Protein AF-0000000075841941 (afdb_homodimer)

Sequence (508 aa):
MSSTSAETELLIVRHGETQWNAEGRVQGSGDSSLTVRGLSMAKALASRLRSGRKEIHACYASPLGRAYHTAQILCSSEGGVNLPITREPRLAERSFGVLEGLTDDEQRQMFPQVKLAISAGDDDYAPPGGGESKSEVRARVLEALDEIVRAHPGQRVLIVTHGAVLGTIARSVLGLSHSAAMEKPNCVINLLRWRKGKWEIAIWGDAGEFCAVLPHGEWLVDTSAALRLIGMGFVLGAIAGTLWGAALASRRRQMSSTSAETELLIVRHGETQWNAEGRVQGSGDSSLTVRGLSMAKALASRLRSGRKEIHACYASPLGRAYHTAQILCSSEGGVNLPITREPRLAERSFGVLEGLTDDEQRQMFPQVKLAISAGDDDYAPPGGGESKSEVRARVLEALDEIVRAHPGQRVLIVTHGAVLGTIARSVLGLSHSAAMEKPNCVINLLRWRKGKWEIAIWGDAGEFCAVLPHGEWLVDTSAALRLIGMGFVLGAIAGTLWGAALASRRRQ

Structure (mmCIF, N/CA/C/O backbone):
data_AF-0000000075841941-model_v1
#
loop_
_entity.id
_entity.type
_entity.pdbx_description
1 polymer 'Phosphoglycerate mutase (2,3-diphosphoglycerate-dependent)'
#
loop_
_atom_site.group_PDB
_atom_site.id
_atom_site.type_symbol
_atom_site.label_atom_id
_atom_site.label_alt_id
_atom_site.label_comp_id
_atom_site.label_asym_id
_atom_site.label_entity_id
_atom_site.label_seq_id
_atom_site.pdbx_PDB_ins_code
_atom_site.Cartn_x
_atom_site.Cartn_y
_atom_site.Cartn_z
_atom_site.occupancy
_atom_site.B_iso_or_equiv
_atom_site.auth_seq_id
_atom_site.auth_comp_id
_atom_site.auth_asym_id
_atom_site.auth_atom_id
_atom_site.pdbx_PDB_model_num
ATOM 1 N N . MET A 1 1 ? 32.469 -0.182 15.164 1 25.03 1 MET A N 1
ATOM 2 C CA . MET A 1 1 ? 32.125 -0.371 13.758 1 25.03 1 MET A CA 1
ATOM 3 C C . MET A 1 1 ? 30.625 -0.407 13.555 1 25.03 1 MET A C 1
ATOM 5 O O . MET A 1 1 ? 29.938 -1.252 14.125 1 25.03 1 MET A O 1
ATOM 9 N N . SER A 1 2 ? 29.828 0.652 13.68 1 35.56 2 SER A N 1
ATOM 10 C CA . SER A 1 2 ? 28.391 0.885 13.703 1 35.56 2 SER A CA 1
ATOM 11 C C . SER 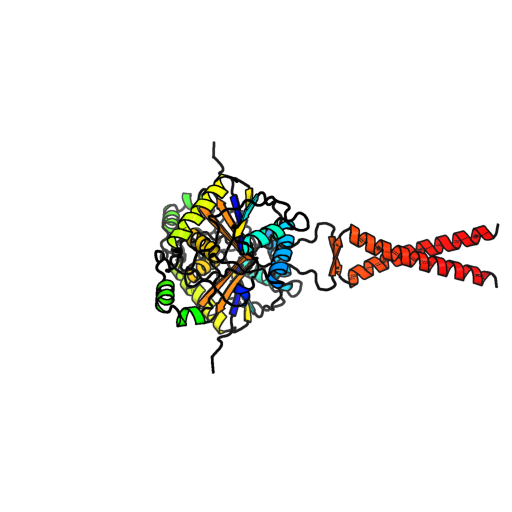A 1 2 ? 27.672 0.029 12.664 1 35.56 2 SER A C 1
ATOM 13 O O . SER A 1 2 ? 27.875 0.203 11.461 1 35.56 2 SER A O 1
ATOM 15 N N . SER A 1 3 ? 27.688 -1.282 12.703 1 40.97 3 SER A N 1
ATOM 16 C CA . SER A 1 3 ? 27.234 -2.248 11.711 1 40.97 3 SER A CA 1
ATOM 17 C C . SER A 1 3 ? 25.953 -1.774 11.031 1 40.97 3 SER A C 1
ATOM 19 O O . SER A 1 3 ? 24.891 -1.712 11.664 1 40.97 3 SER A O 1
ATOM 21 N N . THR A 1 4 ? 25.844 -0.659 10.375 1 46.66 4 THR A N 1
ATOM 22 C CA . THR A 1 4 ? 24.797 -0.035 9.57 1 46.66 4 THR A CA 1
ATOM 23 C C . THR A 1 4 ? 23.969 -1.092 8.844 1 46.66 4 THR A C 1
ATOM 25 O O . THR A 1 4 ? 24.438 -1.703 7.879 1 46.66 4 THR A O 1
ATOM 28 N N . SER A 1 5 ? 23.453 -2.193 9.5 1 59.81 5 SER A N 1
ATOM 29 C CA . SER A 1 5 ? 22.75 -3.352 8.945 1 59.81 5 SER A CA 1
ATOM 30 C C . SER A 1 5 ? 21.906 -2.967 7.742 1 59.81 5 SER A C 1
ATOM 32 O O . SER A 1 5 ? 21.047 -2.094 7.836 1 59.81 5 SER A O 1
ATOM 34 N N . ALA A 1 6 ? 22.359 -3.152 6.508 1 80.38 6 ALA A N 1
ATOM 35 C CA . ALA A 1 6 ? 21.859 -2.744 5.199 1 80.38 6 ALA A CA 1
ATOM 36 C C . ALA A 1 6 ? 20.391 -3.145 5.02 1 80.38 6 ALA A C 1
ATOM 38 O O . ALA A 1 6 ? 19.969 -4.203 5.496 1 80.38 6 ALA A O 1
ATOM 39 N N . GLU A 1 7 ? 19.516 -2.242 4.68 1 92.69 7 GLU A N 1
ATOM 40 C CA . GLU A 1 7 ? 18.094 -2.414 4.441 1 92.69 7 GLU A CA 1
ATOM 41 C C . GLU A 1 7 ? 17.828 -3.381 3.287 1 92.69 7 GLU A C 1
ATOM 43 O O . GLU A 1 7 ? 18.469 -3.277 2.234 1 92.69 7 GLU A O 1
ATOM 48 N N . THR A 1 8 ? 17.125 -4.484 3.631 1 96.44 8 THR A N 1
ATOM 49 C CA . THR A 1 8 ? 16.688 -5.379 2.57 1 96.44 8 THR A CA 1
ATOM 50 C C . THR A 1 8 ? 15.211 -5.141 2.24 1 96.44 8 THR A C 1
ATOM 52 O O . THR A 1 8 ? 14.391 -4.965 3.143 1 96.44 8 THR A O 1
ATOM 55 N N . GLU A 1 9 ? 14.961 -5.07 0.941 1 97.31 9 GLU A N 1
ATOM 56 C CA . GLU A 1 9 ? 13.594 -4.859 0.489 1 97.31 9 GLU A CA 1
ATOM 57 C C . GLU A 1 9 ? 13.031 -6.109 -0.177 1 97.31 9 GLU A C 1
ATOM 59 O O . GLU A 1 9 ? 13.695 -6.73 -1.006 1 97.31 9 GLU A O 1
ATOM 64 N N . LEU A 1 10 ? 11.844 -6.461 0.227 1 98.06 10 LEU A N 1
ATOM 65 C CA . LEU A 1 10 ? 11.141 -7.578 -0.397 1 98.06 10 LEU A CA 1
ATOM 66 C C . LEU A 1 10 ? 9.906 -7.094 -1.15 1 98.06 10 LEU A C 1
ATOM 68 O O . LEU A 1 10 ? 8.969 -6.566 -0.543 1 98.06 10 LEU A O 1
ATOM 72 N N . LEU A 1 11 ? 9.953 -7.207 -2.463 1 98 11 LEU A N 1
ATOM 73 C CA . LEU A 1 11 ? 8.789 -7.016 -3.314 1 98 11 LEU A CA 1
ATOM 74 C C . LEU A 1 11 ? 7.977 -8.305 -3.428 1 98 11 LEU A C 1
ATOM 76 O O . LEU A 1 11 ? 8.391 -9.234 -4.121 1 98 11 LEU A O 1
ATOM 80 N N . ILE A 1 12 ? 6.812 -8.344 -2.801 1 98.38 12 ILE A N 1
ATOM 81 C CA . ILE A 1 12 ? 6.047 -9.578 -2.727 1 98.38 12 ILE A CA 1
ATOM 82 C C . ILE A 1 12 ? 4.77 -9.445 -3.557 1 98.38 12 ILE A C 1
ATOM 84 O O . ILE A 1 12 ? 3.988 -8.516 -3.359 1 98.38 12 ILE A O 1
ATOM 88 N N . VAL A 1 13 ? 4.566 -10.414 -4.406 1 98.31 13 VAL A N 1
ATOM 89 C CA . VAL A 1 13 ? 3.467 -10.367 -5.363 1 98.31 13 VAL A CA 1
ATOM 90 C C . VAL A 1 13 ? 2.695 -11.68 -5.336 1 98.31 13 VAL A C 1
ATOM 92 O O . VAL A 1 13 ? 3.295 -12.758 -5.285 1 98.31 13 VAL A O 1
ATOM 95 N N . ARG A 1 14 ? 1.396 -11.531 -5.293 1 98.62 14 ARG A N 1
ATOM 96 C CA . ARG A 1 14 ? 0.551 -12.695 -5.531 1 98.62 14 ARG A CA 1
ATOM 97 C C . ARG A 1 14 ? 0.492 -13.039 -7.016 1 98.62 14 ARG A C 1
ATOM 99 O O . ARG A 1 14 ? 0.459 -12.141 -7.863 1 98.62 14 ARG A O 1
ATOM 106 N N . HIS A 1 15 ? 0.419 -14.219 -7.332 1 98.75 15 HIS A N 1
ATOM 107 C CA . HIS A 1 15 ? 0.377 -14.68 -8.719 1 98.75 15 HIS A CA 1
ATOM 108 C C . HIS A 1 15 ? -0.782 -14.039 -9.477 1 98.75 15 HIS A C 1
ATOM 110 O O . HIS A 1 15 ? -1.655 -13.414 -8.867 1 98.75 15 HIS A O 1
ATOM 116 N N . GLY A 1 16 ? -0.715 -14.258 -10.836 1 97.94 16 GLY A N 1
ATOM 117 C CA . GLY A 1 16 ? -1.797 -13.766 -11.672 1 97.94 16 GLY A CA 1
ATOM 118 C C . GLY A 1 16 ? -3.09 -14.539 -11.492 1 97.94 16 GLY A C 1
ATOM 119 O O . GLY A 1 16 ? -3.09 -15.641 -10.93 1 97.94 16 GLY A O 1
ATOM 120 N N . GLU A 1 17 ? -4.105 -13.992 -12.023 1 97.69 17 GLU A N 1
ATOM 121 C CA . GLU A 1 17 ? -5.414 -14.633 -11.922 1 97.69 17 GLU A CA 1
ATOM 122 C C . GLU A 1 17 ? -5.414 -16 -12.594 1 97.69 17 GLU A C 1
ATOM 124 O O . GLU A 1 17 ? -4.879 -16.156 -13.695 1 97.69 17 GLU A O 1
ATOM 129 N N . THR A 1 18 ? -5.98 -16.922 -11.906 1 98.06 18 THR A N 1
ATOM 130 C CA . THR A 1 18 ? -6.102 -18.281 -12.445 1 98.06 18 THR A CA 1
ATOM 131 C C . THR A 1 18 ? -7.559 -18.609 -12.742 1 98.06 18 THR A C 1
ATOM 133 O O . THR A 1 18 ? -8.461 -17.875 -12.359 1 98.06 18 THR A O 1
ATOM 136 N N . GLN A 1 19 ? -7.723 -19.734 -13.422 1 96.56 19 GLN A N 1
ATOM 137 C CA . GLN A 1 19 ? -9.07 -20.219 -13.688 1 96.56 19 GLN A CA 1
ATOM 138 C C . GLN A 1 19 ? -9.844 -20.438 -12.391 1 96.56 19 GLN A C 1
ATOM 140 O O . GLN A 1 19 ? -11.008 -20.031 -12.281 1 96.56 19 GLN A O 1
ATOM 145 N N . TRP A 1 20 ? -9.266 -21 -11.43 1 96.75 20 TRP A N 1
ATOM 146 C CA . TRP A 1 20 ? -9.953 -21.281 -10.172 1 96.75 20 TRP A CA 1
ATOM 147 C C . TRP A 1 20 ? -10.211 -20 -9.391 1 96.75 20 TRP A C 1
ATOM 149 O O . TRP A 1 20 ? -11.195 -19.906 -8.656 1 96.75 20 TRP A O 1
ATOM 159 N N . ASN A 1 21 ? -9.297 -19.016 -9.469 1 95.5 21 ASN A N 1
ATOM 160 C CA . ASN A 1 21 ? -9.641 -17.703 -8.93 1 95.5 21 ASN A CA 1
ATOM 161 C C . ASN A 1 21 ? -10.953 -17.172 -9.5 1 95.5 21 ASN A C 1
ATOM 163 O O . ASN A 1 21 ? -11.836 -16.766 -8.758 1 95.5 21 ASN A O 1
ATOM 167 N N . ALA A 1 22 ? -11 -17.172 -10.836 1 94.5 22 ALA A N 1
ATOM 168 C CA . ALA A 1 22 ? -12.156 -16.641 -11.547 1 94.5 22 ALA A CA 1
ATOM 169 C C . ALA A 1 22 ? -13.43 -17.391 -11.18 1 94.5 22 ALA A C 1
ATOM 171 O O . ALA A 1 22 ? -14.523 -16.812 -11.156 1 94.5 22 ALA A O 1
ATOM 172 N N . GLU A 1 23 ? -13.266 -18.625 -10.852 1 95.44 23 GLU A N 1
ATOM 173 C CA . GLU A 1 23 ? -14.406 -19.469 -10.523 1 95.44 23 GLU A CA 1
ATOM 174 C C . GLU A 1 23 ? -14.703 -19.438 -9.031 1 95.44 23 GLU A C 1
ATOM 176 O O . GLU A 1 23 ? -15.688 -20.031 -8.57 1 95.44 23 GLU A O 1
ATOM 181 N N . GLY A 1 24 ? -13.82 -18.812 -8.266 1 96.25 24 GLY A N 1
ATOM 182 C CA . GLY A 1 24 ? -14.008 -18.734 -6.824 1 96.25 24 GLY A CA 1
ATOM 183 C C . GLY A 1 24 ? -13.695 -20.047 -6.113 1 96.25 24 GLY A C 1
ATOM 184 O O . GLY A 1 24 ? -14.344 -20.391 -5.125 1 96.25 24 GLY A O 1
ATOM 185 N N . ARG A 1 25 ? -12.812 -20.812 -6.645 1 96.56 25 ARG A N 1
ATOM 186 C CA . ARG A 1 25 ? -12.414 -22.078 -6.055 1 96.56 25 ARG A CA 1
ATOM 187 C C . ARG A 1 25 ? -11.125 -21.922 -5.258 1 96.56 25 ARG A C 1
ATOM 189 O O . ARG A 1 25 ? -10.203 -21.219 -5.684 1 96.56 25 ARG A O 1
ATOM 196 N N . VAL A 1 26 ? -11.102 -22.594 -4.148 1 95.31 26 VAL A N 1
ATOM 197 C CA . VAL A 1 26 ? -9.883 -22.594 -3.344 1 95.31 26 VAL A CA 1
ATOM 198 C C . VAL A 1 26 ? -8.828 -23.469 -4.004 1 95.31 26 VAL A C 1
ATOM 200 O O . VAL A 1 26 ? -9.094 -24.625 -4.34 1 95.31 26 VAL A O 1
ATOM 203 N N . GLN A 1 27 ? -7.668 -23.062 -4.141 1 94.88 27 GLN A N 1
ATOM 204 C CA . GLN A 1 27 ? -6.656 -23.812 -4.875 1 94.88 27 GLN A CA 1
ATOM 205 C C . GLN A 1 27 ? -5.715 -24.531 -3.918 1 94.88 27 GLN A C 1
ATOM 207 O O . GLN A 1 27 ? -5.457 -25.734 -4.078 1 94.88 27 GLN A O 1
ATOM 212 N N . GLY A 1 28 ? -5.195 -23.828 -2.939 1 96.44 28 GLY A N 1
ATOM 213 C CA . GLY A 1 28 ? -4.234 -24.453 -2.039 1 96.44 28 GLY A CA 1
ATOM 214 C C . GLY A 1 28 ? -3.035 -25.047 -2.756 1 96.44 28 GLY A C 1
ATOM 215 O O . GLY A 1 28 ? -2.377 -24.359 -3.539 1 96.44 28 GLY A O 1
ATOM 216 N N . SER A 1 29 ? -2.875 -26.359 -2.615 1 95 29 SER A N 1
ATOM 217 C CA . SER A 1 29 ? -1.755 -27.047 -3.256 1 95 29 SER A CA 1
ATOM 218 C C . SER A 1 29 ? -2.078 -27.391 -4.703 1 95 29 SER A C 1
ATOM 220 O O . SER A 1 29 ? -1.192 -27.797 -5.465 1 95 29 SER A O 1
ATOM 222 N N . GLY A 1 30 ? -3.285 -27.25 -4.996 1 92.94 30 GLY A N 1
ATOM 223 C CA . GLY A 1 30 ? -3.668 -27.469 -6.379 1 92.94 30 GLY A CA 1
ATOM 224 C C . GLY A 1 30 ? -3.219 -26.359 -7.312 1 92.94 30 GLY A C 1
ATOM 225 O O . GLY A 1 30 ? -2.557 -25.422 -6.883 1 92.94 30 GLY A O 1
ATOM 226 N N . ASP A 1 31 ? -3.516 -26.641 -8.641 1 93.38 31 ASP A N 1
ATOM 227 C CA . ASP A 1 31 ? -3.072 -25.656 -9.617 1 93.38 31 ASP A CA 1
ATOM 228 C C . ASP A 1 31 ? -4.07 -25.531 -10.766 1 93.38 31 ASP A C 1
ATOM 230 O O . ASP A 1 31 ? -4.73 -26.516 -11.125 1 93.38 31 ASP A O 1
ATOM 234 N N . SER A 1 32 ? -4.27 -24.422 -11.172 1 94.19 32 SER A N 1
ATOM 235 C CA . SER A 1 32 ? -4.984 -24.125 -12.406 1 94.19 32 SER A CA 1
ATOM 236 C C . SER A 1 32 ? -4.242 -23.078 -13.234 1 94.19 32 SER A C 1
ATOM 238 O O . SER A 1 32 ? -3.396 -22.344 -12.711 1 94.19 32 SER A O 1
ATOM 240 N N . SER A 1 33 ? -4.5 -23.062 -14.445 1 96.56 33 SER A N 1
ATOM 241 C CA . SER A 1 33 ? -3.771 -22.188 -15.359 1 96.56 33 SER A CA 1
ATOM 242 C C . SER A 1 33 ? -4.133 -20.734 -15.133 1 96.56 33 SER A C 1
ATOM 244 O O . SER A 1 33 ? -5.242 -20.422 -14.695 1 96.56 33 SER A O 1
ATOM 246 N N . LEU A 1 34 ? -3.152 -19.875 -15.445 1 97.38 34 LEU A N 1
ATOM 247 C CA . LEU A 1 34 ? -3.471 -18.453 -15.523 1 97.38 34 LEU A CA 1
ATOM 248 C C . LEU A 1 34 ? -4.52 -18.188 -16.594 1 97.38 34 LEU A C 1
ATOM 250 O O . LEU A 1 34 ? -4.473 -18.781 -17.672 1 97.38 34 LEU A O 1
ATOM 254 N N . THR A 1 35 ? -5.438 -17.312 -16.297 1 96.69 35 THR A N 1
ATOM 255 C CA . THR A 1 35 ? -6.375 -16.844 -17.312 1 96.69 35 THR A CA 1
ATOM 256 C C . THR A 1 35 ? -5.699 -15.859 -18.266 1 96.69 35 THR A C 1
ATOM 258 O O . THR A 1 35 ? -4.559 -15.453 -18.031 1 96.69 35 THR A O 1
ATOM 261 N N . VAL A 1 36 ? -6.375 -15.492 -19.297 1 92.5 36 VAL A N 1
ATOM 262 C CA . VAL A 1 36 ? -5.887 -14.453 -20.203 1 92.5 36 VAL A CA 1
ATOM 263 C C . VAL A 1 36 ? -5.684 -13.156 -19.422 1 92.5 36 VAL A C 1
ATOM 265 O O . VAL A 1 36 ? -4.672 -12.469 -19.594 1 92.5 36 VAL A O 1
ATOM 268 N N . ARG A 1 37 ? -6.609 -12.867 -18.578 1 92.62 37 ARG A N 1
ATOM 269 C CA . ARG A 1 37 ? -6.488 -11.688 -17.734 1 92.62 37 ARG A CA 1
ATOM 270 C C . ARG A 1 37 ? -5.281 -11.805 -16.812 1 92.62 37 ARG A C 1
ATOM 272 O O . ARG A 1 37 ? -4.547 -10.836 -16.609 1 92.62 37 ARG A O 1
ATOM 279 N N . GLY A 1 38 ? -5.109 -12.969 -16.25 1 95.62 38 GLY A N 1
ATOM 280 C CA . GLY A 1 38 ? -3.967 -13.203 -15.391 1 95.62 38 GLY A CA 1
ATOM 281 C C . GLY A 1 38 ? -2.637 -12.992 -16.094 1 95.62 38 GLY A C 1
ATOM 282 O O . GLY A 1 38 ? -1.708 -12.422 -15.508 1 95.62 38 GLY A O 1
ATOM 283 N N . LEU A 1 39 ? -2.586 -13.43 -17.297 1 93.25 39 LEU A N 1
ATOM 284 C CA . LEU A 1 39 ? -1.386 -13.219 -18.109 1 93.25 39 LEU A CA 1
ATOM 285 C C . LEU A 1 39 ? -1.163 -11.734 -18.375 1 93.25 39 LEU A C 1
ATOM 287 O O . LEU A 1 39 ? -0.039 -11.242 -18.266 1 93.25 39 LEU A O 1
ATOM 291 N N . SER A 1 40 ? -2.205 -11.055 -18.656 1 91.31 40 SER A N 1
ATOM 292 C CA . SER A 1 40 ? -2.133 -9.625 -18.906 1 91.31 40 SER A CA 1
ATOM 293 C C . SER A 1 40 ? -1.696 -8.859 -17.656 1 91.31 40 SER A C 1
ATOM 295 O O . SER A 1 40 ? -0.894 -7.93 -17.75 1 91.31 40 SER A O 1
ATOM 297 N N . MET A 1 41 ? -2.182 -9.25 -16.547 1 93.5 41 MET A N 1
ATOM 298 C CA . MET A 1 41 ? -1.8 -8.641 -15.281 1 93.5 41 MET A CA 1
ATOM 299 C C . MET A 1 41 ? -0.303 -8.797 -15.039 1 93.5 41 MET A C 1
ATOM 301 O O . MET A 1 41 ? 0.368 -7.836 -14.656 1 93.5 41 MET A O 1
ATOM 305 N N . ALA A 1 42 ? 0.162 -9.984 -15.289 1 95.25 42 ALA A N 1
ATOM 306 C CA . ALA A 1 42 ? 1.575 -10.281 -15.062 1 95.25 42 ALA A CA 1
ATOM 307 C C . ALA A 1 42 ? 2.461 -9.453 -15.992 1 95.25 42 ALA A C 1
ATOM 309 O O . ALA A 1 42 ? 3.482 -8.914 -15.562 1 95.25 42 ALA A O 1
ATOM 310 N N . LYS A 1 43 ? 2.051 -9.375 -17.188 1 90.19 43 LYS A N 1
ATOM 311 C CA . LYS A 1 43 ? 2.822 -8.602 -18.156 1 90.19 43 LYS A CA 1
ATOM 312 C C . LYS A 1 43 ? 2.85 -7.121 -17.781 1 90.19 43 LYS A C 1
ATOM 314 O O . LYS A 1 43 ? 3.895 -6.469 -17.875 1 90.19 43 LYS A O 1
ATOM 319 N N . ALA A 1 44 ? 1.724 -6.605 -17.406 1 87.94 44 ALA A N 1
ATOM 320 C CA . ALA A 1 44 ? 1.65 -5.211 -16.969 1 87.94 44 ALA A CA 1
ATOM 321 C C . ALA A 1 44 ? 2.553 -4.961 -15.773 1 87.94 44 ALA A C 1
ATOM 323 O O . ALA A 1 44 ? 3.252 -3.947 -15.711 1 87.94 44 ALA A O 1
ATOM 324 N N . LEU A 1 45 ? 2.52 -5.863 -14.875 1 93.12 45 LEU A N 1
ATOM 325 C CA . LEU A 1 45 ? 3.359 -5.738 -13.688 1 93.12 45 LEU A CA 1
ATOM 326 C C . LEU A 1 45 ? 4.836 -5.797 -14.055 1 93.12 45 LEU A C 1
ATOM 328 O O . LEU A 1 45 ? 5.652 -5.062 -13.5 1 93.12 45 LEU A O 1
ATOM 332 N N . ALA A 1 46 ? 5.148 -6.688 -14.969 1 91.75 46 ALA A N 1
ATOM 333 C CA . ALA A 1 46 ? 6.531 -6.785 -15.43 1 91.75 46 ALA A CA 1
ATOM 334 C C . ALA A 1 46 ? 7.039 -5.438 -15.93 1 91.75 46 ALA A C 1
ATOM 336 O O . ALA A 1 46 ? 8.148 -5.016 -15.586 1 91.75 46 ALA A O 1
ATOM 337 N N . SER A 1 47 ? 6.238 -4.793 -16.656 1 85.19 47 SER A N 1
ATOM 338 C CA . SER A 1 47 ? 6.59 -3.486 -17.203 1 85.19 47 SER A CA 1
ATOM 339 C C . SER A 1 47 ? 6.809 -2.467 -16.094 1 85.19 47 SER A C 1
ATOM 341 O O . SER A 1 47 ? 7.754 -1.677 -16.141 1 85.19 47 SER A O 1
ATOM 343 N N . ARG A 1 48 ? 5.996 -2.512 -15.125 1 88.88 48 ARG A N 1
ATOM 344 C CA . ARG A 1 48 ? 6.113 -1.583 -14 1 88.88 48 ARG A CA 1
ATOM 345 C C . ARG A 1 48 ? 7.383 -1.854 -13.195 1 88.88 48 ARG A C 1
ATOM 347 O O . ARG A 1 48 ? 8.047 -0.92 -12.75 1 88.88 48 ARG A O 1
ATOM 354 N N . LEU A 1 49 ? 7.691 -3.111 -13.016 1 92.25 49 LEU A N 1
ATOM 355 C CA . LEU A 1 49 ? 8.891 -3.475 -12.266 1 92.25 49 LEU A CA 1
ATOM 356 C C . LEU A 1 49 ? 10.148 -3.018 -12.992 1 92.25 49 LEU A C 1
ATOM 358 O O . LEU A 1 49 ? 11.117 -2.586 -12.352 1 92.25 49 LEU A O 1
ATOM 362 N N . ARG A 1 50 ? 10.102 -3.107 -14.203 1 84.19 50 ARG A N 1
ATOM 363 C CA . ARG A 1 50 ? 11.234 -2.682 -15.008 1 84.19 50 ARG A CA 1
ATOM 364 C C . ARG A 1 50 ? 11.43 -1.171 -14.93 1 84.19 50 ARG A C 1
ATOM 366 O O . ARG A 1 50 ? 12.555 -0.68 -14.992 1 84.19 50 ARG A O 1
ATOM 373 N N . SER A 1 51 ? 10.352 -0.507 -14.844 1 75.88 51 SER A N 1
ATOM 374 C CA . SER A 1 51 ? 10.383 0.952 -14.852 1 75.88 51 SER A CA 1
ATOM 375 C C . SER A 1 51 ? 10.711 1.503 -13.469 1 75.88 51 SER A C 1
ATOM 377 O O . SER A 1 51 ? 10.914 2.709 -13.305 1 75.88 51 SER A O 1
ATOM 379 N N . GLY A 1 52 ? 10.75 0.627 -12.516 1 75.88 52 GLY A N 1
ATOM 380 C CA . GLY A 1 52 ? 11.031 1.08 -11.164 1 75.88 52 GLY A CA 1
ATOM 381 C C . GLY A 1 52 ? 12.406 1.701 -11.023 1 75.88 52 GLY A C 1
ATOM 382 O O . GLY A 1 52 ? 13.312 1.399 -11.797 1 75.88 52 GLY A O 1
ATOM 383 N N . ARG A 1 53 ? 12.547 2.541 -10.039 1 71.31 53 ARG A N 1
ATOM 384 C CA . ARG A 1 53 ? 13.742 3.35 -9.812 1 71.31 53 ARG A CA 1
ATOM 385 C C . ARG A 1 53 ? 14.883 2.498 -9.266 1 71.31 53 ARG A C 1
ATOM 387 O O . ARG A 1 53 ? 16.062 2.869 -9.391 1 71.31 53 ARG A O 1
ATOM 394 N N . LYS A 1 54 ? 14.578 1.398 -8.656 1 84.56 54 LYS A N 1
ATOM 395 C CA . LYS A 1 54 ? 15.594 0.571 -8.008 1 84.56 54 LYS A CA 1
ATOM 396 C C . LYS A 1 54 ? 15.703 -0.794 -8.68 1 84.56 54 LYS A C 1
ATOM 398 O O . LYS A 1 54 ? 14.688 -1.386 -9.062 1 84.56 54 LYS A O 1
ATOM 403 N N . GLU A 1 55 ? 16.906 -1.256 -8.695 1 90.88 55 GLU A N 1
ATOM 404 C CA . GLU A 1 55 ? 17.188 -2.559 -9.289 1 90.88 55 GLU A CA 1
ATOM 405 C C . GLU A 1 55 ? 16.688 -3.693 -8.398 1 90.88 55 GLU A C 1
ATOM 407 O O . GLU A 1 55 ? 16.781 -3.617 -7.172 1 90.88 55 GLU A O 1
ATOM 412 N N . ILE A 1 56 ? 16.141 -4.723 -9.055 1 96.75 56 ILE A N 1
ATOM 413 C CA . ILE A 1 56 ? 15.797 -5.977 -8.391 1 96.75 56 ILE A CA 1
ATOM 414 C C . ILE A 1 56 ? 16.938 -6.98 -8.562 1 96.75 56 ILE A C 1
ATOM 416 O O . ILE A 1 56 ? 17.375 -7.238 -9.68 1 96.75 56 ILE A O 1
ATOM 420 N N . HIS A 1 57 ? 17.344 -7.539 -7.434 1 97.5 57 HIS A N 1
ATOM 421 C CA . HIS A 1 57 ? 18.609 -8.258 -7.457 1 97.5 57 HIS A CA 1
ATOM 422 C C . HIS A 1 57 ? 18.391 -9.766 -7.527 1 97.5 57 HIS A C 1
ATOM 424 O O . HIS A 1 57 ? 19.281 -10.508 -7.949 1 97.5 57 HIS A O 1
ATOM 430 N N . ALA A 1 58 ? 17.281 -10.234 -7.098 1 98.44 58 ALA A N 1
ATOM 431 C CA . ALA A 1 58 ? 16.984 -11.664 -7.059 1 98.44 58 ALA A CA 1
ATOM 432 C C . ALA A 1 58 ? 15.484 -11.922 -7.121 1 98.44 58 ALA A C 1
ATOM 434 O O . ALA A 1 58 ? 14.688 -11.016 -6.871 1 98.44 58 ALA A O 1
ATOM 435 N N . CYS A 1 59 ? 15.18 -13.141 -7.52 1 98.75 59 CYS A N 1
ATOM 436 C CA . CYS A 1 59 ? 13.781 -13.531 -7.578 1 98.75 59 CYS A CA 1
ATOM 437 C C . CYS A 1 59 ? 13.57 -14.914 -6.961 1 98.75 59 CYS A C 1
ATOM 439 O O . CYS A 1 59 ? 14.281 -15.859 -7.305 1 98.75 59 CYS A O 1
ATOM 441 N N . TYR A 1 60 ? 12.656 -14.984 -6.012 1 98.88 60 TYR A N 1
ATOM 442 C CA . TYR A 1 60 ? 12.172 -16.234 -5.449 1 98.88 60 TYR A CA 1
ATOM 443 C C . TYR A 1 60 ? 10.703 -16.453 -5.781 1 98.88 60 TYR A C 1
ATOM 445 O O . TYR A 1 60 ? 9.914 -15.508 -5.801 1 98.88 60 TYR A O 1
ATOM 453 N N . ALA A 1 61 ? 10.359 -17.734 -6.008 1 98.81 61 ALA A N 1
ATOM 454 C CA . ALA A 1 61 ? 8.961 -18 -6.328 1 98.81 61 ALA A CA 1
ATOM 455 C C . ALA A 1 61 ? 8.5 -19.328 -5.703 1 98.81 61 ALA A C 1
ATOM 457 O O . ALA A 1 61 ? 9.289 -20.266 -5.566 1 98.81 61 ALA A O 1
ATOM 458 N N . SER A 1 62 ? 7.238 -19.312 -5.277 1 98.81 62 SER A N 1
ATOM 459 C CA . SER A 1 62 ? 6.586 -20.594 -5.012 1 98.81 62 SER A CA 1
ATOM 460 C C . SER A 1 62 ? 6.75 -21.547 -6.184 1 98.81 62 SER A C 1
ATOM 462 O O . SER A 1 62 ? 6.645 -21.141 -7.344 1 98.81 62 SER A O 1
ATOM 464 N N . PRO A 1 63 ? 6.91 -22.859 -5.879 1 98.25 63 PRO A N 1
ATOM 465 C CA . PRO A 1 63 ? 7.055 -23.828 -6.973 1 98.25 63 PRO A CA 1
ATOM 466 C C . PRO A 1 63 ? 5.727 -24.156 -7.652 1 98.25 63 PRO A C 1
ATOM 468 O O . PRO A 1 63 ? 5.711 -24.781 -8.711 1 98.25 63 PRO A O 1
ATOM 471 N N . LEU A 1 64 ? 4.609 -23.812 -7.062 1 98.19 64 LEU A N 1
ATOM 472 C CA . LEU A 1 64 ? 3.32 -24.109 -7.68 1 98.19 64 LEU A CA 1
ATOM 473 C C . LEU A 1 64 ? 3.189 -23.406 -9.023 1 98.19 64 LEU A C 1
ATOM 475 O O . LEU A 1 64 ? 3.623 -22.266 -9.18 1 98.19 64 LEU A O 1
ATOM 479 N N . GLY A 1 65 ? 2.59 -24.031 -9.953 1 98.12 65 GLY A N 1
ATOM 480 C CA . GLY A 1 65 ? 2.588 -23.609 -11.344 1 98.12 65 GLY A CA 1
ATOM 481 C C . GLY A 1 65 ? 2.131 -22.188 -11.539 1 98.12 65 GLY A C 1
ATOM 482 O O . GLY A 1 65 ? 2.75 -21.422 -12.289 1 98.12 65 GLY A O 1
ATOM 483 N N . ARG A 1 66 ? 1.098 -21.766 -10.93 1 98.38 66 ARG A N 1
ATOM 484 C CA . ARG A 1 66 ? 0.532 -20.438 -11.109 1 98.38 66 ARG A CA 1
ATOM 485 C C . ARG A 1 66 ? 1.521 -19.359 -10.68 1 98.38 66 ARG A C 1
ATOM 487 O O . ARG A 1 66 ? 1.661 -18.328 -11.352 1 98.38 66 ARG A O 1
ATOM 494 N N . ALA A 1 67 ? 2.201 -19.547 -9.586 1 98.69 67 ALA A N 1
ATOM 495 C CA . ALA A 1 67 ? 3.18 -18.578 -9.094 1 98.69 67 ALA A CA 1
ATOM 496 C C . ALA A 1 67 ? 4.457 -18.625 -9.93 1 98.69 67 ALA A C 1
ATOM 498 O O . ALA A 1 67 ? 5.008 -17.578 -10.289 1 98.69 67 ALA A O 1
ATOM 499 N N . TYR A 1 68 ? 4.879 -19.844 -10.25 1 98.5 68 TYR A N 1
ATOM 500 C CA . TYR A 1 68 ? 6.109 -20 -11.016 1 98.5 68 TYR A CA 1
ATOM 501 C C . TYR A 1 68 ? 5.949 -19.438 -12.43 1 98.5 68 TYR A C 1
ATOM 503 O O . TYR A 1 68 ? 6.84 -18.75 -12.938 1 98.5 68 TYR A O 1
ATOM 511 N N . HIS A 1 69 ? 4.859 -19.688 -13.023 1 98.38 69 HIS A N 1
ATOM 512 C CA . HIS A 1 69 ? 4.594 -19.141 -14.352 1 98.38 69 HIS A CA 1
ATOM 513 C C . HIS A 1 69 ? 4.547 -17.609 -14.312 1 98.38 69 HIS A C 1
ATOM 515 O O . HIS A 1 69 ? 5.082 -16.938 -15.195 1 98.38 69 HIS A O 1
ATOM 521 N N . THR A 1 70 ? 3.9 -17.047 -13.312 1 98.62 70 THR A N 1
ATOM 522 C CA . THR A 1 70 ? 3.889 -15.602 -13.133 1 98.62 70 THR A CA 1
ATOM 523 C C . THR A 1 70 ? 5.309 -15.062 -12.992 1 98.62 70 THR A C 1
ATOM 525 O O . THR A 1 70 ? 5.664 -14.062 -13.617 1 98.62 70 THR A O 1
ATOM 528 N N . ALA A 1 71 ? 6.113 -15.734 -12.219 1 98.75 71 ALA A N 1
ATOM 529 C CA . ALA A 1 71 ? 7.504 -15.336 -12.023 1 98.75 71 ALA A CA 1
ATOM 530 C C . ALA A 1 71 ? 8.266 -15.359 -13.344 1 98.75 71 ALA A C 1
ATOM 532 O O . ALA A 1 71 ? 9.102 -14.492 -13.602 1 98.75 71 ALA A O 1
ATOM 533 N N . GLN A 1 72 ? 7.98 -16.359 -14.133 1 98.25 72 GLN A N 1
ATOM 534 C CA . GLN A 1 72 ? 8.641 -16.453 -15.422 1 98.25 72 GLN A CA 1
ATOM 535 C C . GLN A 1 72 ? 8.352 -15.234 -16.297 1 98.25 72 GLN A C 1
ATOM 537 O O . GLN A 1 72 ? 9.242 -14.734 -16.984 1 98.25 72 GLN A O 1
ATOM 542 N N . ILE A 1 73 ? 7.16 -14.789 -16.281 1 95.94 73 ILE A N 1
ATOM 543 C CA . ILE A 1 73 ? 6.785 -13.609 -17.047 1 95.94 73 ILE A CA 1
ATOM 544 C C . ILE A 1 73 ? 7.488 -12.375 -16.469 1 95.94 73 ILE A C 1
ATOM 546 O O . ILE A 1 73 ? 8.078 -11.594 -17.219 1 95.94 73 ILE A O 1
ATOM 550 N N . LEU A 1 74 ? 7.516 -12.227 -15.141 1 97.5 74 LEU A N 1
ATOM 551 C CA . LEU A 1 74 ? 8.086 -11.062 -14.477 1 97.5 74 LEU A CA 1
ATOM 552 C C . LEU A 1 74 ? 9.594 -11.008 -14.68 1 97.5 74 LEU A C 1
ATOM 554 O O . LEU A 1 74 ? 10.18 -9.922 -14.727 1 97.5 74 LEU A O 1
ATOM 558 N N . CYS A 1 75 ? 10.156 -12.141 -14.82 1 97.56 75 CYS A N 1
ATOM 559 C CA . CYS A 1 75 ? 11.609 -12.211 -14.859 1 97.56 75 CYS A CA 1
ATOM 560 C C . CYS A 1 75 ? 12.109 -12.445 -16.281 1 97.56 75 CYS A C 1
ATOM 562 O O . CYS A 1 75 ? 13.297 -12.68 -16.5 1 97.56 75 CYS A O 1
ATOM 564 N N . SER A 1 76 ? 11.227 -12.453 -17.203 1 92.56 76 SER A N 1
ATOM 565 C CA . SER A 1 76 ? 11.609 -12.695 -18.594 1 92.56 76 SER A CA 1
ATOM 566 C C . SER A 1 76 ? 12.594 -11.641 -19.094 1 92.56 76 SER A C 1
ATOM 568 O O . SER A 1 76 ? 12.57 -10.5 -18.625 1 92.56 76 SER A O 1
ATOM 570 N N . SER A 1 77 ? 13.391 -12.031 -19.984 1 86.62 77 SER A N 1
ATOM 571 C CA . SER A 1 77 ? 14.312 -11.086 -20.609 1 86.62 77 SER A CA 1
ATOM 572 C C . SER A 1 77 ? 13.57 -10.102 -21.516 1 86.62 77 SER A C 1
ATOM 574 O O . SER A 1 77 ? 14.047 -8.992 -21.75 1 86.62 77 SER A O 1
ATOM 576 N N . GLU A 1 78 ? 12.508 -10.633 -22 1 82.31 78 GLU A N 1
ATOM 577 C CA . GLU A 1 78 ? 11.688 -9.82 -22.891 1 82.31 78 GLU A CA 1
ATOM 578 C C . GLU A 1 78 ? 10.602 -9.078 -22.109 1 82.31 78 GLU A C 1
ATOM 580 O O . GLU A 1 78 ? 9.539 -9.625 -21.844 1 82.31 78 GLU A O 1
ATOM 585 N N . GLY A 1 79 ? 10.906 -8.055 -21.469 1 79.38 79 GLY A N 1
ATOM 586 C CA . GLY A 1 79 ? 9.867 -7.234 -20.875 1 79.38 79 GLY A CA 1
ATOM 587 C C . GLY A 1 79 ? 9.875 -7.27 -19.359 1 79.38 79 GLY A C 1
ATOM 588 O O . GLY A 1 79 ? 9.141 -6.52 -18.719 1 79.38 79 GLY A O 1
ATOM 589 N N . GLY A 1 80 ? 10.578 -8.281 -18.828 1 86.38 80 GLY A N 1
ATOM 590 C CA . GLY A 1 80 ? 10.672 -8.367 -17.391 1 86.38 80 GLY A CA 1
ATOM 591 C C . GLY A 1 80 ? 12.016 -7.895 -16.844 1 86.38 80 GLY A C 1
ATOM 592 O O . GLY A 1 80 ? 12.703 -7.102 -17.5 1 86.38 80 GLY A O 1
ATOM 593 N N . VAL A 1 81 ? 12.344 -8.32 -15.633 1 93 81 VAL A N 1
ATOM 594 C CA . VAL A 1 81 ? 13.516 -7.773 -14.961 1 93 81 VAL A CA 1
ATOM 595 C C . VAL A 1 81 ? 14.742 -8.641 -15.258 1 93 81 VAL A C 1
ATOM 597 O O . VAL A 1 81 ? 15.836 -8.375 -14.758 1 93 81 VAL A O 1
ATOM 600 N N . ASN A 1 82 ? 14.641 -9.672 -16.109 1 94.31 82 ASN A N 1
ATOM 601 C CA . ASN A 1 82 ? 15.719 -10.516 -16.609 1 94.31 82 ASN A CA 1
ATOM 602 C C . ASN A 1 82 ? 16.547 -11.109 -15.477 1 94.31 82 ASN A C 1
ATOM 604 O O . ASN A 1 82 ? 17.75 -10.875 -15.391 1 94.31 82 ASN A O 1
ATOM 608 N N . LEU A 1 83 ? 15.922 -11.922 -14.625 1 97.62 83 LEU A N 1
ATOM 609 C CA . LEU A 1 83 ? 16.547 -12.57 -13.484 1 97.62 83 LEU A CA 1
ATOM 610 C C . LEU A 1 83 ? 16.25 -14.07 -13.477 1 97.62 83 LEU A C 1
ATOM 612 O O . LEU A 1 83 ? 15.172 -14.492 -13.898 1 97.62 83 LEU A O 1
ATOM 616 N N . PRO A 1 84 ? 17.266 -14.875 -12.961 1 98.12 84 PRO A N 1
ATOM 617 C CA . PRO A 1 84 ? 16.922 -16.266 -12.68 1 98.12 84 PRO A CA 1
ATOM 618 C C . PRO A 1 84 ? 15.93 -16.406 -11.523 1 98.12 84 PRO A C 1
ATOM 620 O O . PRO A 1 84 ? 15.898 -15.547 -10.625 1 98.12 84 PRO A O 1
ATOM 623 N N . ILE A 1 85 ? 15.18 -17.453 -11.602 1 98.62 85 ILE A N 1
ATOM 624 C CA . ILE A 1 85 ? 14.164 -17.672 -10.57 1 98.62 85 ILE A CA 1
ATOM 625 C C . ILE A 1 85 ? 14.602 -18.812 -9.656 1 98.62 85 ILE A C 1
ATOM 627 O O . ILE A 1 85 ? 14.93 -19.906 -10.125 1 98.62 85 ILE A O 1
ATOM 631 N N . THR A 1 86 ? 14.656 -18.609 -8.383 1 98.75 86 THR A N 1
ATOM 632 C CA . THR A 1 86 ? 14.883 -19.656 -7.395 1 98.75 86 THR A CA 1
ATOM 633 C C . THR A 1 86 ? 13.562 -20.172 -6.844 1 98.75 86 THR A C 1
ATOM 635 O O . THR A 1 86 ? 12.773 -19.406 -6.285 1 98.75 86 THR A O 1
ATOM 638 N N . ARG A 1 87 ? 13.336 -21.438 -7 1 98.62 87 ARG A N 1
ATOM 639 C CA . ARG A 1 87 ? 12.148 -22.047 -6.398 1 98.62 87 ARG A CA 1
ATOM 640 C C . ARG A 1 87 ? 12.305 -22.156 -4.887 1 98.62 87 ARG A C 1
ATOM 642 O O . ARG A 1 87 ? 13.32 -22.672 -4.398 1 98.62 87 ARG A O 1
ATOM 649 N N . GLU A 1 88 ? 11.336 -21.672 -4.156 1 98.69 88 GLU A N 1
ATOM 650 C CA . GLU A 1 88 ? 11.328 -21.75 -2.697 1 98.69 88 GLU A CA 1
ATOM 651 C C . GLU A 1 88 ? 10.062 -22.422 -2.182 1 98.69 88 GLU A C 1
ATOM 653 O O . GLU A 1 88 ? 9.023 -21.781 -2.047 1 98.69 88 GLU A O 1
ATOM 658 N N . PRO A 1 89 ? 10.141 -23.656 -1.846 1 98.62 89 PRO A N 1
ATOM 659 C CA . PRO A 1 89 ? 8.961 -24.438 -1.458 1 98.62 89 PRO A CA 1
ATOM 660 C C . PRO A 1 89 ? 8.234 -23.828 -0.254 1 98.62 89 PRO A C 1
ATOM 662 O O . PRO A 1 89 ? 7.023 -24.016 -0.107 1 98.62 89 PRO A O 1
ATOM 665 N N . ARG A 1 90 ? 8.914 -23.203 0.546 1 98.62 90 ARG A N 1
ATOM 666 C CA . ARG A 1 90 ? 8.32 -22.656 1.762 1 98.62 90 ARG A CA 1
ATOM 667 C C . ARG A 1 90 ? 7.426 -21.453 1.445 1 98.62 90 ARG A C 1
ATOM 669 O O . ARG A 1 90 ? 6.707 -20.969 2.318 1 98.62 90 ARG A O 1
ATOM 676 N N . LEU A 1 91 ? 7.363 -21 0.205 1 98.75 91 LEU A N 1
ATOM 677 C CA . LEU A 1 91 ? 6.516 -19.891 -0.237 1 98.75 91 LEU A CA 1
ATOM 678 C C . LEU A 1 91 ? 5.266 -20.422 -0.935 1 98.75 91 LEU A C 1
ATOM 680 O O . LEU A 1 91 ? 4.473 -19.641 -1.465 1 98.75 91 LEU A O 1
ATOM 684 N N . ALA A 1 92 ? 5.074 -21.688 -0.874 1 98.5 92 ALA A N 1
ATOM 685 C CA . ALA A 1 92 ? 3.891 -22.297 -1.481 1 98.5 92 ALA A CA 1
ATOM 686 C C . ALA A 1 92 ? 2.625 -21.891 -0.729 1 98.5 92 ALA A C 1
ATOM 688 O O . ALA A 1 92 ? 2.686 -21.516 0.442 1 98.5 92 ALA A O 1
ATOM 689 N N . GLU A 1 93 ? 1.563 -22.016 -1.431 1 98.44 93 GLU A N 1
ATOM 690 C CA . GLU A 1 93 ? 0.275 -21.703 -0.817 1 98.44 93 GLU A CA 1
ATOM 691 C C . GLU A 1 93 ? -0.045 -22.688 0.314 1 98.44 93 GLU A C 1
ATOM 693 O O . GLU A 1 93 ? 0.441 -23.812 0.322 1 98.44 93 GLU A O 1
ATOM 698 N N . ARG A 1 94 ? -0.9 -22.203 1.233 1 97.44 94 ARG A N 1
ATOM 699 C CA . ARG A 1 94 ? -1.429 -23.078 2.271 1 97.44 94 ARG A CA 1
ATOM 700 C C . ARG A 1 94 ? -2.225 -24.219 1.66 1 97.44 94 ARG A C 1
ATOM 702 O O . ARG A 1 94 ? -3.039 -24.016 0.759 1 97.44 94 ARG A O 1
ATOM 709 N N . SER A 1 95 ? -1.942 -25.422 2.141 1 97.62 95 SER A N 1
ATOM 710 C CA . SER A 1 95 ? -2.779 -26.547 1.757 1 97.62 95 SER A CA 1
ATOM 711 C C . SER A 1 95 ? -4.102 -26.547 2.512 1 97.62 95 SER A C 1
ATOM 713 O O . SER A 1 95 ? -4.121 -26.469 3.742 1 97.62 95 SER A O 1
ATOM 715 N N . PHE A 1 96 ? -5.191 -26.688 1.784 1 96.44 96 PHE A N 1
ATOM 716 C CA . PHE A 1 96 ? -6.508 -26.609 2.41 1 96.44 96 PHE A CA 1
ATOM 717 C C . PHE A 1 96 ? -7.168 -27.984 2.461 1 96.44 96 PHE A C 1
ATOM 719 O O . PHE A 1 96 ? -8.352 -28.094 2.799 1 96.44 96 PHE A O 1
ATOM 726 N N . GLY A 1 97 ? -6.43 -28.984 1.992 1 96.69 97 GLY A N 1
ATOM 727 C CA . GLY A 1 97 ? -6.891 -30.359 2.105 1 96.69 97 GLY A CA 1
ATOM 728 C C . GLY A 1 97 ? -8.148 -30.641 1.308 1 96.69 97 GLY A C 1
ATOM 729 O O . GLY A 1 97 ? -8.211 -30.328 0.114 1 96.69 97 GLY A O 1
ATOM 730 N N . VAL A 1 98 ? -9.172 -31.094 2.008 1 96.81 98 VAL A N 1
ATOM 731 C CA . VAL A 1 98 ? -10.383 -31.594 1.37 1 96.81 98 VAL A CA 1
ATOM 732 C C . VAL A 1 98 ? -11.148 -30.438 0.731 1 96.81 98 VAL A C 1
ATOM 734 O O . VAL A 1 98 ? -12.039 -30.656 -0.088 1 96.81 98 VAL A O 1
ATOM 737 N N . LEU A 1 99 ? -10.82 -29.234 1.039 1 96.56 99 LEU A N 1
ATOM 738 C CA . LEU A 1 99 ? -11.578 -28.078 0.568 1 96.56 99 LEU A CA 1
ATOM 739 C C . LEU A 1 99 ? -11.109 -27.641 -0.814 1 96.56 99 LEU A C 1
ATOM 741 O O . LEU A 1 99 ? -11.781 -26.859 -1.482 1 96.56 99 LEU A O 1
ATOM 745 N N . GLU A 1 100 ? -9.961 -28.109 -1.231 1 96.69 100 GLU A N 1
ATOM 746 C CA . GLU A 1 100 ? -9.344 -27.641 -2.469 1 96.69 100 GLU A CA 1
ATOM 747 C C . GLU A 1 100 ? -10.188 -28.016 -3.684 1 96.69 100 GLU A C 1
ATOM 749 O O . GLU A 1 100 ? -10.742 -29.109 -3.74 1 96.69 100 GLU A O 1
ATOM 754 N N . GLY A 1 101 ? -10.289 -27.047 -4.59 1 96.56 101 GLY A N 1
ATOM 755 C CA . GLY A 1 101 ? -11.047 -27.25 -5.812 1 96.56 101 GLY A CA 1
ATOM 756 C C . GLY A 1 101 ? -12.516 -26.906 -5.664 1 96.56 101 GLY A C 1
ATOM 757 O O . GLY A 1 101 ? -13.266 -26.922 -6.645 1 96.56 101 GLY A O 1
ATOM 758 N N . LEU A 1 102 ? -12.945 -26.547 -4.469 1 96.75 102 LEU A N 1
ATOM 759 C CA . LEU A 1 102 ? -14.359 -26.297 -4.203 1 96.75 102 LEU A CA 1
ATOM 760 C C . LEU A 1 102 ? -14.625 -24.797 -4.078 1 96.75 102 LEU A C 1
ATOM 762 O O . LEU A 1 102 ? -13.766 -24.047 -3.629 1 96.75 102 LEU A O 1
ATOM 766 N N . THR A 1 103 ? -15.797 -24.422 -4.488 1 96.88 103 THR A N 1
ATOM 767 C CA . THR A 1 103 ? -16.281 -23.062 -4.227 1 96.88 103 THR A CA 1
ATOM 768 C C . THR A 1 103 ? -16.703 -22.922 -2.768 1 96.88 103 THR A C 1
ATOM 770 O O . THR A 1 103 ? -16.797 -23.906 -2.041 1 96.88 103 THR A O 1
ATOM 773 N N . ASP A 1 104 ? -16.906 -21.734 -2.389 1 94.5 104 ASP A N 1
ATOM 774 C CA . ASP A 1 104 ? -17.359 -21.484 -1.021 1 94.5 104 ASP A CA 1
ATOM 775 C C . ASP A 1 104 ? -18.656 -22.25 -0.723 1 94.5 104 ASP A C 1
ATOM 777 O O . ASP A 1 104 ? -18.781 -22.859 0.335 1 94.5 104 ASP A O 1
ATOM 781 N N . ASP A 1 105 ? -19.547 -22.141 -1.612 1 95.69 105 ASP A N 1
ATOM 782 C CA . ASP A 1 105 ? -20.828 -22.812 -1.451 1 95.69 105 ASP A CA 1
ATOM 783 C C . ASP A 1 105 ? -20.656 -24.328 -1.364 1 95.69 105 ASP A C 1
ATOM 785 O O . ASP A 1 105 ? -21.281 -24.969 -0.517 1 95.69 105 ASP A O 1
ATOM 789 N N . GLU A 1 106 ? -19.875 -24.859 -2.244 1 97.25 106 GLU A N 1
ATOM 790 C CA . GLU A 1 106 ? -19.609 -26.281 -2.219 1 97.25 106 GLU A CA 1
ATOM 791 C C . GLU A 1 106 ? -18.969 -26.703 -0.902 1 97.25 106 GLU A C 1
ATOM 793 O O . GLU A 1 106 ? -19.281 -27.766 -0.362 1 97.25 106 GLU A O 1
ATOM 798 N N . GLN A 1 107 ? -18.078 -25.922 -0.366 1 95.94 107 GLN A N 1
ATOM 799 C CA . GLN A 1 107 ? -17.438 -26.203 0.914 1 95.94 107 GLN A CA 1
ATOM 800 C C . GLN A 1 107 ? -18.469 -26.266 2.043 1 95.94 107 GLN A C 1
ATOM 802 O O . GLN A 1 107 ? -18.406 -27.172 2.887 1 95.94 107 GLN A O 1
ATOM 807 N N . ARG A 1 108 ? -19.328 -25.312 2.031 1 95.44 108 ARG A N 1
ATOM 808 C CA . ARG A 1 108 ? -20.344 -25.25 3.068 1 95.44 108 ARG A CA 1
ATOM 809 C C . ARG A 1 108 ? -21.266 -26.469 3.012 1 95.44 108 ARG A C 1
ATOM 811 O O . ARG A 1 108 ? -21.703 -26.969 4.047 1 95.44 108 ARG A O 1
ATOM 818 N N . GLN A 1 109 ? -21.562 -26.953 1.851 1 97.25 109 GLN A N 1
ATOM 819 C CA . GLN A 1 109 ? -22.469 -28.078 1.658 1 97.25 109 GLN A CA 1
ATOM 820 C C . GLN A 1 109 ? -21.766 -29.406 1.942 1 97.25 109 GLN A C 1
ATOM 822 O O . GLN A 1 109 ? -22.312 -30.266 2.641 1 97.25 109 GLN A O 1
ATOM 827 N N . MET A 1 110 ? -20.609 -29.547 1.455 1 97.38 110 MET A N 1
ATOM 828 C CA . MET A 1 110 ? -19.922 -30.844 1.483 1 97.38 110 MET A CA 1
ATOM 829 C C . MET A 1 110 ? -19.156 -31.016 2.785 1 97.38 110 MET A C 1
ATOM 831 O O . MET A 1 110 ? -19.016 -32.125 3.277 1 97.38 110 MET A O 1
ATOM 835 N N . PHE A 1 111 ? -18.594 -29.922 3.316 1 97.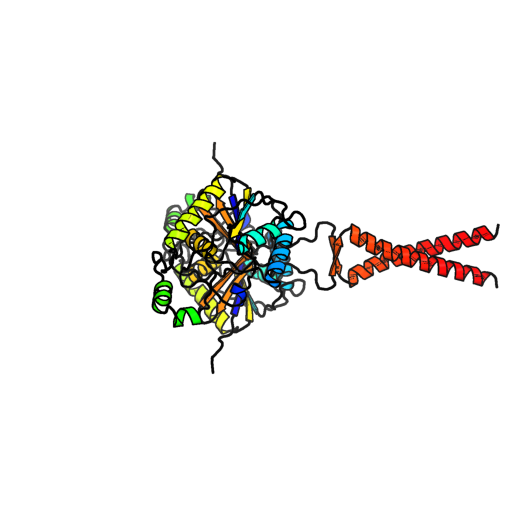12 111 PHE A N 1
ATOM 836 C CA . PHE A 1 111 ? -17.75 -30 4.504 1 97.12 111 PHE A CA 1
ATOM 837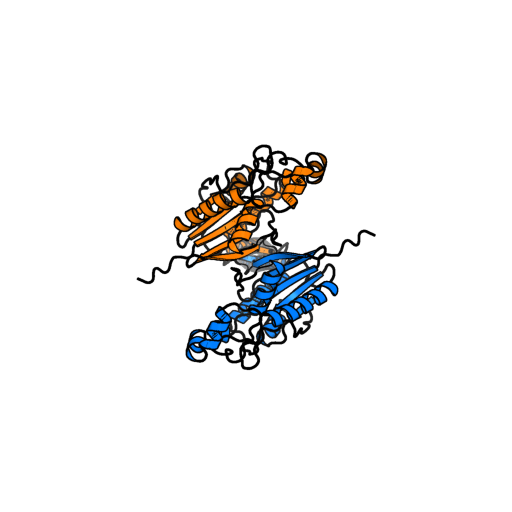 C C . PHE A 1 111 ? -18.094 -28.891 5.484 1 97.12 111 PHE A C 1
ATOM 839 O O . PHE A 1 111 ? -17.219 -28.109 5.883 1 97.12 111 PHE A O 1
ATOM 846 N N . PRO A 1 112 ? -19.281 -28.828 6 1 96 112 PRO A N 1
ATOM 847 C CA . PRO A 1 112 ? -19.719 -27.719 6.855 1 96 112 PRO A CA 1
ATOM 848 C C . PRO A 1 112 ? -18.906 -27.609 8.148 1 96 112 PRO A C 1
ATOM 850 O O . PRO A 1 112 ? -18.625 -26.516 8.609 1 96 112 PRO A O 1
ATOM 853 N N . GLN A 1 113 ? -18.531 -28.734 8.68 1 95.12 113 GLN A N 1
ATOM 854 C CA . GLN A 1 113 ? -17.781 -28.719 9.938 1 95.12 113 GLN A CA 1
ATOM 855 C C . GLN A 1 113 ? -16.375 -28.156 9.734 1 95.12 113 GLN A C 1
ATOM 857 O O . GLN A 1 113 ? -15.859 -27.438 10.586 1 95.12 113 GLN A O 1
ATOM 862 N N . VAL A 1 114 ? -15.797 -28.547 8.633 1 95.31 114 VAL A N 1
ATOM 863 C CA . VAL A 1 114 ? -14.461 -28.047 8.312 1 95.31 114 VAL A CA 1
ATOM 864 C C . VAL A 1 114 ? -14.516 -26.531 8.094 1 95.31 114 VAL A C 1
ATOM 866 O O . VAL A 1 114 ? -13.664 -25.797 8.594 1 95.31 114 VAL A O 1
ATOM 869 N N . LYS A 1 115 ? -15.5 -26.078 7.391 1 92.25 115 LYS A N 1
ATOM 870 C CA . LYS A 1 115 ? -15.672 -24.656 7.129 1 92.25 115 LYS A CA 1
ATOM 871 C C . LYS A 1 115 ? -15.867 -23.875 8.422 1 92.25 115 LYS A C 1
ATOM 873 O O . LYS A 1 115 ? -15.281 -22.797 8.602 1 92.25 115 LYS A O 1
ATOM 878 N N . LEU A 1 116 ? -16.609 -24.391 9.297 1 91.44 116 LEU A N 1
ATOM 879 C CA . LEU A 1 116 ? -16.875 -23.766 10.586 1 91.44 116 LEU A CA 1
ATOM 880 C C . LEU A 1 116 ? -15.586 -23.656 11.406 1 91.44 116 LEU A C 1
ATOM 882 O O . LEU A 1 116 ? -15.328 -22.641 12.047 1 91.44 116 LEU A O 1
ATOM 886 N N . ALA A 1 117 ? -14.859 -24.688 11.352 1 91.94 117 ALA A N 1
ATOM 887 C CA . ALA A 1 117 ? -13.602 -24.719 12.094 1 91.94 117 ALA A CA 1
ATOM 888 C C . ALA A 1 117 ? -12.633 -23.656 11.578 1 91.94 117 ALA A C 1
ATOM 890 O O . ALA A 1 117 ? -11.969 -22.969 12.367 1 91.94 117 ALA A O 1
ATOM 891 N N . ILE A 1 118 ? -12.562 -23.516 10.336 1 89 118 ILE A N 1
ATOM 892 C CA . ILE A 1 118 ? -11.688 -22.531 9.719 1 89 118 ILE A CA 1
ATOM 893 C C . ILE A 1 118 ? -12.164 -21.125 10.094 1 89 118 ILE A C 1
ATOM 895 O O . ILE A 1 118 ? -11.352 -20.25 10.414 1 89 118 ILE A O 1
ATOM 899 N N . SER A 1 119 ? -13.438 -20.938 10.055 1 85.62 119 SER A N 1
ATOM 900 C CA . SER A 1 119 ? -14.023 -19.641 10.344 1 85.62 119 SER A CA 1
ATOM 901 C C . SER A 1 119 ? -13.844 -19.266 11.812 1 85.62 119 SER A C 1
ATOM 903 O O . SER A 1 119 ? -13.898 -18.094 12.172 1 85.62 119 SER A O 1
ATOM 905 N N . ALA A 1 120 ? -13.641 -20.266 12.641 1 84 120 ALA A N 1
ATOM 906 C CA . ALA A 1 120 ? -13.461 -20.047 14.07 1 84 120 ALA A CA 1
ATOM 907 C C . ALA A 1 120 ? -12.133 -19.344 14.352 1 84 120 ALA A C 1
ATOM 909 O O . ALA A 1 120 ? -11.953 -18.75 15.422 1 84 120 ALA A O 1
ATOM 910 N N . GLY A 1 121 ? -11.242 -19.406 13.438 1 82.56 121 GLY A N 1
ATOM 911 C CA . GLY A 1 121 ? -10.047 -18.594 13.531 1 82.56 121 GLY A CA 1
ATOM 912 C C . GLY A 1 121 ? -8.945 -19.234 14.344 1 82.56 121 GLY A C 1
ATOM 913 O O . GLY A 1 121 ? -8.062 -18.531 14.852 1 82.56 121 GLY A O 1
ATOM 914 N N . ASP A 1 122 ? -9.055 -20.531 14.57 1 86.81 122 ASP A N 1
ATOM 915 C CA . ASP A 1 122 ? -7.988 -21.25 15.25 1 86.81 122 ASP A CA 1
ATOM 916 C C . ASP A 1 122 ? -6.762 -21.406 14.344 1 86.81 122 ASP A C 1
ATOM 918 O O . ASP A 1 122 ? -6.801 -22.125 13.352 1 86.81 122 ASP A O 1
ATOM 922 N N . ASP A 1 123 ? -5.66 -20.859 14.789 1 91.31 123 ASP A N 1
ATOM 923 C CA . ASP A 1 123 ? -4.449 -20.812 13.977 1 91.31 123 ASP A CA 1
ATOM 924 C C . ASP A 1 123 ? -3.793 -22.188 13.898 1 91.31 123 ASP A C 1
ATOM 926 O O . ASP A 1 123 ? -2.963 -22.438 13.023 1 91.31 123 ASP A O 1
ATOM 930 N N . ASP A 1 124 ? -4.184 -23.078 14.766 1 94.19 124 ASP A N 1
ATOM 931 C CA . ASP A 1 124 ? -3.518 -24.375 14.828 1 94.19 124 ASP A CA 1
ATOM 932 C C . ASP A 1 124 ? -4.367 -25.453 14.164 1 94.19 124 ASP A C 1
ATOM 934 O O . ASP A 1 124 ? -3.959 -26.625 14.102 1 94.19 124 ASP A O 1
ATOM 938 N N . TYR A 1 125 ? -5.488 -25.078 13.641 1 95.31 125 TYR A N 1
ATOM 939 C CA . TYR A 1 125 ? -6.34 -26.047 12.961 1 95.31 125 TYR A CA 1
ATOM 940 C C . TYR A 1 125 ? -5.832 -26.328 11.555 1 95.31 125 TYR A C 1
ATOM 942 O O . TYR A 1 125 ? -5.613 -25.406 10.773 1 95.31 125 TYR A O 1
ATOM 950 N N . ALA A 1 126 ? -5.715 -27.609 11.258 1 96.75 126 ALA A N 1
ATOM 951 C CA . ALA A 1 126 ? -5.395 -28.094 9.914 1 96.75 126 ALA A CA 1
ATOM 952 C C . ALA A 1 126 ? -6.562 -28.875 9.32 1 96.75 126 ALA A C 1
ATOM 954 O O . ALA A 1 126 ? -7.012 -29.875 9.898 1 96.75 126 ALA A O 1
ATOM 955 N N . PRO A 1 127 ? -7.016 -28.422 8.242 1 96.62 127 PRO A N 1
ATOM 956 C CA . PRO A 1 127 ? -8.125 -29.172 7.648 1 96.62 127 PRO A CA 1
ATOM 957 C C . PRO A 1 127 ? -7.738 -30.609 7.289 1 96.62 127 PRO A C 1
ATOM 959 O O . PRO A 1 127 ? -6.578 -30.875 6.965 1 96.62 127 PRO A O 1
ATOM 962 N N . PRO A 1 128 ? -8.695 -31.516 7.34 1 97 128 PRO A N 1
ATOM 963 C CA . PRO A 1 128 ? -8.406 -32.906 6.949 1 97 128 PRO A CA 1
ATOM 964 C C . PRO A 1 128 ? -8.016 -33.031 5.477 1 97 128 PRO A C 1
ATOM 966 O O . PRO A 1 128 ? -8.266 -32.125 4.688 1 97 128 PRO A O 1
ATOM 969 N N . GLY A 1 129 ? -7.363 -34.156 5.18 1 96.06 129 GLY A N 1
ATOM 970 C CA . GLY A 1 129 ? -6.977 -34.406 3.805 1 96.06 129 GLY A CA 1
ATOM 971 C C . GLY A 1 129 ? -5.668 -33.75 3.414 1 96.06 129 GLY A C 1
ATOM 972 O O . GLY A 1 129 ? -5.508 -33.312 2.277 1 96.06 129 GLY A O 1
ATOM 973 N N . GLY A 1 130 ? -4.781 -33.531 4.434 1 96.19 130 GLY A N 1
ATOM 974 C CA . GLY A 1 130 ? -3.457 -33 4.137 1 96.19 130 GLY A CA 1
ATOM 975 C C . GLY A 1 130 ? -3.375 -31.484 4.258 1 96.19 130 GLY A C 1
ATOM 976 O O . GLY A 1 130 ? -2.461 -30.859 3.715 1 96.19 130 GLY A O 1
ATOM 977 N N . GLY A 1 131 ? -4.289 -30.891 4.934 1 97.06 131 GLY A N 1
ATOM 978 C CA . GLY A 1 131 ? -4.285 -29.438 5.121 1 97.06 131 GLY A CA 1
ATOM 979 C C . GLY A 1 131 ? -3.209 -28.969 6.074 1 97.06 131 GLY A C 1
ATOM 980 O O . GLY A 1 131 ? -2.646 -29.766 6.832 1 97.06 131 GLY A O 1
ATOM 981 N N . GLU A 1 132 ? -2.879 -27.734 5.973 1 97.5 132 GLU A N 1
ATOM 982 C CA . GLU A 1 132 ? -1.929 -27.062 6.852 1 97.5 132 GLU A CA 1
ATOM 983 C C . GLU A 1 132 ? -2.635 -26.078 7.77 1 97.5 132 GLU A C 1
ATOM 985 O O . GLU A 1 132 ? -3.592 -25.422 7.359 1 97.5 132 GLU A O 1
ATOM 990 N N . SER A 1 133 ? -2.137 -25.984 8.977 1 96.19 133 SER A N 1
ATOM 991 C CA . SER A 1 133 ? -2.621 -24.938 9.867 1 96.19 133 SER A CA 1
ATOM 992 C C . SER A 1 133 ? -1.99 -23.594 9.531 1 96.19 133 SER A C 1
ATOM 994 O O . SER A 1 133 ? -0.958 -23.531 8.859 1 96.19 133 SER A O 1
ATOM 996 N N . LYS A 1 134 ? -2.639 -22.516 9.977 1 94.06 134 LYS A N 1
ATOM 997 C CA . LYS A 1 134 ? -2.068 -21.188 9.789 1 94.06 134 LYS A CA 1
ATOM 998 C C . LYS A 1 134 ? -0.709 -21.078 10.477 1 94.06 134 LYS A C 1
ATOM 1000 O O . LYS A 1 134 ? 0.196 -20.406 9.961 1 94.06 134 LYS A O 1
ATOM 1005 N N . SER A 1 135 ? -0.566 -21.734 11.594 1 95.38 135 SER A N 1
ATOM 1006 C CA . SER A 1 135 ? 0.682 -21.719 12.352 1 95.38 135 SER A CA 1
ATOM 1007 C C . SER A 1 135 ? 1.811 -22.391 11.578 1 95.38 135 SER A C 1
ATOM 1009 O O . SER A 1 135 ? 2.949 -21.922 11.594 1 95.38 135 SER A O 1
ATOM 1011 N N . GLU A 1 136 ? 1.465 -23.438 10.945 1 97.19 136 GLU A N 1
ATOM 1012 C CA . GLU A 1 136 ? 2.453 -24.141 10.133 1 97.19 136 GLU A CA 1
ATOM 1013 C C . GLU A 1 136 ? 2.916 -23.297 8.961 1 97.19 136 GLU A C 1
ATOM 1015 O O . GLU A 1 136 ? 4.113 -23.219 8.664 1 97.19 136 GLU A O 1
ATOM 1020 N N . VAL A 1 137 ? 2.016 -22.672 8.344 1 96.88 137 VAL A N 1
ATOM 1021 C CA . VAL A 1 137 ? 2.332 -21.781 7.223 1 96.88 137 VAL A CA 1
ATOM 1022 C C . VAL A 1 137 ? 3.197 -20.625 7.711 1 96.88 137 VAL A C 1
ATOM 1024 O O . VAL A 1 137 ? 4.207 -20.297 7.09 1 96.88 137 VAL A O 1
ATOM 1027 N N . ARG A 1 138 ? 2.807 -20.062 8.781 1 95.81 138 ARG A N 1
ATOM 1028 C CA . ARG A 1 138 ? 3.543 -18.938 9.359 1 95.81 138 ARG A CA 1
ATOM 1029 C C . ARG A 1 138 ? 4.992 -19.328 9.641 1 95.81 138 ARG A C 1
ATOM 1031 O O . ARG A 1 138 ? 5.914 -18.578 9.297 1 95.81 138 ARG A O 1
ATOM 1038 N N . ALA A 1 139 ? 5.152 -20.469 10.164 1 97.38 139 ALA A N 1
ATOM 1039 C CA . ALA A 1 139 ? 6.488 -20.922 10.539 1 97.38 139 ALA A CA 1
ATOM 1040 C C . ALA A 1 139 ? 7.383 -21.062 9.312 1 97.38 139 ALA A C 1
ATOM 1042 O O . ALA A 1 139 ? 8.492 -20.516 9.281 1 97.38 139 ALA A O 1
ATOM 1043 N N . ARG A 1 140 ? 6.902 -21.719 8.32 1 97.88 140 ARG A N 1
ATOM 1044 C CA . ARG A 1 140 ? 7.766 -21.938 7.168 1 97.88 140 ARG A CA 1
ATOM 1045 C C . ARG A 1 140 ? 7.973 -20.656 6.371 1 97.88 140 ARG A C 1
ATOM 1047 O O . ARG A 1 140 ? 9.055 -20.422 5.824 1 97.88 140 ARG A O 1
ATOM 1054 N N . VAL A 1 141 ? 6.973 -19.859 6.266 1 97.94 141 VAL A N 1
ATOM 1055 C CA . VAL A 1 141 ? 7.062 -18.625 5.496 1 97.94 141 VAL A CA 1
ATOM 1056 C C . VAL A 1 141 ? 8.055 -17.672 6.164 1 97.94 141 VAL A C 1
ATOM 1058 O O . VAL A 1 141 ? 8.93 -17.094 5.5 1 97.94 141 VAL A O 1
ATOM 1061 N N . LEU A 1 142 ? 7.953 -17.484 7.465 1 96.25 142 LEU A N 1
ATOM 1062 C CA . LEU A 1 142 ? 8.828 -16.547 8.172 1 96.25 142 LEU A CA 1
ATOM 1063 C C . LEU A 1 142 ? 10.273 -17.047 8.148 1 96.25 142 LEU A C 1
ATOM 1065 O O . LEU A 1 142 ? 11.203 -16.25 8.062 1 96.25 142 LEU A O 1
ATOM 1069 N N . GLU A 1 143 ? 10.391 -18.328 8.227 1 97.56 143 GLU A N 1
ATOM 1070 C CA . GLU A 1 143 ? 11.734 -18.891 8.094 1 97.56 143 GLU A CA 1
ATOM 1071 C C . GLU A 1 143 ? 12.336 -18.562 6.73 1 97.56 143 GLU A C 1
ATOM 1073 O O . GLU A 1 143 ? 13.5 -18.188 6.641 1 97.56 143 GLU A O 1
ATOM 1078 N N . ALA A 1 144 ? 11.594 -18.734 5.727 1 98.25 144 ALA A N 1
ATOM 1079 C CA . ALA A 1 144 ? 12.055 -18.438 4.371 1 98.25 144 ALA A CA 1
ATOM 1080 C C . ALA A 1 144 ? 12.422 -16.953 4.238 1 98.25 144 ALA A C 1
ATOM 1082 O O . ALA A 1 144 ? 13.477 -16.625 3.688 1 98.25 144 ALA A O 1
ATOM 1083 N N . LEU A 1 145 ? 11.609 -16.078 4.742 1 97.5 145 LEU A N 1
ATOM 1084 C CA . LEU A 1 145 ? 11.859 -14.648 4.645 1 97.5 145 LEU A CA 1
ATOM 1085 C C . LEU A 1 145 ? 13.141 -14.266 5.391 1 97.5 145 LEU A C 1
ATOM 1087 O O . LEU A 1 145 ? 13.938 -13.469 4.895 1 97.5 145 LEU A O 1
ATOM 1091 N N . ASP A 1 146 ? 13.266 -14.828 6.539 1 95.81 146 ASP A N 1
ATOM 1092 C CA . ASP A 1 146 ? 14.461 -14.555 7.336 1 95.81 146 ASP A CA 1
ATOM 1093 C C . ASP A 1 146 ? 15.727 -14.961 6.582 1 95.81 146 ASP A C 1
ATOM 1095 O O . ASP A 1 146 ? 16.703 -14.203 6.543 1 95.81 146 ASP A O 1
ATOM 1099 N N . GLU A 1 147 ? 15.648 -16.078 6.027 1 97.62 147 GLU A N 1
ATOM 1100 C CA . GLU A 1 147 ? 16.812 -16.562 5.273 1 97.62 147 GLU A CA 1
ATOM 1101 C C . GLU A 1 147 ? 17.062 -15.695 4.043 1 97.62 147 GLU A C 1
ATOM 1103 O O . GLU A 1 147 ? 18.219 -15.398 3.717 1 97.62 147 GLU A O 1
ATOM 1108 N N . ILE A 1 148 ? 16.047 -15.289 3.367 1 97.88 148 ILE A N 1
ATOM 1109 C CA . ILE A 1 148 ? 16.172 -14.469 2.172 1 97.88 148 ILE A CA 1
ATOM 1110 C C . ILE A 1 148 ? 16.781 -13.117 2.539 1 97.88 148 ILE A C 1
ATOM 1112 O O . ILE A 1 148 ? 17.703 -12.641 1.866 1 97.88 148 ILE A O 1
ATOM 1116 N N . VAL A 1 149 ? 16.359 -12.531 3.586 1 96.75 149 VAL A N 1
ATOM 1117 C CA . VAL A 1 149 ? 16.859 -11.234 4.023 1 96.75 149 VAL A CA 1
ATOM 1118 C C . VAL A 1 149 ? 18.344 -11.344 4.375 1 96.75 149 VAL A C 1
ATOM 1120 O O . VAL A 1 149 ? 19.125 -10.461 4.027 1 96.75 149 VAL A O 1
ATOM 1123 N N . ARG A 1 150 ? 18.703 -12.367 5.039 1 95.38 150 ARG A N 1
ATOM 1124 C CA . ARG A 1 150 ? 20.094 -12.586 5.426 1 95.38 150 ARG A CA 1
ATOM 1125 C C . ARG A 1 150 ? 20.969 -12.781 4.199 1 95.38 150 ARG A C 1
ATOM 1127 O O . ARG A 1 150 ? 22.125 -12.359 4.188 1 95.38 150 ARG A O 1
ATOM 1134 N N . ALA A 1 151 ? 20.438 -13.375 3.25 1 97.31 151 ALA A N 1
ATOM 1135 C CA . ALA A 1 151 ? 21.203 -13.703 2.047 1 97.31 151 ALA A CA 1
ATOM 1136 C C . ALA A 1 151 ? 21.359 -12.477 1.147 1 97.31 151 ALA A C 1
ATOM 1138 O O . ALA A 1 151 ? 22.219 -12.461 0.259 1 97.31 151 ALA A O 1
ATOM 1139 N N . HIS A 1 152 ? 20.547 -11.422 1.361 1 97.38 152 HIS A N 1
ATOM 1140 C CA . HIS A 1 152 ? 20.531 -10.312 0.415 1 97.38 152 HIS A CA 1
ATOM 1141 C C . HIS A 1 152 ? 20.594 -8.969 1.138 1 97.38 152 HIS A C 1
ATOM 1143 O O . HIS A 1 152 ? 19.781 -8.086 0.88 1 97.38 152 HIS A O 1
ATOM 1149 N N . PRO A 1 153 ? 21.594 -8.711 1.96 1 95.25 153 PRO A N 1
ATOM 1150 C CA . PRO A 1 153 ? 21.703 -7.422 2.643 1 95.25 153 PRO A CA 1
ATOM 1151 C C . PRO A 1 153 ? 21.875 -6.254 1.671 1 95.25 153 PRO A C 1
ATOM 1153 O O . PRO A 1 153 ? 22.719 -6.305 0.775 1 95.25 153 PRO A O 1
ATOM 1156 N N . GLY A 1 154 ? 20.984 -5.234 1.791 1 94.88 154 GLY A N 1
ATOM 1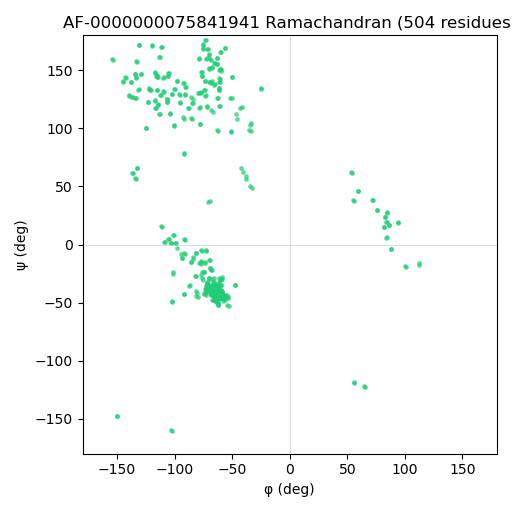157 C CA . GLY A 1 154 ? 21.094 -4.027 0.986 1 94.88 154 GLY A CA 1
ATOM 1158 C C . GLY A 1 154 ? 20.453 -4.168 -0.385 1 94.88 154 GLY A C 1
ATOM 1159 O O . GLY A 1 154 ? 20.562 -3.27 -1.222 1 94.88 154 GLY A O 1
ATOM 1160 N N . GLN A 1 155 ? 19.781 -5.293 -0.625 1 96.88 155 GLN A N 1
ATOM 1161 C CA . GLN A 1 155 ? 19.25 -5.57 -1.956 1 96.88 155 GLN A CA 1
ATOM 1162 C C . GLN A 1 155 ? 17.719 -5.574 -1.953 1 96.88 155 GLN A C 1
ATOM 1164 O O . GLN A 1 155 ? 17.094 -5.59 -0.89 1 96.88 155 GLN A O 1
ATOM 1169 N N . ARG A 1 156 ? 17.219 -5.441 -3.096 1 97.5 156 ARG A N 1
ATOM 1170 C CA . ARG A 1 156 ? 15.789 -5.648 -3.336 1 97.5 156 ARG A CA 1
ATOM 1171 C C . ARG A 1 156 ? 15.531 -7.008 -3.984 1 97.5 156 ARG A C 1
ATOM 1173 O O . ARG A 1 156 ? 16.172 -7.352 -4.984 1 97.5 156 ARG A O 1
ATOM 1180 N N . VAL A 1 157 ? 14.594 -7.738 -3.393 1 98.56 157 VAL A N 1
ATOM 1181 C CA . VAL A 1 157 ? 14.312 -9.102 -3.836 1 98.56 157 VAL A CA 1
ATOM 1182 C C . VAL A 1 157 ? 12.844 -9.211 -4.238 1 98.56 157 VAL A C 1
ATOM 1184 O O . VAL A 1 157 ? 11.961 -8.711 -3.535 1 98.56 157 VAL A O 1
ATOM 1187 N N . LEU A 1 158 ? 12.602 -9.844 -5.402 1 98.69 158 LEU A N 1
ATOM 1188 C CA . LEU A 1 158 ? 11.25 -10.141 -5.863 1 98.69 158 LEU A CA 1
ATOM 1189 C C . LEU A 1 158 ? 10.797 -11.516 -5.379 1 98.69 158 LEU A C 1
ATOM 1191 O O . LEU A 1 158 ? 11.539 -12.5 -5.504 1 98.69 158 LEU A O 1
ATOM 1195 N N . ILE A 1 159 ? 9.609 -11.57 -4.766 1 98.88 159 ILE A N 1
ATOM 1196 C CA . ILE A 1 159 ? 9.016 -12.82 -4.305 1 98.88 159 ILE A CA 1
ATOM 1197 C C . ILE A 1 159 ? 7.637 -13 -4.93 1 98.88 159 ILE A C 1
ATOM 1199 O O . ILE A 1 159 ? 6.773 -12.133 -4.801 1 98.88 159 ILE A O 1
ATOM 1203 N N . VAL A 1 160 ? 7.422 -14.086 -5.641 1 98.88 160 VAL A N 1
ATOM 1204 C CA . VAL A 1 160 ? 6.113 -14.406 -6.203 1 98.88 160 VAL A CA 1
ATOM 1205 C C . VAL A 1 160 ? 5.477 -15.547 -5.41 1 98.88 160 VAL A C 1
ATOM 1207 O O . VAL A 1 160 ? 6.043 -16.641 -5.312 1 98.88 160 VAL A O 1
ATOM 1210 N N . THR A 1 161 ? 4.316 -15.281 -4.883 1 98.75 161 THR A N 1
ATOM 1211 C CA . THR A 1 161 ? 3.701 -16.219 -3.953 1 98.75 161 THR A CA 1
ATOM 1212 C C . THR A 1 161 ? 2.18 -16.141 -4.035 1 98.75 161 THR A C 1
ATOM 1214 O O . THR A 1 161 ? 1.62 -15.914 -5.109 1 98.75 161 THR A O 1
ATOM 1217 N N . HIS A 1 162 ? 1.479 -16.391 -2.855 1 98.44 162 HIS A N 1
ATOM 1218 C CA . HIS A 1 162 ? 0.038 -16.609 -2.869 1 98.44 162 HIS A CA 1
ATOM 1219 C C . HIS A 1 162 ? -0.66 -15.75 -1.819 1 98.44 162 HIS A C 1
ATOM 1221 O O . HIS A 1 162 ? -0.001 -15.078 -1.021 1 98.44 162 HIS A O 1
ATOM 1227 N N . GLY A 1 163 ? -1.965 -15.773 -1.894 1 96.56 163 GLY A N 1
ATOM 1228 C CA . GLY A 1 163 ? -2.779 -14.938 -1.029 1 96.56 163 GLY A CA 1
ATOM 1229 C C . GLY A 1 163 ? -2.617 -15.258 0.444 1 96.56 163 GLY A C 1
ATOM 1230 O O . GLY A 1 163 ? -2.412 -14.359 1.264 1 96.56 163 GLY A O 1
ATOM 1231 N N . ALA A 1 164 ? -2.773 -16.516 0.798 1 94 164 ALA A N 1
ATOM 1232 C CA . ALA A 1 164 ? -2.68 -16.891 2.207 1 94 164 ALA A CA 1
ATOM 1233 C C . ALA A 1 164 ? -1.288 -16.594 2.76 1 94 164 ALA A C 1
ATOM 1235 O O . ALA A 1 164 ? -1.142 -16.234 3.93 1 94 164 ALA A O 1
ATOM 1236 N N . VAL A 1 165 ? -0.308 -16.734 1.926 1 96.44 165 VAL A N 1
ATOM 1237 C CA . VAL A 1 165 ? 1.063 -16.438 2.328 1 96.44 165 VAL A CA 1
ATOM 1238 C C . VAL A 1 165 ? 1.214 -14.938 2.588 1 96.44 165 VAL A C 1
ATOM 1240 O O . VAL A 1 165 ? 1.739 -14.531 3.625 1 96.44 165 VAL A O 1
ATOM 1243 N N . LEU A 1 166 ? 0.73 -14.156 1.687 1 95.44 166 LEU A N 1
ATOM 1244 C CA . LEU A 1 166 ? 0.75 -12.703 1.859 1 95.44 166 LEU A CA 1
ATOM 1245 C C . LEU A 1 166 ? 0.009 -12.297 3.129 1 95.44 166 LEU A C 1
ATOM 1247 O O . LEU A 1 166 ? 0.465 -11.422 3.865 1 95.44 166 LEU A O 1
ATOM 1251 N N . GLY A 1 167 ? -1.136 -12.883 3.312 1 92.81 167 GLY A N 1
ATOM 1252 C CA . GLY A 1 167 ? -1.88 -12.625 4.535 1 92.81 167 GLY A CA 1
ATOM 1253 C C . GLY A 1 167 ? -1.093 -12.938 5.793 1 92.81 167 GLY A C 1
ATOM 1254 O O . GLY A 1 167 ? -1.127 -12.18 6.762 1 92.81 167 GLY A O 1
ATOM 1255 N N . THR A 1 168 ? -0.431 -14.062 5.773 1 91.88 168 THR A N 1
ATOM 1256 C CA . THR A 1 168 ? 0.409 -14.484 6.891 1 91.88 168 THR A CA 1
ATOM 1257 C C . THR A 1 168 ? 1.516 -13.461 7.148 1 91.88 168 THR A C 1
ATOM 1259 O O . THR A 1 168 ? 1.779 -13.102 8.297 1 91.88 168 THR A O 1
ATOM 1262 N N . ILE A 1 169 ? 2.1 -13.039 6.129 1 92.44 169 ILE A N 1
ATOM 1263 C CA . ILE A 1 169 ? 3.18 -12.062 6.227 1 92.44 169 ILE A CA 1
ATOM 1264 C C . ILE A 1 169 ? 2.65 -10.766 6.832 1 92.44 169 ILE A C 1
ATOM 1266 O O . ILE A 1 169 ? 3.219 -10.242 7.793 1 92.44 169 ILE A O 1
ATOM 1270 N N . ALA A 1 170 ? 1.579 -10.305 6.289 1 90.19 170 ALA A N 1
ATOM 1271 C CA . ALA A 1 170 ? 0.985 -9.062 6.789 1 90.19 170 ALA A CA 1
ATOM 1272 C C . ALA A 1 170 ? 0.664 -9.172 8.273 1 90.19 170 ALA A C 1
ATOM 1274 O O . ALA A 1 170 ? 1.004 -8.281 9.055 1 90.19 170 ALA A O 1
ATOM 1275 N N . ARG A 1 171 ? 0.102 -10.234 8.648 1 88.62 171 ARG A N 1
ATOM 1276 C CA . ARG A 1 171 ? -0.279 -10.438 10.047 1 88.62 171 ARG A CA 1
ATOM 1277 C C . ARG A 1 171 ? 0.95 -10.492 10.945 1 88.62 171 ARG A C 1
ATOM 1279 O O . ARG A 1 171 ? 0.94 -9.938 12.047 1 88.62 171 ARG A O 1
ATOM 1286 N N . SER A 1 172 ? 1.893 -11.148 10.469 1 88.06 172 SER A N 1
ATOM 1287 C CA . SER A 1 172 ? 3.098 -11.328 11.273 1 88.06 172 SER A CA 1
ATOM 1288 C C . SER A 1 172 ? 3.846 -10.008 11.438 1 88.06 172 SER A C 1
ATOM 1290 O O . SER A 1 172 ? 4.348 -9.703 12.523 1 88.06 172 SER A O 1
ATOM 1292 N N . VAL A 1 173 ? 3.941 -9.289 10.414 1 85.88 173 VAL A N 1
ATOM 1293 C CA . VAL A 1 173 ? 4.676 -8.031 10.43 1 85.88 173 VAL A CA 1
ATOM 1294 C C . VAL A 1 173 ? 3.918 -7.004 11.273 1 85.88 173 VAL A C 1
ATOM 1296 O O . VAL A 1 173 ? 4.523 -6.238 12.023 1 85.88 173 VAL A O 1
ATOM 1299 N N . LEU A 1 174 ? 2.605 -7.066 11.156 1 83.81 174 LEU A N 1
ATOM 1300 C CA . LEU A 1 174 ? 1.796 -6.043 11.805 1 83.81 174 LEU A CA 1
ATOM 1301 C C . LEU A 1 174 ? 1.36 -6.5 13.195 1 83.81 174 LEU A C 1
ATOM 1303 O O . LEU A 1 174 ? 0.844 -5.703 13.977 1 83.81 174 LEU A O 1
ATOM 1307 N N . GLY A 1 175 ? 1.555 -7.703 13.469 1 79.69 175 GLY A N 1
ATOM 1308 C CA . GLY A 1 175 ? 1.178 -8.234 14.766 1 79.69 175 GLY A CA 1
ATOM 1309 C C . GLY A 1 175 ? -0.323 -8.367 14.945 1 79.69 175 GLY A C 1
ATOM 1310 O O . GLY A 1 175 ? -0.857 -8.062 16.016 1 79.69 175 GLY A O 1
ATOM 1311 N N . LEU A 1 176 ? -0.967 -8.766 13.898 1 74.31 176 LEU A N 1
ATOM 1312 C CA . LEU A 1 176 ? -2.422 -8.875 13.93 1 74.31 176 LEU A CA 1
ATOM 1313 C C . LEU A 1 176 ? -2.852 -10.273 14.359 1 74.31 176 LEU A C 1
ATOM 1315 O O . LEU A 1 176 ? -2.176 -11.258 14.062 1 74.31 176 LEU A O 1
ATOM 1319 N N . SER A 1 177 ? -3.854 -10.328 15.258 1 63.94 177 SER A N 1
ATOM 1320 C CA . SER A 1 177 ? -4.371 -11.625 15.688 1 63.94 177 SER A CA 1
ATOM 1321 C C . SER A 1 177 ? -5.363 -12.188 14.68 1 63.94 177 SER A C 1
ATOM 1323 O O . SER A 1 177 ? -5.504 -13.406 14.555 1 63.94 177 SER A O 1
ATOM 1325 N N . HIS A 1 178 ? -6.203 -11.383 14.117 1 62.12 178 HIS A N 1
ATOM 1326 C CA . HIS A 1 178 ? -7.266 -11.898 13.258 1 62.12 178 HIS A CA 1
ATOM 1327 C C . HIS A 1 178 ? -7.145 -11.344 11.844 1 62.12 178 HIS A C 1
ATOM 1329 O O . HIS A 1 178 ? -6.234 -10.562 11.555 1 62.12 178 HIS A O 1
ATOM 1335 N N . SER A 1 179 ? -8.016 -11.977 10.938 1 56.72 179 SER A N 1
ATOM 1336 C CA . SER A 1 179 ? -7.984 -11.672 9.516 1 56.72 179 SER A CA 1
ATOM 1337 C C . SER A 1 179 ? -7.938 -10.164 9.273 1 56.72 179 SER A C 1
ATOM 1339 O O . SER A 1 179 ? -8.711 -9.414 9.867 1 56.72 179 SER A O 1
ATOM 1341 N N . ALA A 1 180 ? -6.746 -9.906 8.766 1 61.78 180 ALA A N 1
ATOM 1342 C CA . ALA A 1 180 ? -6.469 -8.484 8.57 1 61.78 180 ALA A CA 1
ATOM 1343 C C . ALA A 1 180 ? -7.344 -7.902 7.461 1 61.78 180 ALA A C 1
ATOM 1345 O O . ALA A 1 180 ? -7.711 -8.609 6.516 1 61.78 180 ALA A O 1
ATOM 1346 N N . ALA A 1 181 ? -7.848 -6.727 7.648 1 78.62 181 ALA A N 1
ATOM 1347 C CA . ALA A 1 181 ? -8.633 -5.844 6.785 1 78.62 181 ALA A CA 1
ATOM 1348 C C . ALA A 1 181 ? -7.777 -5.297 5.645 1 78.62 181 ALA A C 1
ATOM 1350 O O . ALA A 1 181 ? -7.812 -4.098 5.355 1 78.62 181 ALA A O 1
ATOM 1351 N N . MET A 1 182 ? -6.797 -6.242 5.078 1 83.5 182 MET A N 1
ATOM 1352 C CA . MET A 1 182 ? -5.996 -5.824 3.93 1 83.5 182 MET A CA 1
ATOM 1353 C C . MET A 1 182 ? -6.316 -6.672 2.703 1 83.5 182 MET A C 1
ATOM 1355 O O . MET A 1 182 ? -6.352 -7.902 2.787 1 83.5 182 MET A O 1
ATOM 1359 N N . GLU A 1 183 ? -6.5 -6.074 1.67 1 83.81 183 GLU A N 1
ATOM 1360 C CA . GLU A 1 183 ? -6.77 -6.773 0.42 1 83.81 183 GLU A CA 1
ATOM 1361 C C . GLU A 1 183 ? -5.496 -7.387 -0.159 1 83.81 183 GLU A C 1
ATOM 1363 O O . GLU A 1 183 ? -4.395 -6.91 0.116 1 83.81 183 GLU A O 1
ATOM 1368 N N . LYS A 1 184 ? -5.664 -8.508 -0.845 1 90.69 184 LYS A N 1
ATOM 1369 C CA . LYS A 1 184 ? -4.535 -9.195 -1.466 1 90.69 184 LYS A CA 1
ATOM 1370 C C . LYS A 1 184 ? -4.852 -9.578 -2.91 1 90.69 184 LYS A C 1
ATOM 1372 O O . LYS A 1 184 ? -4.828 -10.758 -3.264 1 90.69 184 LYS A O 1
ATOM 1377 N N . PRO A 1 185 ? -5.027 -8.594 -3.799 1 92.56 185 PRO A N 1
ATOM 1378 C CA . PRO A 1 185 ? -5.34 -8.898 -5.195 1 92.56 185 PRO A CA 1
ATOM 1379 C C . PRO A 1 185 ? -4.156 -9.508 -5.945 1 92.56 185 PRO A C 1
ATOM 1381 O O . PRO A 1 185 ? -3.031 -9.5 -5.441 1 92.56 185 PRO A O 1
ATOM 1384 N N . ASN A 1 186 ? -4.492 -10.117 -7.066 1 97.25 186 ASN A N 1
ATOM 1385 C CA . ASN A 1 186 ? -3.467 -10.711 -7.922 1 97.25 186 ASN A CA 1
ATOM 1386 C C . ASN A 1 186 ? -2.602 -9.648 -8.586 1 97.25 186 ASN A C 1
ATOM 1388 O O . ASN A 1 186 ? -3.102 -8.586 -8.969 1 97.25 186 ASN A O 1
ATOM 1392 N N . CYS A 1 187 ? -1.3 -9.93 -8.648 1 97.12 187 CYS A N 1
ATOM 1393 C CA . CYS A 1 187 ? -0.328 -9.141 -9.391 1 97.12 187 CYS A CA 1
ATOM 1394 C C . CYS A 1 187 ? -0.293 -7.699 -8.883 1 97.12 187 CYS A C 1
ATOM 1396 O O . CYS A 1 187 ? -0.309 -6.758 -9.68 1 97.12 187 CYS A O 1
ATOM 1398 N N . VAL A 1 188 ? -0.262 -7.527 -7.625 1 95.75 188 VAL A N 1
ATOM 1399 C CA . VAL A 1 188 ? -0.141 -6.207 -7.02 1 95.75 188 VAL A CA 1
ATOM 1400 C C . VAL A 1 188 ? 1.161 -6.121 -6.227 1 95.75 188 VAL A C 1
ATOM 1402 O O . VAL A 1 188 ? 1.629 -7.121 -5.676 1 95.75 188 VAL A O 1
ATOM 1405 N N . ILE A 1 189 ? 1.723 -4.922 -6.191 1 95.94 189 ILE A N 1
ATOM 1406 C CA . ILE A 1 189 ? 3.02 -4.727 -5.551 1 95.94 189 ILE A CA 1
ATOM 1407 C C . ILE A 1 189 ? 2.83 -4.523 -4.047 1 95.94 189 ILE A C 1
ATOM 1409 O O . ILE A 1 189 ? 2.074 -3.646 -3.623 1 95.94 189 ILE A O 1
ATOM 1413 N N . ASN A 1 190 ? 3.4 -5.316 -3.254 1 97.19 190 ASN A N 1
ATOM 1414 C CA . ASN A 1 190 ? 3.604 -5.152 -1.817 1 97.19 190 ASN A CA 1
ATOM 1415 C C . ASN A 1 190 ? 5.086 -5.082 -1.465 1 97.19 190 ASN A C 1
ATOM 1417 O O . ASN A 1 190 ? 5.852 -5.984 -1.809 1 97.19 190 ASN A O 1
ATOM 1421 N N . LEU A 1 191 ? 5.492 -4.031 -0.817 1 96.5 191 LEU A N 1
ATOM 1422 C CA . LEU A 1 191 ? 6.898 -3.811 -0.51 1 96.5 191 LEU A CA 1
ATOM 1423 C C . LEU A 1 191 ? 7.133 -3.809 0.998 1 96.5 191 LEU A C 1
ATOM 1425 O O . LEU A 1 191 ? 6.586 -2.967 1.713 1 96.5 191 LEU A O 1
ATOM 1429 N N . LEU A 1 192 ? 7.922 -4.77 1.465 1 96.12 192 LEU A N 1
ATOM 1430 C CA . LEU A 1 192 ? 8.367 -4.844 2.852 1 96.12 192 LEU A CA 1
ATOM 1431 C C . LEU A 1 192 ? 9.836 -4.441 2.975 1 96.12 192 LEU A C 1
ATOM 1433 O O . LEU A 1 192 ? 10.648 -4.785 2.117 1 96.12 192 LEU A O 1
ATOM 1437 N N . ARG A 1 193 ? 10.125 -3.822 4.035 1 95.19 193 ARG A N 1
ATOM 1438 C CA . ARG A 1 193 ? 11.508 -3.453 4.332 1 95.19 193 ARG A CA 1
ATOM 1439 C C . ARG A 1 193 ? 11.969 -4.07 5.648 1 95.19 193 ARG A C 1
ATOM 1441 O O . ARG A 1 193 ? 11.219 -4.09 6.625 1 95.19 193 ARG A O 1
ATOM 1448 N N . TRP A 1 194 ? 13.086 -4.621 5.598 1 93.62 194 TRP A N 1
ATOM 1449 C CA . TRP A 1 194 ? 13.781 -5.078 6.793 1 93.62 194 TRP A CA 1
ATOM 1450 C C . TRP A 1 194 ? 14.922 -4.125 7.156 1 93.62 194 TRP A C 1
ATOM 1452 O O . TRP A 1 194 ? 15.875 -3.971 6.391 1 93.62 194 TRP A O 1
ATOM 1462 N N . ARG A 1 195 ? 14.766 -3.469 8.25 1 88.69 195 ARG A N 1
ATOM 1463 C CA . ARG A 1 195 ? 15.75 -2.49 8.703 1 88.69 195 ARG A CA 1
ATOM 1464 C C . ARG A 1 195 ? 15.953 -2.58 10.219 1 88.69 195 ARG A C 1
ATOM 1466 O O . ARG A 1 195 ? 14.984 -2.549 10.984 1 88.69 195 ARG A O 1
ATOM 1473 N N . LYS A 1 196 ? 17.172 -2.701 10.625 1 85.81 196 LYS A N 1
ATOM 1474 C CA . LYS A 1 196 ? 17.547 -2.709 12.039 1 85.81 196 LYS A CA 1
ATOM 1475 C C . LYS A 1 196 ? 16.781 -3.791 12.797 1 85.81 196 LYS A C 1
ATOM 1477 O O . LYS A 1 196 ? 16.234 -3.537 13.875 1 85.81 196 LYS A O 1
ATOM 1482 N N . GLY A 1 197 ? 16.578 -4.934 12.188 1 86 197 GLY A N 1
ATOM 1483 C CA . GLY A 1 197 ? 15.992 -6.09 12.844 1 86 197 GLY A CA 1
ATOM 1484 C C . GLY A 1 197 ? 14.477 -6.043 12.898 1 86 197 GLY A C 1
ATOM 1485 O O . GLY A 1 197 ? 13.852 -6.801 13.648 1 86 197 GLY A O 1
ATOM 1486 N N . LYS A 1 198 ? 13.914 -5.172 12.109 1 88.31 198 LYS A N 1
ATOM 1487 C CA . LYS A 1 198 ? 12.461 -5.035 12.133 1 88.31 198 LYS A CA 1
ATOM 1488 C C . LYS A 1 198 ? 11.891 -4.98 10.719 1 88.31 198 LYS A C 1
ATOM 1490 O O . LYS A 1 198 ? 12.531 -4.465 9.805 1 88.31 198 LYS A O 1
ATOM 1495 N N . TRP A 1 199 ? 10.648 -5.559 10.617 1 90.5 199 TRP A N 1
ATOM 1496 C CA . TRP A 1 199 ? 9.906 -5.492 9.359 1 90.5 199 TRP A CA 1
ATOM 1497 C C . TRP A 1 199 ? 8.984 -4.277 9.336 1 90.5 199 TRP A C 1
ATOM 1499 O O . TRP A 1 199 ? 8.352 -3.947 10.344 1 90.5 199 TRP A O 1
ATOM 1509 N N . GLU A 1 200 ? 8.93 -3.623 8.211 1 91.56 200 GLU A N 1
ATOM 1510 C CA . GLU A 1 200 ? 7.949 -2.568 7.961 1 91.56 200 GLU A CA 1
ATOM 1511 C C . GLU A 1 200 ? 7.289 -2.738 6.598 1 91.56 200 GLU A C 1
ATOM 1513 O O . GLU A 1 200 ? 7.938 -3.152 5.633 1 91.56 200 GLU A O 1
ATOM 1518 N N . ILE A 1 201 ? 6.02 -2.404 6.57 1 92.44 201 ILE A N 1
ATOM 1519 C CA . ILE A 1 201 ? 5.328 -2.357 5.289 1 92.44 201 ILE A CA 1
ATOM 1520 C C . ILE A 1 201 ? 5.488 -0.973 4.664 1 92.44 201 ILE A C 1
ATOM 1522 O O . ILE A 1 201 ? 5.031 0.025 5.227 1 92.44 201 ILE A O 1
ATOM 1526 N N . ALA A 1 202 ? 6.117 -0.925 3.535 1 94.62 202 ALA A N 1
ATOM 1527 C CA . ALA A 1 202 ? 6.324 0.332 2.822 1 94.62 202 ALA A CA 1
ATOM 1528 C C . ALA A 1 202 ? 5.199 0.586 1.82 1 94.62 202 ALA A C 1
ATOM 1530 O O . ALA A 1 202 ? 4.727 1.717 1.68 1 94.62 202 ALA A O 1
ATOM 1531 N N . ILE A 1 203 ? 4.824 -0.433 1.141 1 95.06 203 ILE A N 1
ATOM 1532 C CA . ILE A 1 203 ? 3.742 -0.36 0.167 1 95.06 203 ILE A CA 1
ATOM 1533 C C . ILE A 1 203 ? 2.848 -1.591 0.298 1 95.06 203 ILE A C 1
ATOM 1535 O O . ILE A 1 203 ? 3.34 -2.707 0.48 1 95.06 203 ILE A O 1
ATOM 1539 N N . TRP A 1 204 ? 1.571 -1.359 0.177 1 94.75 204 TRP A N 1
ATOM 1540 C CA . TRP A 1 204 ? 0.619 -2.461 0.093 1 94.75 204 TRP A CA 1
ATOM 1541 C C . TRP A 1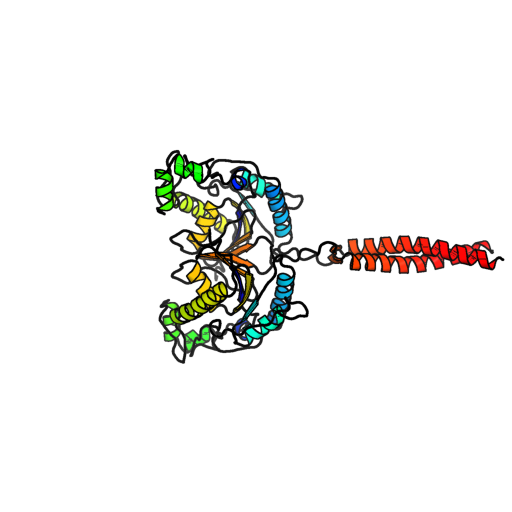 204 ? -0.435 -2.191 -0.976 1 94.75 204 TRP A C 1
ATOM 1543 O O . TRP A 1 204 ? -1.019 -1.105 -1.02 1 94.75 204 TRP A O 1
ATOM 1553 N N . GLY A 1 205 ? -0.594 -3.135 -1.868 1 95.56 205 GLY A N 1
ATOM 1554 C CA . GLY A 1 205 ? -1.762 -3.113 -2.734 1 95.56 205 GLY A CA 1
ATOM 1555 C C . GLY A 1 205 ? -1.6 -2.199 -3.934 1 95.56 205 GLY A C 1
ATOM 1556 O O . GLY A 1 205 ? -2.586 -1.702 -4.48 1 95.56 205 GLY A O 1
ATOM 1557 N N .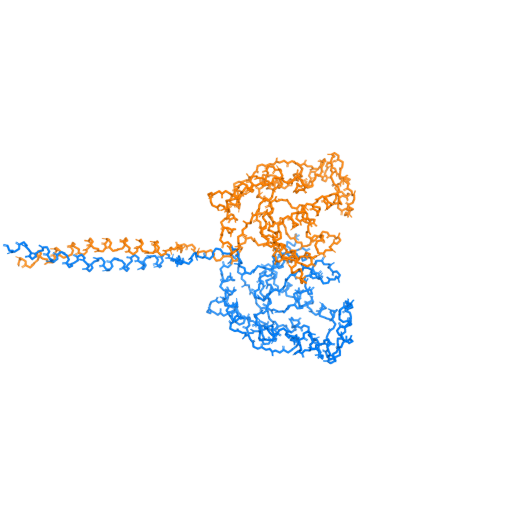 ASP A 1 206 ? -0.383 -1.885 -4.402 1 94 206 ASP A N 1
ATOM 1558 C CA . ASP A 1 206 ? -0.182 -1.015 -5.555 1 94 206 ASP A CA 1
ATOM 1559 C C . ASP A 1 206 ? -0.437 -1.767 -6.859 1 94 206 ASP A C 1
ATOM 1561 O O . ASP A 1 206 ? 0.423 -2.516 -7.328 1 94 206 ASP A O 1
ATOM 1565 N N . ALA A 1 207 ? -1.534 -1.536 -7.438 1 91.5 207 ALA A N 1
ATOM 1566 C CA . ALA A 1 207 ? -1.93 -2.174 -8.695 1 91.5 207 ALA A CA 1
ATOM 1567 C C . ALA A 1 207 ? -1.665 -1.254 -9.883 1 91.5 207 ALA A C 1
ATOM 1569 O O . ALA A 1 207 ? -2.023 -1.578 -11.016 1 91.5 207 ALA A O 1
ATOM 1570 N N . GLY A 1 208 ? -1.122 -0.083 -9.609 1 89.12 208 GLY A N 1
ATOM 1571 C CA . GLY A 1 208 ? -0.866 0.88 -10.672 1 89.12 208 GLY A CA 1
ATOM 1572 C C . GLY A 1 208 ? -2.078 1.722 -11.016 1 89.12 208 GLY A C 1
ATOM 1573 O O . GLY A 1 208 ? -2.152 2.295 -12.109 1 89.12 208 GLY A O 1
ATOM 1574 N N . GLU A 1 209 ? -2.986 1.779 -10.156 1 86.38 209 GLU A N 1
ATOM 1575 C CA . GLU A 1 209 ? -4.227 2.512 -10.391 1 86.38 209 GLU A CA 1
ATOM 1576 C C . GLU A 1 209 ? -3.955 3.99 -10.648 1 86.38 209 GLU A C 1
ATOM 1578 O O . GLU A 1 209 ? -4.688 4.641 -11.398 1 86.38 209 GLU A O 1
ATOM 1583 N N . PHE A 1 210 ? -2.941 4.535 -10.094 1 88.19 210 PHE A N 1
ATOM 1584 C CA . PHE A 1 210 ? -2.691 5.969 -10.164 1 88.19 210 PHE A CA 1
ATOM 1585 C C . PHE A 1 210 ? -1.469 6.266 -11.023 1 88.19 210 PHE A C 1
ATOM 1587 O O . PHE A 1 210 ? -0.852 7.324 -10.891 1 88.19 210 PHE A O 1
ATOM 1594 N N . CYS A 1 211 ? -1.087 5.27 -11.75 1 82.75 211 CYS A N 1
ATOM 1595 C CA . CYS A 1 211 ? -0.038 5.492 -12.742 1 82.75 211 CYS A CA 1
ATOM 1596 C C . CYS A 1 211 ? -0.594 6.188 -13.977 1 82.75 211 CYS A C 1
ATOM 1598 O O . CYS A 1 211 ? -1.704 5.883 -14.422 1 82.75 211 CYS A O 1
ATOM 1600 N N . ALA A 1 212 ? -0.085 7.41 -14.266 1 63.47 212 ALA A N 1
ATOM 1601 C CA . ALA A 1 212 ? -0.536 8.141 -15.453 1 63.47 212 ALA A CA 1
ATOM 1602 C C . ALA A 1 212 ? -0.451 7.262 -16.703 1 63.47 212 ALA A C 1
ATOM 1604 O O . ALA A 1 212 ? 0.52 6.523 -16.875 1 63.47 212 ALA A O 1
ATOM 1605 N N . VAL A 1 213 ? -1.714 6.656 -17.047 1 52.06 213 VAL A N 1
ATOM 1606 C CA . VAL A 1 213 ? -1.7 6.027 -18.359 1 52.06 213 VAL A CA 1
ATOM 1607 C C . VAL A 1 213 ? -1.541 7.094 -19.438 1 52.06 213 VAL A C 1
ATOM 1609 O O . VAL A 1 213 ? -2.021 8.219 -19.281 1 52.06 213 VAL A O 1
ATOM 1612 N N . LEU A 1 214 ? -0.482 7.02 -20.047 1 47.47 214 LEU A N 1
ATOM 1613 C CA . LEU A 1 214 ? -0.429 7.91 -21.188 1 47.47 214 LEU A CA 1
ATOM 1614 C C . LEU A 1 214 ? -1.806 8.055 -21.828 1 47.47 214 LEU A C 1
ATOM 1616 O O . LEU A 1 214 ? -2.541 7.074 -21.969 1 47.47 214 LEU A O 1
ATOM 1620 N N . PRO A 1 215 ? -2.438 9.18 -21.594 1 42 215 PRO A N 1
ATOM 1621 C CA . PRO A 1 215 ? -3.727 9.312 -22.281 1 42 215 PRO A CA 1
ATOM 1622 C C . PRO A 1 215 ? -3.82 8.461 -23.547 1 42 215 PRO A C 1
ATOM 1624 O O . PRO A 1 215 ? -2.805 8.203 -24.188 1 42 215 PRO A O 1
ATOM 1627 N N . HIS A 1 216 ? -4.918 7.801 -23.641 1 37.53 216 HIS A N 1
ATOM 1628 C CA . HIS A 1 216 ? -5.242 7.223 -24.938 1 37.53 216 HIS A CA 1
ATOM 1629 C C . HIS A 1 216 ? -4.926 8.195 -26.062 1 37.53 216 HIS A C 1
ATOM 1631 O O . HIS A 1 216 ? -5.328 9.359 -26.016 1 37.53 216 HIS A O 1
ATOM 1637 N N . GLY A 1 217 ? -4.035 7.816 -26.938 1 40.25 217 GLY A N 1
ATOM 1638 C CA . GLY A 1 217 ? -3.582 8.617 -28.078 1 40.25 217 GLY A CA 1
ATOM 1639 C C . GLY A 1 217 ? -2.252 9.297 -27.828 1 40.25 217 GLY A C 1
ATOM 1640 O O . GLY A 1 217 ? -1.75 10.023 -28.688 1 40.25 217 GLY A O 1
ATOM 1641 N N . GLU A 1 218 ? -2.016 9.344 -26.594 1 44.97 218 GLU A N 1
ATOM 1642 C CA . GLU A 1 218 ? -0.682 9.883 -26.359 1 44.97 218 GLU A CA 1
ATOM 1643 C C . GLU A 1 218 ? 0.356 8.773 -26.25 1 44.97 218 GLU A C 1
ATOM 1645 O O . GLU A 1 218 ? 0.095 7.727 -25.641 1 44.97 218 GLU A O 1
ATOM 1650 N N . TRP A 1 219 ? 1.062 8.719 -27.125 1 44.81 219 TRP A N 1
ATOM 1651 C CA . TRP A 1 219 ? 2.129 7.738 -27.281 1 44.81 219 TRP A CA 1
ATOM 1652 C C . TRP A 1 219 ? 3.402 8.195 -26.578 1 44.81 219 TRP A C 1
ATOM 1654 O O . TRP A 1 219 ? 3.721 9.391 -26.578 1 44.81 219 TRP A O 1
ATOM 1664 N N . LEU A 1 220 ? 3.879 7.492 -25.844 1 46.09 220 LEU A N 1
ATOM 1665 C CA . LEU A 1 220 ? 5.238 7.707 -25.359 1 46.09 220 LEU A CA 1
ATOM 1666 C C . LEU A 1 220 ? 6.238 7.621 -26.516 1 46.09 220 LEU A C 1
ATOM 1668 O O . LEU A 1 220 ? 6.305 6.605 -27.203 1 46.09 220 LEU A O 1
ATOM 1672 N N . VAL A 1 221 ? 6.594 8.758 -26.984 1 51 221 VAL A N 1
ATOM 1673 C CA . VAL A 1 221 ? 7.594 8.789 -28.047 1 51 221 VAL A CA 1
ATOM 1674 C C . VAL A 1 221 ? 8.953 9.148 -27.453 1 51 221 VAL A C 1
ATOM 1676 O O . VAL A 1 221 ? 9.078 10.133 -26.719 1 51 221 VAL A O 1
ATOM 1679 N N . ASP A 1 222 ? 9.664 8.203 -27.312 1 50.16 222 ASP A N 1
ATOM 1680 C CA . ASP A 1 222 ? 11.039 8.562 -26.969 1 50.16 222 ASP A CA 1
ATOM 1681 C C . ASP A 1 222 ? 11.656 9.43 -28.062 1 50.16 222 ASP A C 1
ATOM 1683 O O . ASP A 1 222 ? 11.023 9.688 -29.094 1 50.16 222 ASP A O 1
ATOM 1687 N N . THR A 1 223 ? 12.828 10.016 -27.578 1 52.91 223 THR A N 1
ATOM 1688 C CA . THR A 1 223 ? 13.531 10.867 -28.531 1 52.91 223 THR A CA 1
ATOM 1689 C C . THR A 1 223 ? 13.672 10.172 -29.875 1 52.91 223 THR A C 1
ATOM 1691 O O . THR A 1 223 ? 13.5 10.797 -30.922 1 52.91 223 THR A O 1
ATOM 1694 N N . SER A 1 224 ? 13.828 8.953 -29.828 1 56.38 224 SER A N 1
ATOM 1695 C CA . SER A 1 224 ? 13.984 8.219 -31.094 1 56.38 224 SER A CA 1
ATOM 1696 C C . SER A 1 224 ? 12.656 8.117 -31.844 1 56.38 224 SER A C 1
ATOM 1698 O O . SER A 1 224 ? 12.617 8.289 -33.062 1 56.38 224 SER A O 1
ATOM 1700 N N . ALA A 1 225 ? 11.648 7.934 -31.062 1 59.03 225 ALA A N 1
ATOM 1701 C CA . ALA A 1 225 ? 10.344 7.859 -31.703 1 59.03 225 ALA A CA 1
ATOM 1702 C C . ALA A 1 225 ? 9.898 9.234 -32.219 1 59.03 225 ALA A C 1
ATOM 1704 O O . ALA A 1 225 ? 9.312 9.344 -33.281 1 59.03 225 ALA A O 1
ATOM 1705 N N . ALA A 1 226 ? 10.211 10.141 -31.391 1 60.59 226 ALA A N 1
ATOM 1706 C CA . ALA A 1 226 ? 9.922 11.508 -31.828 1 60.59 226 ALA A CA 1
ATOM 1707 C C . ALA A 1 226 ? 10.68 11.844 -33.125 1 60.59 226 ALA A C 1
ATOM 1709 O O . ALA A 1 226 ? 10.102 12.398 -34.062 1 60.59 226 ALA A O 1
ATOM 1710 N N . LEU A 1 227 ? 11.812 11.477 -33.125 1 63.34 227 LEU A N 1
ATOM 1711 C CA . LEU A 1 227 ? 12.633 11.711 -34.312 1 63.34 227 LEU A CA 1
ATOM 1712 C C . LEU A 1 227 ? 12.125 10.891 -35.5 1 63.34 227 LEU A C 1
ATOM 1714 O O . LEU A 1 227 ? 12.148 11.359 -36.656 1 63.34 227 LEU A O 1
ATOM 1718 N N . ARG A 1 228 ? 11.594 9.766 -35.25 1 69.06 228 ARG A N 1
ATOM 1719 C CA . ARG A 1 228 ? 11.016 8.961 -36.312 1 69.06 228 ARG A CA 1
ATOM 1720 C C . ARG A 1 228 ? 9.75 9.609 -36.875 1 69.06 228 ARG A C 1
ATOM 1722 O O . ARG A 1 228 ? 9.531 9.609 -38.062 1 69.06 228 ARG A O 1
ATOM 1729 N N . LEU A 1 229 ? 9.117 10.125 -35.875 1 70.56 229 LEU A N 1
ATOM 1730 C CA . LEU A 1 229 ? 7.906 10.805 -36.344 1 70.56 229 LEU A CA 1
ATOM 1731 C C . LEU A 1 229 ? 8.25 12.055 -37.156 1 70.56 229 LEU A C 1
ATOM 1733 O O . LEU A 1 229 ? 7.641 12.305 -38.188 1 70.56 229 LEU A O 1
ATOM 1737 N N . ILE A 1 230 ? 9.164 12.766 -36.688 1 70.56 230 ILE A N 1
ATOM 1738 C CA . ILE A 1 230 ? 9.641 13.93 -37.438 1 70.56 230 ILE A CA 1
ATOM 1739 C C . ILE A 1 230 ? 10.227 13.477 -38.75 1 70.56 230 ILE A C 1
ATOM 1741 O O . ILE A 1 230 ? 9.977 14.102 -39.812 1 70.56 230 ILE A O 1
ATOM 1745 N N . GLY A 1 231 ? 10.938 12.414 -38.688 1 75.56 231 GLY A N 1
ATOM 1746 C CA . GLY A 1 231 ? 11.5 11.859 -39.938 1 75.56 231 GLY A CA 1
ATOM 1747 C C . GLY A 1 231 ? 10.445 11.422 -40.938 1 75.56 231 GLY A C 1
ATOM 1748 O O . GLY A 1 231 ? 10.57 11.68 -42.125 1 75.56 231 GLY A O 1
ATOM 1749 N N . MET A 1 232 ? 9.492 10.805 -40.469 1 73.56 232 MET A N 1
ATOM 1750 C CA . MET A 1 232 ? 8.375 10.43 -41.312 1 73.56 232 MET A CA 1
ATOM 1751 C C . MET A 1 232 ? 7.738 11.656 -41.969 1 73.56 232 MET A C 1
ATOM 1753 O O . MET A 1 232 ? 7.469 11.672 -43.156 1 73.56 232 MET A O 1
ATOM 1757 N N . GLY A 1 233 ? 7.496 12.578 -41.188 1 76.12 233 GLY A N 1
ATOM 1758 C CA . GLY A 1 233 ? 7 13.836 -41.719 1 76.12 233 GLY A CA 1
ATOM 1759 C C . GLY A 1 233 ? 7.93 14.461 -42.75 1 76.12 233 GLY A C 1
ATOM 1760 O O . GLY A 1 233 ? 7.48 14.961 -43.781 1 76.12 233 GLY A O 1
ATOM 1761 N N . PHE A 1 234 ? 9.172 14.484 -42.438 1 78.5 234 PHE A N 1
ATOM 1762 C CA . PHE A 1 234 ? 10.172 15.055 -43.312 1 78.5 234 PHE A CA 1
ATOM 1763 C C . PHE A 1 234 ? 10.141 14.367 -44.688 1 78.5 234 PHE A C 1
ATOM 1765 O O . PHE A 1 234 ? 10.156 15.039 -45.719 1 78.5 234 PHE A O 1
ATOM 1772 N N . VAL A 1 235 ? 10.102 13.062 -44.656 1 78.81 235 VAL A N 1
ATOM 1773 C CA . VAL A 1 235 ? 10.086 12.305 -45.906 1 78.81 235 VAL A CA 1
ATOM 1774 C C . VAL A 1 235 ? 8.82 12.633 -46.719 1 78.81 235 VAL A C 1
ATOM 1776 O O . VAL A 1 235 ? 8.883 12.898 -47.906 1 78.81 235 VAL A O 1
ATOM 1779 N N . LEU A 1 236 ? 7.801 12.695 -46.094 1 79.38 236 LEU A N 1
ATOM 1780 C CA . LEU A 1 236 ? 6.539 13.016 -46.75 1 79.38 236 LEU A CA 1
ATOM 1781 C C . LEU A 1 236 ? 6.562 14.445 -47.281 1 79.38 236 LEU A C 1
ATOM 1783 O O . LEU A 1 236 ? 6.105 14.703 -48.406 1 79.38 236 LEU A O 1
ATOM 1787 N N . GLY A 1 237 ? 7.051 15.266 -46.531 1 77 237 GLY A N 1
ATOM 1788 C CA . GLY A 1 237 ? 7.195 16.656 -46.969 1 77 237 GLY A CA 1
ATOM 1789 C C . GLY A 1 237 ? 8.156 16.812 -48.156 1 77 237 GLY A C 1
ATOM 1790 O O . GLY A 1 237 ? 7.875 17.547 -49.094 1 77 237 GLY A O 1
ATOM 1791 N N . ALA A 1 238 ? 9.211 16.188 -48 1 78.19 238 ALA A N 1
ATOM 1792 C CA . ALA A 1 238 ? 10.203 16.25 -49.094 1 78.19 238 ALA A CA 1
ATOM 1793 C C . ALA A 1 238 ? 9.617 15.734 -50.406 1 78.19 238 ALA A C 1
ATOM 1795 O O . ALA A 1 238 ? 9.852 16.328 -51.469 1 78.19 238 ALA A O 1
ATOM 1796 N N . ILE A 1 239 ? 8.906 14.742 -50.344 1 79.44 239 ILE A N 1
ATOM 1797 C CA . ILE A 1 239 ? 8.234 14.211 -51.531 1 79.44 239 ILE A CA 1
ATOM 1798 C C . ILE A 1 239 ? 7.246 15.234 -52.062 1 79.44 239 ILE A C 1
ATOM 1800 O O . ILE A 1 239 ? 7.254 15.547 -53.25 1 79.44 239 ILE A O 1
ATOM 1804 N N . ALA A 1 240 ? 6.531 15.789 -51.219 1 79.56 240 ALA A N 1
ATOM 1805 C CA . ALA A 1 240 ? 5.547 16.797 -51.625 1 79.56 240 ALA A CA 1
ATOM 1806 C C . ALA A 1 240 ? 6.227 18.031 -52.188 1 79.56 240 ALA A C 1
ATOM 1808 O O . ALA A 1 240 ? 5.789 18.594 -53.188 1 79.56 240 ALA A O 1
ATOM 1809 N N . GLY A 1 241 ? 7.223 18.406 -51.531 1 76 241 GLY A N 1
ATOM 1810 C CA . GLY A 1 241 ? 7.98 19.562 -52 1 76 241 GLY A CA 1
ATOM 1811 C C . GLY A 1 241 ? 8.633 19.359 -53.344 1 76 241 GLY A C 1
ATOM 1812 O O . GLY A 1 241 ? 8.609 20.25 -54.188 1 76 241 GLY A O 1
ATOM 1813 N N . THR A 1 242 ? 9.141 18.297 -53.531 1 75.75 242 THR A N 1
ATOM 1814 C CA . THR A 1 242 ? 9.758 17.969 -54.812 1 75.75 242 THR A CA 1
ATOM 1815 C C . THR A 1 242 ? 8.719 17.984 -55.938 1 75.75 242 THR A C 1
ATOM 1817 O O . THR A 1 242 ? 8.969 18.531 -57 1 75.75 242 THR A O 1
ATOM 1820 N N . LEU A 1 243 ? 7.617 17.516 -55.688 1 76.5 243 LEU A N 1
ATOM 1821 C CA . LEU A 1 243 ? 6.543 17.5 -56.656 1 76.5 243 LEU A CA 1
ATOM 1822 C C . LEU A 1 243 ? 6.047 18.922 -56.969 1 76.5 243 LEU A C 1
ATOM 1824 O O . LEU A 1 243 ? 5.797 19.266 -58.125 1 76.5 243 LEU A O 1
ATOM 1828 N N . TRP A 1 244 ? 6.023 19.641 -56 1 78.88 244 TRP A N 1
ATOM 1829 C CA . TRP A 1 244 ? 5.59 21.031 -56.156 1 78.88 244 TRP A CA 1
ATOM 1830 C C . TRP A 1 244 ? 6.645 21.859 -56.875 1 78.88 244 TRP A C 1
ATOM 1832 O O . TRP A 1 244 ? 6.312 22.672 -57.75 1 78.88 244 TRP A O 1
ATOM 1842 N N . GLY A 1 245 ? 7.797 21.625 -56.5 1 72.75 245 GLY A N 1
ATOM 1843 C CA . GLY A 1 245 ? 8.883 22.297 -57.188 1 72.75 245 GLY A CA 1
ATOM 1844 C C . GLY A 1 245 ? 8.945 21.953 -58.656 1 72.75 245 GLY A C 1
ATOM 1845 O O . GLY A 1 245 ? 9.156 22.828 -59.5 1 72.75 245 GLY A O 1
ATOM 1846 N N . ALA A 1 246 ? 8.672 20.828 -58.938 1 74.5 246 ALA A N 1
ATOM 1847 C CA . ALA A 1 246 ? 8.633 20.359 -60.312 1 74.5 246 ALA A CA 1
ATOM 1848 C C . ALA A 1 246 ? 7.445 20.969 -61.062 1 74.5 246 ALA A C 1
ATOM 1850 O O . ALA A 1 246 ? 7.574 21.375 -62.219 1 74.5 246 ALA A O 1
ATOM 1851 N N . ALA A 1 247 ? 6.504 21.109 -60.438 1 76.81 247 ALA A N 1
ATOM 1852 C CA . ALA A 1 247 ? 5.301 21.672 -61.031 1 76.81 247 ALA A CA 1
ATOM 1853 C C . ALA A 1 247 ? 5.465 23.156 -61.281 1 76.81 247 ALA A C 1
ATOM 1855 O O . ALA A 1 247 ? 5.051 23.672 -62.344 1 76.81 247 ALA A O 1
ATOM 1856 N N . LEU A 1 248 ? 6.121 23.75 -60.469 1 78.44 248 LEU A N 1
ATOM 1857 C CA . LEU A 1 248 ? 6.375 25.188 -60.625 1 78.44 248 LEU A CA 1
ATOM 1858 C C . LEU A 1 248 ? 7.348 25.453 -61.781 1 78.44 248 LEU A C 1
ATOM 1860 O O . LEU A 1 248 ? 7.195 26.422 -62.531 1 78.44 248 LEU A O 1
ATOM 1864 N N . ALA A 1 249 ? 8.18 24.625 -62 1 72.06 249 ALA A N 1
ATOM 1865 C CA . ALA A 1 249 ? 9.164 24.75 -63.094 1 72.06 249 ALA A CA 1
ATOM 1866 C C . ALA A 1 249 ? 8.539 24.453 -64.438 1 72.06 249 ALA A C 1
ATOM 1868 O O . ALA A 1 249 ? 8.898 25.062 -65.438 1 72.06 249 ALA A O 1
ATOM 1869 N N . SER A 1 250 ? 7.656 23.734 -64.5 1 72.25 250 SER A N 1
ATOM 1870 C CA . SER A 1 250 ? 6.973 23.391 -65.75 1 72.25 250 SER A CA 1
ATOM 1871 C C . SER A 1 250 ? 6.039 24.516 -66.188 1 72.25 250 SER A C 1
ATOM 1873 O O . SER A 1 250 ? 5.855 24.75 -67.375 1 72.25 250 SER A O 1
ATOM 1875 N N . ARG A 1 251 ? 5.59 25.234 -65.438 1 71.81 251 ARG A N 1
ATOM 1876 C CA . ARG A 1 251 ? 4.68 26.328 -65.75 1 71.81 251 ARG A CA 1
ATOM 1877 C C . ARG A 1 251 ? 5.449 27.547 -66.25 1 71.81 251 ARG A C 1
ATOM 1879 O O . ARG A 1 251 ? 4.926 28.328 -67.062 1 71.81 251 ARG A O 1
ATOM 1886 N N . ARG A 1 252 ? 6.59 27.672 -65.875 1 62.12 252 ARG A N 1
ATOM 1887 C CA . ARG A 1 252 ? 7.406 28.781 -66.312 1 62.12 252 ARG A CA 1
ATOM 1888 C C . ARG A 1 252 ? 7.875 28.531 -67.75 1 62.12 252 ARG A C 1
ATOM 1890 O O . ARG A 1 252 ? 8.406 29.438 -68.438 1 62.12 252 ARG A O 1
ATOM 1897 N N . ARG A 1 253 ? 7.602 27.453 -68.25 1 60.72 253 ARG A N 1
ATOM 1898 C CA . ARG A 1 253 ? 7.969 27.125 -69.625 1 60.72 253 ARG A CA 1
ATOM 1899 C C . ARG A 1 253 ? 6.801 27.344 -70.562 1 60.72 253 ARG A C 1
ATOM 1901 O O . ARG A 1 253 ? 6.977 27.344 -71.812 1 60.72 253 ARG A O 1
ATOM 1908 N N . GLN A 1 254 ? 5.766 27.672 -70.125 1 56.44 254 GLN A N 1
ATOM 1909 C CA . GLN A 1 254 ? 4.672 28.062 -71 1 56.44 254 GLN A CA 1
ATOM 1910 C C . GLN A 1 254 ? 4.465 29.562 -71 1 56.44 254 GLN A C 1
ATOM 1912 O O . GLN A 1 254 ? 4.125 30.156 -72 1 56.44 254 GLN A O 1
ATOM 1917 N N . MET B 1 1 ? -35.25 -5.965 -0.233 1 25.14 1 MET B N 1
ATOM 1918 C CA . MET B 1 1 ? -34.531 -4.914 -0.926 1 25.14 1 MET B CA 1
ATOM 1919 C C . MET B 1 1 ? -33.062 -4.906 -0.499 1 25.14 1 MET B C 1
ATOM 1921 O O . MET B 1 1 ? -32.75 -4.73 0.682 1 25.14 1 MET B O 1
ATOM 1925 N N . SER B 1 2 ? -32.188 -5.879 -0.833 1 35.56 2 SER B N 1
ATOM 1926 C CA . SER B 1 2 ? -30.844 -6.238 -0.44 1 35.56 2 SER B CA 1
ATOM 1927 C C . SER B 1 2 ? -29.953 -5 -0.315 1 35.56 2 SER B C 1
ATOM 1929 O O . SER B 1 2 ? -29.703 -4.301 -1.302 1 35.56 2 SER B O 1
ATOM 1931 N N . SER B 1 3 ? -30.156 -4.066 0.598 1 40.72 3 SER B N 1
ATOM 1932 C CA . SER B 1 3 ? -29.531 -2.76 0.767 1 40.72 3 SER B CA 1
ATOM 1933 C C . SER B 1 3 ? -28.047 -2.814 0.433 1 40.72 3 SER B C 1
ATOM 1935 O O . SER B 1 3 ? -27.266 -3.387 1.187 1 40.72 3 SER B O 1
ATOM 1937 N N . THR B 1 4 ? -27.547 -3.211 -0.702 1 46.69 4 THR B N 1
ATOM 1938 C CA . THR B 1 4 ? -26.219 -3.256 -1.29 1 46.69 4 THR B CA 1
ATOM 1939 C C . THR B 1 4 ? -25.391 -2.062 -0.832 1 46.69 4 THR B C 1
ATOM 1941 O O . THR B 1 4 ? -25.594 -0.941 -1.301 1 46.69 4 THR B O 1
ATOM 1944 N N . SER B 1 5 ? -25.281 -1.731 0.512 1 59.88 5 SER B N 1
ATOM 1945 C CA . SER B 1 5 ? -24.641 -0.563 1.1 1 59.88 5 SER B CA 1
ATOM 1946 C C . SER B 1 5 ? -23.406 -0.153 0.298 1 59.88 5 SER B C 1
ATOM 1948 O O . SER B 1 5 ? -22.5 -0.959 0.09 1 59.88 5 SER B O 1
ATOM 1950 N N . ALA B 1 6 ? -23.469 0.832 -0.583 1 80.19 6 ALA B N 1
ATOM 1951 C CA . ALA B 1 6 ? -22.531 1.33 -1.59 1 80.19 6 ALA B CA 1
ATOM 1952 C C . ALA B 1 6 ? -21.156 1.573 -0.986 1 80.19 6 ALA B C 1
ATOM 1954 O O . ALA B 1 6 ? -21.031 1.999 0.166 1 80.19 6 ALA B O 1
ATOM 1955 N N . GLU B 1 7 ? -20.125 1.01 -1.527 1 92.62 7 GLU B N 1
ATOM 1956 C CA . GLU B 1 7 ? -18.719 1.115 -1.121 1 92.62 7 GLU B CA 1
ATOM 1957 C C . GLU B 1 7 ? -18.234 2.561 -1.187 1 92.62 7 GLU B C 1
ATOM 1959 O O . GLU B 1 7 ? -18.469 3.256 -2.176 1 92.62 7 GLU B O 1
ATOM 1964 N N . THR B 1 8 ? -17.828 3.062 0.005 1 96.31 8 THR B N 1
ATOM 1965 C CA . THR B 1 8 ? -17.172 4.371 0.017 1 96.31 8 THR B CA 1
ATOM 1966 C C . THR B 1 8 ? -15.656 4.223 0.096 1 96.31 8 THR B C 1
ATOM 1968 O O . THR B 1 8 ? -15.148 3.395 0.854 1 96.31 8 THR B O 1
ATOM 1971 N N . GLU B 1 9 ? -15 4.996 -0.76 1 97.31 9 GLU B N 1
ATOM 1972 C CA . GLU B 1 9 ? -13.539 4.969 -0.774 1 97.31 9 GLU B CA 1
ATOM 1973 C C . GLU B 1 9 ? -12.953 6.266 -0.219 1 97.31 9 GLU B C 1
ATOM 1975 O O . GLU B 1 9 ? -13.391 7.355 -0.588 1 97.31 9 GLU B O 1
ATOM 1980 N N . LEU B 1 10 ? -12.016 6.113 0.673 1 98.06 10 LEU B N 1
ATOM 1981 C CA . LEU B 1 10 ? -11.305 7.266 1.212 1 98.06 10 LEU B CA 1
ATOM 1982 C C . LEU B 1 10 ? -9.844 7.25 0.772 1 98.06 10 LEU B C 1
ATOM 1984 O O . LEU B 1 10 ? -9.086 6.344 1.131 1 98.06 10 LEU B O 1
ATOM 1988 N N . LEU B 1 11 ? -9.484 8.211 -0.06 1 98.06 11 LEU B N 1
ATOM 1989 C CA . LEU B 1 11 ? -8.086 8.484 -0.396 1 98.06 11 LEU B CA 1
ATOM 1990 C C . LEU B 1 11 ? -7.453 9.414 0.635 1 98.06 11 LEU B C 1
ATOM 1992 O O . LEU B 1 11 ? -7.73 10.609 0.652 1 98.06 11 LEU B O 1
ATOM 1996 N N . ILE B 1 12 ? -6.559 8.883 1.454 1 98.38 12 ILE B N 1
ATOM 1997 C CA . ILE B 1 12 ? -6.02 9.648 2.568 1 98.38 12 ILE B CA 1
ATOM 1998 C C . ILE B 1 12 ? -4.539 9.938 2.324 1 98.38 12 ILE B C 1
ATOM 2000 O O . ILE B 1 12 ? -3.75 9.023 2.092 1 98.38 12 ILE B O 1
ATOM 2004 N N . VAL B 1 13 ? -4.199 11.195 2.455 1 98.31 13 VAL B N 1
ATOM 2005 C CA . VAL B 1 13 ? -2.855 11.656 2.119 1 98.31 13 VAL B CA 1
ATOM 2006 C C . VAL B 1 13 ? -2.305 12.516 3.254 1 98.31 13 VAL B C 1
ATOM 2008 O O . VAL B 1 13 ? -3.018 13.352 3.809 1 98.31 13 VAL B O 1
ATOM 2011 N N . ARG B 1 14 ? -1.072 12.211 3.602 1 98.62 14 ARG B N 1
ATOM 2012 C CA . ARG B 1 14 ? -0.352 13.125 4.48 1 98.62 14 ARG B CA 1
ATOM 2013 C C . ARG B 1 14 ? 0.13 14.352 3.717 1 98.62 14 ARG B C 1
ATOM 2015 O O . ARG B 1 14 ? 0.542 14.25 2.559 1 98.62 14 ARG B O 1
ATOM 2022 N N . HIS B 1 15 ? 0.148 15.43 4.297 1 98.75 15 HIS B N 1
ATOM 2023 C CA . HIS B 1 15 ? 0.57 16.672 3.678 1 98.75 15 HIS B CA 1
ATOM 2024 C C . HIS B 1 15 ? 1.979 16.562 3.107 1 98.75 15 HIS B C 1
ATOM 2026 O O . HIS B 1 15 ? 2.688 15.586 3.383 1 98.75 15 HIS B O 1
ATOM 2032 N N . GLY B 1 16 ? 2.324 17.641 2.309 1 98.06 16 GLY B N 1
ATOM 2033 C CA . GLY B 1 16 ? 3.668 17.688 1.759 1 98.06 16 GLY B CA 1
ATOM 2034 C C . GLY B 1 16 ? 4.73 17.984 2.805 1 98.06 16 GLY B C 1
ATOM 2035 O O . GLY B 1 16 ? 4.414 18.422 3.912 1 98.06 16 GLY B O 1
ATOM 2036 N N . GLU B 1 17 ? 5.922 17.797 2.396 1 97.75 17 GLU B N 1
ATOM 2037 C CA . GLU B 1 17 ? 7.035 18.047 3.309 1 97.75 17 GLU B CA 1
ATOM 2038 C C . GLU B 1 17 ? 7.074 19.5 3.756 1 97.75 17 GLU B C 1
ATOM 2040 O O . GLU B 1 17 ? 6.902 20.406 2.941 1 97.75 17 GLU B O 1
ATOM 2045 N N . THR B 1 18 ? 7.273 19.656 5.02 1 98.06 18 THR B N 1
ATOM 2046 C CA . THR B 1 18 ? 7.391 21 5.586 1 98.06 18 THR B CA 1
ATOM 2047 C C . THR B 1 18 ? 8.812 21.266 6.066 1 98.06 18 THR B C 1
ATOM 2049 O O . THR B 1 18 ? 9.633 20.344 6.117 1 98.06 18 THR B O 1
ATOM 2052 N N . GLN B 1 19 ? 9.031 22.516 6.398 1 96.69 19 GLN B N 1
ATOM 2053 C CA . GLN B 1 19 ? 10.328 22.875 6.961 1 96.69 19 GLN B CA 1
ATOM 2054 C C . GLN B 1 19 ? 10.617 22.094 8.234 1 96.69 19 GLN B C 1
ATOM 2056 O O . GLN B 1 19 ? 11.727 21.578 8.414 1 96.69 19 GLN B O 1
ATOM 2061 N N . TRP B 1 20 ? 9.688 21.938 9.078 1 96.75 20 TRP B N 1
ATOM 2062 C CA . TRP B 1 20 ? 9.898 21.234 10.336 1 96.75 20 TRP B CA 1
ATOM 2063 C C . TRP B 1 20 ? 10.055 19.734 10.102 1 96.75 20 TRP B C 1
ATOM 2065 O O . TRP B 1 20 ? 10.766 19.062 10.852 1 96.75 20 TRP B O 1
ATOM 2075 N N . ASN B 1 21 ? 9.352 19.172 9.094 1 95.56 21 ASN B N 1
ATOM 2076 C CA . ASN B 1 21 ? 9.664 17.797 8.711 1 95.56 21 ASN B CA 1
ATOM 2077 C C . ASN B 1 21 ? 11.141 17.625 8.391 1 95.56 21 ASN B C 1
ATOM 2079 O O . ASN B 1 21 ? 11.789 16.719 8.898 1 95.56 21 ASN B O 1
ATOM 2083 N N . ALA B 1 22 ? 11.625 18.516 7.504 1 94.69 22 ALA B N 1
ATOM 2084 C CA . ALA B 1 22 ? 13 18.438 7.031 1 94.69 22 ALA B CA 1
ATOM 2085 C C . ALA B 1 22 ? 13.984 18.594 8.188 1 94.69 22 ALA B C 1
ATOM 2087 O O . ALA B 1 22 ? 15.078 18.016 8.164 1 94.69 22 ALA B O 1
ATOM 2088 N N . GLU B 1 23 ? 13.562 19.297 9.172 1 95.5 23 GLU B N 1
ATOM 2089 C CA . GLU B 1 23 ? 14.43 19.562 10.32 1 95.5 23 GLU B CA 1
ATOM 2090 C C . GLU B 1 23 ? 14.234 18.516 11.406 1 95.5 23 GLU B C 1
ATOM 2092 O O . GLU B 1 23 ? 14.938 18.531 12.422 1 95.5 23 GLU B O 1
ATOM 2097 N N . GLY B 1 24 ? 13.242 17.656 11.234 1 96.25 24 GLY B N 1
ATOM 2098 C CA . GLY B 1 24 ? 12.969 16.625 12.219 1 96.25 24 GLY B CA 1
ATOM 2099 C C . GLY B 1 24 ? 12.281 17.156 13.461 1 96.25 24 GLY B C 1
ATOM 2100 O O . GLY B 1 24 ? 12.539 16.672 14.57 1 96.25 24 GLY B O 1
ATOM 2101 N N . ARG B 1 25 ? 11.523 18.188 13.32 1 96.62 25 ARG B N 1
ATOM 2102 C CA . ARG B 1 25 ? 10.797 18.797 14.438 1 96.62 25 ARG B CA 1
ATOM 2103 C C . ARG B 1 25 ? 9.352 18.312 14.469 1 96.62 25 ARG B C 1
ATOM 2105 O O . ARG B 1 25 ? 8.711 18.188 13.422 1 96.62 25 ARG B O 1
ATOM 2112 N N . VAL B 1 26 ? 8.906 18.094 15.656 1 95.31 26 VAL B N 1
ATOM 2113 C CA . VAL B 1 26 ? 7.508 17.719 15.82 1 95.31 26 VAL B CA 1
ATOM 2114 C C . VAL B 1 26 ? 6.613 18.938 15.609 1 95.31 26 VAL B C 1
ATOM 2116 O O . VAL B 1 26 ? 6.836 19.984 16.219 1 95.31 26 VAL B O 1
ATOM 2119 N N . GLN B 1 27 ? 5.617 18.859 14.883 1 94.94 27 GLN B N 1
ATOM 2120 C CA . GLN B 1 27 ? 4.809 20.031 14.555 1 94.94 27 GLN B CA 1
ATOM 2121 C C . GLN B 1 27 ? 3.523 20.047 15.383 1 94.94 27 GLN B C 1
ATOM 2123 O O . GLN B 1 27 ? 3.18 21.078 15.969 1 94.94 27 GLN B O 1
ATOM 2128 N N . GLY B 1 28 ? 2.824 18.953 15.43 1 96.5 28 GLY B N 1
ATOM 2129 C CA . GLY B 1 28 ? 1.561 18.938 16.141 1 96.5 28 GLY B CA 1
ATOM 2130 C C . GLY B 1 28 ? 0.587 20 15.664 1 96.5 28 GLY B C 1
ATOM 2131 O O . GLY B 1 28 ? 0.304 20.078 14.469 1 96.5 28 GLY B O 1
ATOM 2132 N N . SER B 1 29 ? 0.21 20.891 16.578 1 95 29 SER B N 1
ATOM 2133 C CA . SER B 1 29 ? -0.725 21.953 16.234 1 95 29 SER B CA 1
ATOM 2134 C C . SER B 1 29 ? -0.006 23.141 15.586 1 95 29 SER B C 1
ATOM 2136 O O . SER B 1 29 ? -0.646 24.031 15.039 1 95 29 SER B O 1
ATOM 2138 N N . GLY B 1 30 ? 1.237 23.078 15.664 1 92.88 30 GLY B N 1
ATOM 2139 C CA . GLY B 1 30 ? 2.008 24.109 15 1 92.88 30 GLY B CA 1
ATOM 2140 C C . GLY B 1 30 ? 2.023 23.969 13.492 1 92.88 30 GLY B C 1
ATOM 2141 O O . GLY B 1 30 ? 1.379 23.062 12.945 1 92.88 30 GLY B O 1
ATOM 2142 N N . ASP B 1 31 ? 2.688 25.016 12.867 1 93.44 31 ASP B N 1
ATOM 2143 C CA . ASP B 1 31 ? 2.711 24.969 11.414 1 93.44 31 ASP B CA 1
ATOM 2144 C C . ASP B 1 31 ? 4.027 25.516 10.867 1 93.44 31 ASP B C 1
ATOM 2146 O O . ASP B 1 31 ? 4.637 26.406 11.477 1 93.44 31 ASP B O 1
ATOM 2150 N N . SER B 1 32 ? 4.484 24.922 9.922 1 94.19 32 SER B N 1
ATOM 2151 C CA . SER B 1 32 ? 5.582 25.422 9.109 1 94.19 32 SER B CA 1
ATOM 2152 C C . SER B 1 32 ? 5.277 25.297 7.625 1 94.19 32 SER B C 1
ATOM 2154 O O . SER B 1 32 ? 4.406 24.516 7.227 1 94.19 32 SER B O 1
ATOM 2156 N N . SER B 1 33 ? 5.906 26.062 6.871 1 96.62 33 SER B N 1
ATOM 2157 C CA . SER B 1 33 ? 5.621 26.109 5.441 1 96.62 33 SER B CA 1
ATOM 2158 C C . SER B 1 33 ? 6.074 24.828 4.738 1 96.62 33 SER B C 1
ATOM 2160 O O . SER B 1 33 ? 7.016 24.172 5.188 1 96.62 33 SER B O 1
ATOM 2162 N N . LEU B 1 34 ? 5.355 24.531 3.646 1 97.5 34 LEU B N 1
ATOM 2163 C CA . LEU B 1 34 ? 5.855 23.484 2.752 1 97.5 34 LEU B CA 1
ATOM 2164 C C . LEU B 1 34 ? 7.215 23.875 2.176 1 97.5 34 LEU B C 1
ATOM 2166 O O . LEU B 1 34 ? 7.438 25.031 1.825 1 97.5 34 LEU B O 1
ATOM 2170 N N . THR B 1 35 ? 8.086 22.938 2.094 1 96.88 35 THR B N 1
ATOM 2171 C CA . THR B 1 35 ? 9.344 23.141 1.394 1 96.88 35 THR B CA 1
ATOM 2172 C C . THR B 1 35 ? 9.133 23.125 -0.118 1 96.88 35 THR B C 1
ATOM 2174 O O . THR B 1 35 ? 8.039 22.812 -0.593 1 96.88 35 THR B O 1
ATOM 2177 N N . VAL B 1 36 ? 10.148 23.453 -0.838 1 92.94 36 VAL B N 1
ATOM 2178 C CA . VAL B 1 36 ? 10.109 23.328 -2.291 1 92.94 36 VAL B CA 1
ATOM 2179 C C . VAL B 1 36 ? 9.828 21.875 -2.686 1 92.94 36 VAL B C 1
ATOM 2181 O O . VAL B 1 36 ? 9.016 21.609 -3.576 1 92.94 36 VAL B O 1
ATOM 2184 N N . ARG B 1 37 ? 10.477 21 -2.027 1 93 37 ARG B N 1
ATOM 2185 C CA . ARG B 1 37 ? 10.234 19.578 -2.264 1 93 37 ARG B CA 1
ATOM 2186 C C . ARG B 1 37 ? 8.797 19.203 -1.943 1 93 37 ARG B C 1
ATOM 2188 O O . ARG B 1 37 ? 8.164 18.453 -2.684 1 93 37 ARG B O 1
ATOM 2195 N N . GLY B 1 38 ? 8.312 19.734 -0.847 1 95.75 38 GLY B N 1
ATOM 2196 C CA . GLY B 1 38 ? 6.934 19.484 -0.468 1 95.75 38 GLY B CA 1
ATOM 2197 C C . GLY B 1 38 ? 5.934 19.953 -1.508 1 95.75 38 GLY B C 1
ATOM 2198 O O . GLY B 1 38 ? 4.949 19.266 -1.784 1 95.75 38 GLY B O 1
ATOM 2199 N N . LEU B 1 39 ? 6.215 21.078 -2.053 1 93.56 39 LEU B N 1
ATOM 2200 C CA . LEU B 1 39 ? 5.371 21.609 -3.119 1 93.56 39 LEU B CA 1
ATOM 2201 C C . LEU B 1 39 ? 5.434 20.703 -4.352 1 93.56 39 LEU B C 1
ATOM 2203 O O . LEU B 1 39 ? 4.402 20.406 -4.961 1 93.56 39 LEU B O 1
ATOM 2207 N N . SER B 1 40 ? 6.59 20.266 -4.664 1 91.69 40 SER B N 1
ATOM 2208 C CA . SER B 1 40 ? 6.781 19.375 -5.805 1 91.69 40 SER B CA 1
ATOM 2209 C C . SER B 1 40 ? 6.07 18.047 -5.598 1 91.69 40 SER B C 1
ATOM 2211 O O . SER B 1 40 ? 5.457 17.516 -6.523 1 91.69 40 SER B O 1
ATOM 2213 N N . MET B 1 41 ? 6.129 17.547 -4.438 1 93.75 41 MET B N 1
ATOM 2214 C CA . MET B 1 41 ? 5.445 16.297 -4.098 1 93.75 41 MET B CA 1
ATOM 2215 C C . MET B 1 41 ? 3.939 16.438 -4.305 1 93.75 41 MET B C 1
ATOM 2217 O O . MET B 1 41 ? 3.309 15.555 -4.891 1 93.75 41 MET B O 1
ATOM 2221 N N . ALA B 1 42 ? 3.438 17.531 -3.828 1 95.44 42 ALA B N 1
ATOM 2222 C CA . ALA B 1 42 ? 2 17.781 -3.93 1 95.44 42 ALA B CA 1
ATOM 2223 C C . ALA B 1 42 ? 1.564 17.891 -5.387 1 95.44 42 ALA B C 1
ATOM 2225 O O . ALA B 1 42 ? 0.539 17.328 -5.781 1 95.44 42 ALA B O 1
ATOM 2226 N N . LYS B 1 43 ? 2.344 18.578 -6.133 1 90.44 43 LYS B N 1
ATOM 2227 C CA . LYS B 1 43 ? 2.02 18.75 -7.547 1 90.44 43 LYS B CA 1
ATOM 2228 C C . LYS B 1 43 ? 2.064 17.406 -8.281 1 90.44 43 LYS B C 1
ATOM 2230 O O . LYS B 1 43 ? 1.192 17.109 -9.102 1 90.44 43 LYS B O 1
ATOM 2235 N N . ALA B 1 44 ? 3.062 16.641 -8 1 88.19 44 ALA B N 1
ATOM 2236 C CA . ALA B 1 44 ? 3.17 15.312 -8.609 1 88.19 44 ALA B CA 1
ATOM 2237 C C . ALA B 1 44 ? 1.971 14.445 -8.242 1 88.19 44 ALA B C 1
ATOM 2239 O O . ALA B 1 44 ? 1.424 13.742 -9.094 1 88.19 44 ALA B O 1
ATOM 2240 N N . LEU B 1 45 ? 1.61 14.508 -7.023 1 93.25 45 LEU B N 1
ATOM 2241 C CA . LEU B 1 45 ? 0.462 13.727 -6.57 1 93.25 45 LEU B CA 1
ATOM 2242 C C . LEU B 1 45 ? -0.818 14.203 -7.25 1 93.25 45 LEU B C 1
ATOM 2244 O O . LEU B 1 45 ? -1.669 13.391 -7.617 1 93.25 45 LEU B O 1
ATOM 2248 N N . ALA B 1 46 ? -0.934 15.5 -7.383 1 91.94 46 ALA B N 1
ATOM 2249 C CA . ALA B 1 46 ? -2.1 16.047 -8.07 1 91.94 46 ALA B CA 1
ATOM 2250 C C . ALA B 1 46 ? -2.248 15.453 -9.469 1 91.94 46 ALA B C 1
ATOM 2252 O O . ALA B 1 46 ? -3.344 15.047 -9.867 1 91.94 46 ALA B O 1
ATOM 2253 N N . SER B 1 47 ? -1.186 15.375 -10.133 1 85.31 47 SER B N 1
ATOM 2254 C CA . SER B 1 47 ? -1.181 14.805 -11.477 1 85.31 47 SER B CA 1
ATOM 2255 C C . SER B 1 47 ? -1.613 13.344 -11.461 1 85.31 47 SER B C 1
ATOM 2257 O O . SER B 1 47 ? -2.389 12.914 -12.32 1 85.31 47 SER B O 1
ATOM 2259 N N . ARG B 1 48 ? -1.162 12.617 -10.523 1 89 48 ARG B N 1
ATOM 2260 C CA . ARG B 1 48 ? -1.512 11.203 -10.414 1 89 48 ARG B CA 1
ATOM 2261 C C . ARG B 1 48 ? -2.992 11.031 -10.094 1 89 48 ARG B C 1
ATOM 2263 O O . ARG B 1 48 ? -3.645 10.125 -10.617 1 89 48 ARG B O 1
ATOM 2270 N N . LEU B 1 49 ? -3.502 11.883 -9.227 1 92.44 49 LEU B N 1
ATOM 2271 C CA . LEU B 1 49 ? -4.91 11.805 -8.852 1 92.44 49 LEU B CA 1
ATOM 2272 C C . LEU B 1 49 ? -5.805 12.102 -10.047 1 92.44 49 LEU B C 1
ATOM 2274 O O . LEU B 1 49 ? -6.863 11.484 -10.211 1 92.44 49 LEU B O 1
ATOM 2278 N N . ARG B 1 50 ? -5.383 12.969 -10.805 1 84.25 50 ARG B N 1
ATOM 2279 C CA . ARG B 1 50 ? -6.141 13.328 -11.992 1 84.25 50 ARG B CA 1
ATOM 2280 C C . ARG B 1 50 ? -6.156 12.188 -13 1 84.25 50 ARG B C 1
ATOM 2282 O O . ARG B 1 50 ? -7.141 12 -13.727 1 84.25 50 ARG B O 1
ATOM 2289 N N . SER B 1 51 ? -5.086 11.508 -13.047 1 75.69 51 SER B N 1
ATOM 2290 C CA . SER B 1 51 ? -4.934 10.438 -14.023 1 75.69 51 SER B CA 1
ATOM 2291 C C . SER B 1 51 ? -5.613 9.156 -13.555 1 75.69 51 SER B C 1
ATOM 2293 O O . SER B 1 51 ? -5.711 8.188 -14.312 1 75.69 51 SER B O 1
ATOM 2295 N N . GLY B 1 52 ? -6.066 9.18 -12.352 1 75.69 52 GLY B N 1
ATOM 2296 C CA . GLY B 1 52 ? -6.707 7.988 -11.82 1 75.69 52 GLY B CA 1
ATOM 2297 C C . GLY B 1 52 ? -7.969 7.609 -12.578 1 75.69 52 GLY B C 1
ATOM 2298 O O . GLY B 1 52 ? -8.609 8.461 -13.188 1 75.69 52 GLY B O 1
ATOM 2299 N N . ARG B 1 53 ? -8.305 6.355 -12.508 1 71.25 53 ARG B N 1
ATOM 2300 C CA . ARG B 1 53 ? -9.398 5.758 -13.266 1 71.25 53 ARG B CA 1
ATOM 2301 C C . ARG B 1 53 ? -10.75 6.168 -12.695 1 71.25 53 ARG B C 1
ATOM 2303 O O . ARG B 1 53 ? -11.766 6.121 -13.398 1 71.25 53 ARG B O 1
ATOM 2310 N N . LYS B 1 54 ? -10.805 6.531 -11.453 1 84.56 54 LYS B N 1
ATOM 2311 C CA . LYS B 1 54 ? -12.062 6.844 -10.789 1 84.56 54 LYS B CA 1
ATOM 2312 C C . LYS B 1 54 ? -12.125 8.312 -10.375 1 84.56 54 LYS B C 1
ATOM 2314 O O . LYS B 1 54 ? -11.125 8.875 -9.922 1 84.56 54 LYS B O 1
ATOM 2319 N N . GLU B 1 55 ? -13.297 8.805 -10.453 1 90.88 55 GLU B N 1
ATOM 2320 C CA . GLU B 1 55 ? -13.547 10.195 -10.086 1 90.88 55 GLU B CA 1
ATOM 2321 C C . GLU B 1 55 ? -13.5 10.383 -8.57 1 90.88 55 GLU B C 1
ATOM 2323 O O . GLU B 1 55 ? -13.969 9.523 -7.816 1 90.88 55 GLU B O 1
ATOM 2328 N N . ILE B 1 56 ? -12.914 11.508 -8.156 1 96.81 56 ILE B N 1
ATOM 2329 C CA . ILE B 1 56 ? -12.953 11.945 -6.762 1 96.81 56 ILE B CA 1
ATOM 2330 C C . ILE B 1 56 ? -14.094 12.945 -6.57 1 96.81 56 ILE B C 1
ATOM 2332 O O . ILE B 1 56 ? -14.18 13.938 -7.297 1 96.81 56 ILE B O 1
ATOM 2336 N N . HIS B 1 57 ? -14.898 12.664 -5.566 1 97.56 57 HIS B N 1
ATOM 2337 C CA . HIS B 1 57 ? -16.172 13.367 -5.508 1 97.56 57 HIS B CA 1
ATOM 2338 C C . HIS B 1 57 ? -16.125 14.5 -4.488 1 97.56 57 HIS B C 1
ATOM 2340 O O . HIS B 1 57 ? -16.922 15.445 -4.57 1 97.56 57 HIS B O 1
ATOM 2346 N N . ALA B 1 58 ? -15.289 14.422 -3.52 1 98.44 58 ALA B N 1
ATOM 2347 C CA . ALA B 1 58 ? -15.203 15.422 -2.453 1 98.44 58 ALA B CA 1
ATOM 2348 C C . ALA B 1 58 ? -13.805 15.461 -1.852 1 98.44 58 ALA B C 1
ATOM 2350 O O . ALA B 1 58 ? -13.023 14.523 -2.023 1 98.44 58 ALA B O 1
ATOM 2351 N N . CYS B 1 59 ? -13.539 16.594 -1.23 1 98.75 59 CYS B N 1
ATOM 2352 C CA . CYS B 1 59 ? -12.25 16.75 -0.565 1 98.75 59 CYS B CA 1
ATOM 2353 C C . CYS B 1 59 ? -12.422 17.328 0.83 1 98.75 59 CYS B C 1
ATOM 2355 O O . CYS B 1 59 ? -13.094 18.359 0.999 1 98.75 59 CYS B O 1
ATOM 2357 N N . TYR B 1 60 ? -11.875 16.656 1.819 1 98.88 60 TYR B N 1
ATOM 2358 C CA . TYR B 1 60 ? -11.758 17.156 3.188 1 98.88 60 TYR B CA 1
ATOM 2359 C C . TYR B 1 60 ? -10.297 17.344 3.572 1 98.88 60 TYR B C 1
ATOM 2361 O O . TYR B 1 60 ? -9.43 16.562 3.186 1 98.88 60 TYR B O 1
ATOM 2369 N N . ALA B 1 61 ? -10.047 18.391 4.363 1 98.81 61 ALA B N 1
ATOM 2370 C CA . ALA B 1 61 ? -8.672 18.641 4.77 1 98.81 61 ALA B CA 1
ATOM 2371 C C . ALA B 1 61 ? -8.602 19.141 6.211 1 98.81 61 ALA B C 1
ATOM 2373 O O . ALA B 1 61 ? -9.5 19.844 6.668 1 98.81 61 ALA B O 1
ATOM 2374 N N . SER B 1 62 ? -7.555 18.688 6.895 1 98.81 62 SER B N 1
ATOM 2375 C CA . SER B 1 62 ? -7.191 19.375 8.133 1 98.81 62 SER B CA 1
ATOM 2376 C C . SER B 1 62 ? -7.086 20.875 7.914 1 98.81 62 SER B C 1
ATOM 2378 O O . SER B 1 62 ? -6.566 21.328 6.895 1 98.81 62 SER B O 1
ATOM 2380 N N . PRO B 1 63 ? -7.5 21.672 8.945 1 98.25 63 PRO B N 1
ATOM 2381 C CA . PRO B 1 63 ? -7.41 23.125 8.789 1 98.25 63 PRO B CA 1
ATOM 2382 C C . PRO B 1 63 ? -5.984 23.656 8.961 1 98.25 63 PRO B C 1
ATOM 2384 O O . PRO B 1 63 ? -5.711 24.812 8.656 1 98.25 63 PRO B O 1
ATOM 2387 N N . LEU B 1 64 ? -5.098 22.875 9.492 1 98.19 64 LEU B N 1
ATOM 2388 C CA . LEU B 1 64 ? -3.727 23.328 9.68 1 98.19 64 LEU B CA 1
ATOM 2389 C C . LEU B 1 64 ? -3.088 23.688 8.344 1 98.19 64 LEU B C 1
ATOM 2391 O O . LEU B 1 64 ? -3.303 23 7.34 1 98.19 64 LEU B O 1
ATOM 2395 N N . GLY B 1 65 ? -2.309 24.688 8.312 1 98.12 65 GLY B N 1
ATOM 2396 C CA . GLY B 1 65 ? -1.813 25.297 7.098 1 98.12 65 GLY B CA 1
ATOM 2397 C C . GLY B 1 65 ? -1.141 24.312 6.16 1 98.12 65 GLY B C 1
ATOM 2398 O O . GLY B 1 65 ? -1.388 24.328 4.953 1 98.12 65 GLY B O 1
ATOM 2399 N N . ARG B 1 66 ? -0.302 23.469 6.621 1 98.38 66 ARG B N 1
ATOM 2400 C CA . ARG B 1 66 ? 0.454 22.531 5.793 1 98.38 66 ARG B CA 1
ATOM 2401 C C . ARG B 1 66 ? -0.476 21.578 5.059 1 98.38 66 ARG B C 1
ATOM 2403 O O . ARG B 1 66 ? -0.265 21.281 3.881 1 98.38 66 ARG B O 1
ATOM 2410 N N . ALA B 1 67 ? -1.486 21.078 5.727 1 98.75 67 ALA B N 1
ATOM 2411 C CA . ALA B 1 67 ? -2.439 20.156 5.109 1 98.75 67 ALA B CA 1
ATOM 2412 C C . ALA B 1 67 ? -3.385 20.906 4.168 1 98.75 67 ALA B C 1
ATOM 2414 O O . ALA B 1 67 ? -3.656 20.438 3.057 1 98.75 67 ALA B O 1
ATOM 2415 N N . TYR B 1 68 ? -3.818 22.062 4.625 1 98.56 68 TYR B N 1
ATOM 2416 C CA . TYR B 1 68 ? -4.754 22.828 3.809 1 98.56 68 TYR B CA 1
ATOM 2417 C C . TYR B 1 68 ? -4.082 23.328 2.533 1 98.56 68 TYR B C 1
ATOM 2419 O O . TYR B 1 68 ? -4.676 23.281 1.452 1 98.56 68 TYR B O 1
ATOM 2427 N N . HIS B 1 69 ? -2.91 23.797 2.646 1 98.44 69 HIS B N 1
ATOM 2428 C CA . HIS B 1 69 ? -2.17 24.234 1.468 1 98.44 69 HIS B CA 1
ATOM 2429 C C . HIS B 1 69 ? -1.944 23.062 0.501 1 98.44 69 HIS B C 1
ATOM 2431 O O . HIS B 1 69 ? -2.086 23.234 -0.713 1 98.44 69 HIS B O 1
ATOM 2437 N N . THR B 1 70 ? -1.593 21.906 1.005 1 98.69 70 THR B N 1
ATOM 2438 C CA . THR B 1 70 ? -1.458 20.719 0.172 1 98.69 70 THR B CA 1
ATOM 2439 C C . THR B 1 70 ? -2.77 20.406 -0.541 1 98.69 70 THR B C 1
ATOM 2441 O O . THR B 1 70 ? -2.779 20.125 -1.74 1 98.69 70 THR B O 1
ATOM 2444 N N . ALA B 1 71 ? -3.85 20.484 0.18 1 98.75 71 ALA B N 1
ATOM 2445 C CA . ALA B 1 71 ? -5.168 20.234 -0.398 1 98.75 71 ALA B CA 1
ATOM 2446 C C . ALA B 1 71 ? -5.469 21.234 -1.52 1 98.75 71 ALA B C 1
ATOM 2448 O O . ALA B 1 71 ? -6.062 20.859 -2.537 1 98.75 71 ALA B O 1
ATOM 2449 N N . GLN B 1 72 ? -5.086 22.438 -1.309 1 98.31 72 GLN B N 1
ATOM 2450 C CA . GLN B 1 72 ? -5.312 23.453 -2.328 1 98.31 72 GLN B CA 1
ATOM 2451 C C . GLN B 1 72 ? -4.609 23.094 -3.635 1 98.31 72 GLN B C 1
ATOM 2453 O O . GLN B 1 72 ? -5.164 23.297 -4.719 1 98.31 72 GLN B O 1
ATOM 2458 N N . ILE B 1 73 ? -3.43 22.609 -3.551 1 96.19 73 ILE B N 1
ATOM 2459 C CA . ILE B 1 73 ? -2.686 22.188 -4.734 1 96.19 73 ILE B CA 1
ATOM 2460 C C . ILE B 1 73 ? -3.375 21 -5.383 1 96.19 73 ILE B C 1
ATOM 2462 O O . ILE B 1 73 ? -3.592 20.984 -6.598 1 96.19 73 ILE B O 1
ATOM 2466 N N . LEU B 1 74 ? -3.793 20 -4.578 1 97.56 74 LEU B N 1
ATOM 2467 C CA . LEU B 1 74 ? -4.395 18.766 -5.074 1 97.56 74 LEU B CA 1
ATOM 2468 C C . LEU B 1 74 ? -5.742 19.047 -5.73 1 97.56 74 LEU B C 1
ATOM 2470 O O . LEU B 1 74 ? -6.141 18.344 -6.668 1 97.56 74 LEU B O 1
ATOM 2474 N N . CYS B 1 75 ? -6.367 20.062 -5.258 1 97.62 75 CYS B N 1
ATOM 2475 C CA . CYS B 1 75 ? -7.734 20.312 -5.699 1 97.62 75 CYS B CA 1
ATOM 2476 C C . CYS B 1 75 ? -7.781 21.5 -6.668 1 97.62 75 CYS B C 1
ATOM 2478 O O . CYS B 1 75 ? -8.859 21.953 -7.039 1 97.62 75 CYS B O 1
ATOM 2480 N N . SER B 1 76 ? -6.668 22 -7.008 1 92.75 76 SER B N 1
ATOM 2481 C CA . SER B 1 76 ? -6.621 23.141 -7.906 1 92.75 76 SER B CA 1
ATOM 2482 C C . SER B 1 76 ? -7.254 22.828 -9.258 1 92.75 76 SER B C 1
ATOM 2484 O O . SER B 1 76 ? -7.234 21.672 -9.695 1 92.75 76 SER B O 1
ATOM 2486 N N . SER B 1 77 ? -7.773 23.812 -9.859 1 86.81 77 SER B N 1
ATOM 2487 C CA . SER B 1 77 ? -8.32 23.641 -11.195 1 86.81 77 SER B CA 1
ATOM 2488 C C . SER B 1 77 ? -7.219 23.422 -12.227 1 86.81 77 SER B C 1
ATOM 2490 O O . SER B 1 77 ? -7.453 22.828 -13.281 1 86.81 77 SER B O 1
ATOM 2492 N N . GLU B 1 78 ? -6.141 24 -11.859 1 82.75 78 GLU B N 1
ATOM 2493 C CA . GLU B 1 78 ? -4.988 23.891 -12.742 1 82.75 78 GLU B CA 1
ATOM 2494 C C . GLU B 1 78 ? -4.121 22.688 -12.367 1 82.75 78 GLU B C 1
ATOM 2496 O O . GLU B 1 78 ? -3.279 22.781 -11.469 1 82.75 78 GLU B O 1
ATOM 2501 N N . GLY B 1 79 ? -4.453 21.547 -12.703 1 80.12 79 GLY B N 1
ATOM 2502 C CA . GLY B 1 79 ? -3.562 20.422 -12.508 1 80.12 79 GLY B CA 1
ATOM 2503 C C . GLY B 1 79 ? -4.059 19.438 -11.461 1 80.12 79 GLY B C 1
ATOM 2504 O O . GLY B 1 79 ? -3.482 18.359 -11.289 1 80.12 79 GLY B O 1
ATOM 2505 N N . GLY B 1 80 ? -5.008 19.938 -10.656 1 87.06 80 GLY B N 1
ATOM 2506 C CA . GLY B 1 80 ? -5.574 19.047 -9.656 1 87.06 80 GLY B CA 1
ATOM 2507 C C . GLY B 1 80 ? -6.941 18.516 -10.023 1 87.06 80 GLY B C 1
ATOM 2508 O O . GLY B 1 80 ? -7.289 18.453 -11.211 1 87.06 80 GLY B O 1
ATOM 2509 N N . VAL B 1 81 ? -7.688 18.047 -9.039 1 93.25 81 VAL B N 1
ATOM 2510 C CA . VAL B 1 81 ? -8.93 17.344 -9.312 1 93.25 81 VAL B CA 1
ATOM 2511 C C . VAL B 1 81 ? -10.094 18.344 -9.328 1 93.25 81 VAL B C 1
ATOM 2513 O O . VAL B 1 81 ? -11.25 17.938 -9.523 1 93.25 81 VAL B O 1
ATOM 2516 N N . ASN B 1 82 ? -9.859 19.641 -9.188 1 94.38 82 ASN B N 1
ATOM 2517 C CA . ASN B 1 82 ? -10.82 20.734 -9.312 1 94.38 82 ASN B CA 1
ATOM 2518 C C . ASN B 1 82 ? -12.031 20.531 -8.414 1 94.38 82 ASN B C 1
ATOM 2520 O O . ASN B 1 82 ? -13.164 20.453 -8.898 1 94.38 82 ASN B O 1
ATOM 2524 N N . LEU B 1 83 ? -11.82 20.484 -7.102 1 97.69 83 LEU B N 1
ATOM 2525 C CA . LEU B 1 83 ? -12.859 20.297 -6.094 1 97.69 83 LEU B CA 1
ATOM 2526 C C . LEU B 1 83 ? -12.758 21.359 -5.004 1 97.69 83 LEU B C 1
ATOM 2528 O O . LEU B 1 83 ? -11.664 21.812 -4.672 1 97.69 83 LEU B O 1
ATOM 2532 N N . PRO B 1 84 ? -13.984 21.75 -4.453 1 98.19 84 PRO B N 1
ATOM 2533 C CA . PRO B 1 84 ? -13.914 22.547 -3.225 1 98.19 84 PRO B CA 1
ATOM 2534 C C . PRO B 1 84 ? -13.375 21.75 -2.035 1 98.19 84 PRO B C 1
ATOM 2536 O O . PRO B 1 84 ? -13.523 20.531 -1.983 1 98.19 84 PRO B O 1
ATOM 2539 N N . ILE B 1 85 ? -12.781 22.484 -1.15 1 98.62 85 ILE B N 1
ATOM 2540 C CA . ILE B 1 85 ? -12.188 21.844 0.013 1 98.62 85 ILE B CA 1
ATOM 2541 C C . ILE B 1 85 ? -13.031 22.125 1.252 1 98.62 85 ILE B C 1
ATOM 2543 O O . ILE B 1 85 ? -13.328 23.281 1.551 1 98.62 85 ILE B O 1
ATOM 2547 N N . THR B 1 86 ? -13.453 21.141 1.957 1 98.75 86 THR B N 1
ATOM 2548 C CA . THR B 1 86 ? -14.117 21.297 3.25 1 98.75 86 THR B CA 1
ATOM 2549 C C . THR B 1 86 ? -13.109 21.141 4.391 1 98.75 86 THR B C 1
ATOM 2551 O O . THR B 1 86 ? -12.445 20.109 4.508 1 98.75 86 THR B O 1
ATOM 2554 N N . ARG B 1 87 ? -13.016 22.141 5.199 1 98.62 87 ARG B N 1
ATOM 2555 C CA . ARG B 1 87 ? -12.172 22.047 6.379 1 98.62 87 ARG B CA 1
ATOM 2556 C C . ARG B 1 87 ? -12.805 21.156 7.438 1 98.62 87 ARG B C 1
ATOM 2558 O O . ARG B 1 87 ? -13.977 21.328 7.781 1 98.62 87 ARG B O 1
ATOM 2565 N N . GLU B 1 88 ? -12.07 20.188 7.922 1 98.69 88 GLU B N 1
ATOM 2566 C CA . GLU B 1 88 ? -12.539 19.281 8.961 1 98.69 88 GLU B CA 1
ATOM 2567 C C . GLU B 1 88 ? -11.594 19.281 10.156 1 98.69 88 GLU B C 1
ATOM 2569 O O . GLU B 1 88 ? -10.57 18.594 10.156 1 98.69 88 GLU B O 1
ATOM 2574 N N . PRO B 1 89 ? -11.922 19.984 11.188 1 98.56 89 PRO B N 1
ATOM 2575 C CA . PRO B 1 89 ? -11.031 20.156 12.336 1 98.56 89 PRO B CA 1
ATOM 2576 C C . PRO B 1 89 ? -10.648 18.828 12.992 1 98.56 89 PRO B C 1
ATOM 2578 O O . PRO B 1 89 ? -9.578 18.719 13.586 1 98.56 89 PRO B O 1
ATOM 2581 N N . ARG B 1 90 ? -11.461 17.906 12.891 1 98.62 90 ARG B N 1
ATOM 2582 C CA . ARG B 1 90 ? -11.219 16.625 13.547 1 98.62 90 ARG B CA 1
ATOM 2583 C C . ARG B 1 90 ? -10.125 15.844 12.828 1 98.62 90 ARG B C 1
ATOM 2585 O O . ARG B 1 90 ? -9.656 14.812 13.328 1 98.62 90 ARG B O 1
ATOM 2592 N N . LEU B 1 91 ? -9.617 16.312 11.688 1 98.75 91 LEU B N 1
ATOM 2593 C CA . LEU B 1 91 ? -8.547 15.695 10.922 1 98.75 91 LEU B CA 1
ATOM 2594 C C . LEU B 1 91 ? -7.215 16.391 11.188 1 98.75 91 LEU B C 1
ATOM 2596 O O . LEU B 1 91 ? -6.203 16.062 10.562 1 98.75 91 LEU B O 1
ATOM 2600 N N . ALA B 1 92 ? -7.215 17.266 12.141 1 98.5 92 ALA B N 1
ATOM 2601 C CA . ALA B 1 92 ? -5.984 17.969 12.5 1 98.5 92 ALA B CA 1
ATOM 2602 C C . ALA B 1 92 ? -4.98 17.016 13.148 1 98.5 92 ALA B C 1
ATOM 2604 O O . ALA B 1 92 ? -5.363 15.961 13.672 1 98.5 92 ALA B O 1
ATOM 2605 N N . GLU B 1 93 ? -3.77 17.438 13.102 1 98.44 93 GLU B N 1
ATOM 2606 C CA . GLU B 1 93 ? -2.715 16.641 13.727 1 98.44 93 GLU B CA 1
ATOM 2607 C C . GLU B 1 93 ? -2.898 16.562 15.242 1 98.44 93 GLU B C 1
ATOM 2609 O O . GLU B 1 93 ? -3.502 17.453 15.836 1 98.44 93 GLU B O 1
ATOM 2614 N N . ARG B 1 94 ? -2.318 15.508 15.805 1 97.44 94 ARG B N 1
ATOM 2615 C CA . ARG B 1 94 ? -2.264 15.406 17.25 1 97.44 94 ARG B CA 1
ATOM 2616 C C . ARG B 1 94 ? -1.464 16.562 17.859 1 97.44 94 ARG B C 1
ATOM 2618 O O . ARG B 1 94 ? -0.385 16.891 17.359 1 97.4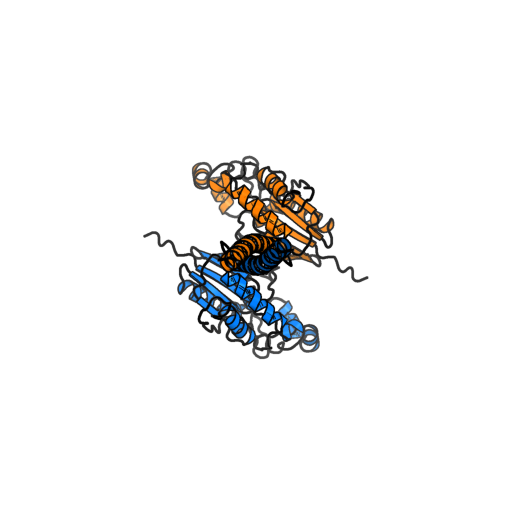4 94 ARG B O 1
ATOM 2625 N N . SER B 1 95 ? -2.041 17.156 18.875 1 97.69 95 SER B N 1
ATOM 2626 C CA . SER B 1 95 ? -1.274 18.141 19.625 1 97.69 95 SER B CA 1
ATOM 2627 C C . SER B 1 95 ? -0.267 17.469 20.562 1 97.69 95 SER B C 1
ATOM 2629 O O . SER B 1 95 ? -0.627 16.578 21.344 1 97.69 95 SER B O 1
ATOM 2631 N N . PHE B 1 96 ? 0.966 17.922 20.516 1 96.44 96 PHE B N 1
ATOM 2632 C CA . PHE B 1 96 ? 2.016 17.281 21.297 1 96.44 96 PHE B CA 1
ATOM 2633 C C . PHE B 1 96 ? 2.451 18.172 22.453 1 96.44 96 PHE B C 1
ATOM 2635 O O . PHE B 1 96 ? 3.441 17.891 23.141 1 96.44 96 PHE B O 1
ATOM 2642 N N . GLY B 1 97 ? 1.773 19.344 22.562 1 96.69 97 GLY B N 1
ATOM 2643 C CA . GLY B 1 97 ? 2 20.219 23.703 1 96.69 97 GLY B CA 1
ATOM 2644 C C . GLY B 1 97 ? 3.402 20.797 23.734 1 96.69 97 GLY B C 1
ATOM 2645 O O . GLY B 1 97 ? 3.875 21.359 22.75 1 96.69 97 GLY B O 1
ATOM 2646 N N . VAL B 1 98 ? 4.07 20.531 24.844 1 96.75 98 VAL B N 1
ATOM 2647 C CA . VAL B 1 98 ? 5.352 21.172 25.125 1 96.75 98 VAL B CA 1
ATOM 2648 C C . VAL B 1 98 ? 6.418 20.656 24.172 1 96.75 98 VAL B C 1
ATOM 2650 O O . VAL B 1 98 ? 7.492 21.234 24.031 1 96.75 98 VAL B O 1
ATOM 2653 N N . LEU B 1 99 ? 6.164 19.594 23.469 1 96.5 99 LEU B N 1
ATOM 2654 C CA . LEU B 1 99 ? 7.176 18.953 22.625 1 96.5 99 LEU B CA 1
ATOM 2655 C C . LEU B 1 99 ? 7.227 19.609 21.25 1 96.5 99 LEU B C 1
ATOM 2657 O O . LEU B 1 99 ? 8.164 19.391 20.484 1 96.5 99 LEU B O 1
ATOM 2661 N N . GLU B 1 100 ? 6.227 20.375 20.906 1 96.69 100 GLU B N 1
ATOM 2662 C CA . GLU B 1 100 ? 6.094 20.922 19.562 1 96.69 100 GLU B CA 1
ATOM 2663 C C . GLU B 1 100 ? 7.223 21.906 19.266 1 96.69 100 GLU B C 1
ATOM 2665 O O . GLU B 1 100 ? 7.625 22.688 20.125 1 96.69 100 GLU B O 1
ATOM 2670 N N . GLY B 1 101 ? 7.734 21.766 18.031 1 96.56 101 GLY B N 1
ATOM 2671 C CA . GLY B 1 101 ? 8.812 22.625 17.578 1 96.56 101 GLY B CA 1
ATOM 2672 C C . GLY B 1 101 ? 10.188 22.094 17.922 1 96.56 101 GLY B C 1
ATOM 2673 O O . GLY B 1 101 ? 11.203 22.656 17.5 1 96.56 101 GLY B O 1
ATOM 2674 N N . LEU B 1 102 ? 10.242 20.984 18.641 1 96.75 102 LEU B N 1
ATOM 2675 C CA . LEU B 1 102 ? 11.516 20.438 19.109 1 96.75 102 LEU B CA 1
ATOM 2676 C C . LEU B 1 102 ? 11.922 19.219 18.281 1 96.75 102 LEU B C 1
ATOM 2678 O O . LEU B 1 102 ? 11.055 18.469 17.812 1 96.75 102 LEU B O 1
ATOM 2682 N N . THR B 1 103 ? 13.195 19.062 18.125 1 96.88 103 THR B N 1
ATOM 2683 C CA . THR B 1 103 ? 13.734 17.828 17.562 1 96.88 103 THR B CA 1
ATOM 2684 C C . THR B 1 103 ? 13.695 16.703 18.594 1 96.88 103 THR B C 1
ATOM 2686 O O . THR B 1 103 ? 13.43 16.938 19.766 1 96.88 103 THR B O 1
ATOM 2689 N N . ASP B 1 104 ? 13.938 15.555 18.141 1 94.56 104 ASP B N 1
ATOM 2690 C CA . ASP B 1 104 ? 13.961 14.414 19.047 1 94.56 104 ASP B CA 1
ATOM 2691 C C . ASP B 1 104 ? 14.992 14.617 20.156 1 94.56 104 ASP B C 1
ATOM 2693 O O . ASP B 1 104 ? 14.703 14.352 21.328 1 94.56 104 ASP B O 1
ATOM 2697 N N . ASP B 1 105 ? 16.109 15.023 19.781 1 95.56 105 ASP B N 1
ATOM 2698 C CA . ASP B 1 105 ? 17.188 15.25 20.734 1 95.56 105 ASP B CA 1
ATOM 2699 C C . ASP B 1 105 ? 16.812 16.328 21.75 1 95.56 105 ASP B C 1
ATOM 2701 O O . ASP B 1 105 ? 17.031 16.172 22.938 1 95.56 105 ASP B O 1
ATOM 2705 N N . GLU B 1 106 ? 16.266 17.391 21.234 1 97.19 106 GLU B N 1
ATOM 2706 C CA . GLU B 1 106 ? 15.828 18.469 22.125 1 97.19 106 GLU B CA 1
ATOM 2707 C C . GLU B 1 106 ? 14.75 17.984 23.094 1 97.19 106 GLU B C 1
ATOM 2709 O O . GLU B 1 106 ? 14.734 18.375 24.266 1 97.19 106 GLU B O 1
ATOM 2714 N N . GLN B 1 107 ? 13.859 17.172 22.656 1 95.94 107 GLN B N 1
ATOM 2715 C CA . GLN B 1 107 ? 12.812 16.594 23.516 1 95.94 107 GLN B CA 1
ATOM 2716 C C . GLN B 1 107 ? 13.414 15.781 24.641 1 95.94 107 GLN B C 1
ATOM 2718 O O . GLN B 1 107 ? 12.984 15.891 25.797 1 95.94 107 GLN B O 1
ATOM 2723 N N . ARG B 1 108 ? 14.352 14.977 24.281 1 95.38 108 ARG B N 1
ATOM 2724 C CA . ARG B 1 108 ? 15 14.117 25.266 1 95.38 108 ARG B CA 1
ATOM 2725 C C . ARG B 1 108 ? 15.719 14.953 26.328 1 95.38 108 ARG B C 1
ATOM 2727 O O . ARG B 1 108 ? 15.75 14.578 27.5 1 95.38 108 ARG B O 1
ATOM 2734 N N . GLN B 1 109 ? 16.281 16.047 25.953 1 97.19 109 GLN B N 1
ATOM 2735 C CA . GLN B 1 109 ? 17.062 16.891 26.859 1 97.19 109 GLN B CA 1
ATOM 2736 C C . GLN B 1 109 ? 16.141 17.781 27.703 1 97.19 109 GLN B C 1
ATOM 2738 O O . GLN B 1 109 ? 16.328 17.875 28.906 1 97.19 109 GLN B O 1
ATOM 2743 N N . MET B 1 110 ? 15.188 18.344 27.078 1 97.38 110 MET B N 1
ATOM 2744 C CA . MET B 1 110 ? 14.375 19.359 27.734 1 97.38 110 MET B CA 1
ATOM 2745 C C . MET B 1 110 ? 13.211 18.734 28.5 1 97.38 110 MET B C 1
ATOM 2747 O O . MET B 1 110 ? 12.781 19.25 29.531 1 97.38 110 MET B O 1
ATOM 2751 N N . PHE B 1 111 ? 12.664 17.641 27.969 1 97.12 111 PHE B N 1
ATOM 2752 C CA . PHE B 1 111 ? 11.484 17.016 28.562 1 97.12 111 PHE B CA 1
ATOM 2753 C C . PHE B 1 111 ? 11.633 15.5 28.594 1 97.12 111 PHE B C 1
ATOM 2755 O O . PHE B 1 111 ? 10.781 14.773 28.062 1 97.12 111 PHE B O 1
ATOM 2762 N N . PRO B 1 112 ? 12.602 14.977 29.281 1 95.94 112 PRO B N 1
ATOM 2763 C CA . PRO B 1 112 ? 12.883 13.539 29.266 1 95.94 112 PRO B CA 1
ATOM 2764 C C . PRO B 1 112 ? 11.727 12.703 29.812 1 95.94 112 PRO B C 1
ATOM 2766 O O . PRO B 1 112 ? 11.453 11.609 29.312 1 95.94 112 PRO B O 1
ATOM 2769 N N . GLN B 1 113 ? 11.055 13.227 30.797 1 95.12 113 GLN B N 1
ATOM 2770 C CA . GLN B 1 113 ? 9.961 12.477 31.391 1 95.12 113 GLN B CA 1
ATOM 2771 C C . GLN B 1 113 ? 8.773 12.367 30.438 1 95.12 113 GLN B C 1
ATOM 2773 O O . GLN B 1 113 ? 8.117 11.328 30.375 1 95.12 113 GLN B O 1
ATOM 2778 N N . VAL B 1 114 ? 8.531 13.453 29.766 1 95.25 114 VAL B N 1
ATOM 2779 C CA . VAL B 1 114 ? 7.445 13.461 28.797 1 95.25 114 VAL B CA 1
ATOM 2780 C C . VAL B 1 114 ? 7.758 12.484 27.656 1 95.25 114 VAL B C 1
ATOM 2782 O O . VAL B 1 114 ? 6.895 11.711 27.25 1 95.25 114 VAL B O 1
ATOM 2785 N N . LYS B 1 115 ? 8.969 12.5 27.203 1 92.25 115 LYS B N 1
ATOM 2786 C CA . LYS B 1 115 ? 9.398 11.602 26.125 1 92.25 115 LYS B CA 1
ATOM 2787 C C . LYS B 1 115 ? 9.266 10.141 26.547 1 92.25 115 LYS B C 1
ATOM 2789 O O . LYS B 1 115 ? 8.797 9.305 25.781 1 92.25 115 LYS B O 1
ATOM 2794 N N . LEU B 1 116 ? 9.625 9.852 27.719 1 91.38 116 LEU B N 1
ATOM 2795 C CA . LEU B 1 116 ? 9.539 8.5 28.25 1 91.38 116 LEU B CA 1
ATOM 2796 C C . LEU B 1 116 ? 8.086 8.039 28.344 1 91.38 116 LEU B C 1
ATOM 2798 O O . LEU B 1 116 ? 7.777 6.895 28.016 1 91.38 116 LEU B O 1
ATOM 2802 N N . ALA B 1 117 ? 7.281 8.922 28.75 1 91.94 117 ALA B N 1
ATOM 2803 C CA . ALA B 1 117 ? 5.863 8.602 28.875 1 91.94 117 ALA B CA 1
ATOM 2804 C C . ALA B 1 117 ? 5.254 8.273 27.516 1 91.94 117 ALA B C 1
ATOM 2806 O O . ALA B 1 117 ? 4.465 7.336 27.391 1 91.94 117 ALA B O 1
ATOM 2807 N N . ILE B 1 118 ? 5.594 9.016 26.562 1 89.06 118 ILE B N 1
ATOM 2808 C CA . ILE B 1 118 ? 5.094 8.789 25.203 1 89.06 118 ILE B CA 1
ATOM 2809 C C . ILE B 1 118 ? 5.605 7.453 24.688 1 89.06 118 ILE B C 1
ATOM 2811 O O . ILE B 1 118 ? 4.855 6.691 24.078 1 89.06 118 ILE B O 1
ATOM 2815 N N . SER B 1 119 ? 6.836 7.184 24.953 1 85.56 119 SER B N 1
ATOM 2816 C CA . SER B 1 119 ? 7.465 5.953 24.469 1 85.56 119 SER B CA 1
ATOM 2817 C C . SER B 1 119 ? 6.879 4.73 25.172 1 85.56 119 SER B C 1
ATOM 2819 O O . SER B 1 119 ? 6.961 3.615 24.641 1 85.56 119 SER B O 1
ATOM 2821 N N . ALA B 1 120 ? 6.305 4.953 26.312 1 83.75 120 ALA B N 1
ATOM 2822 C CA . ALA B 1 120 ? 5.711 3.859 27.078 1 83.75 120 ALA B CA 1
ATOM 2823 C C . ALA B 1 120 ? 4.461 3.322 26.391 1 83.75 120 ALA B C 1
ATOM 2825 O O . ALA B 1 1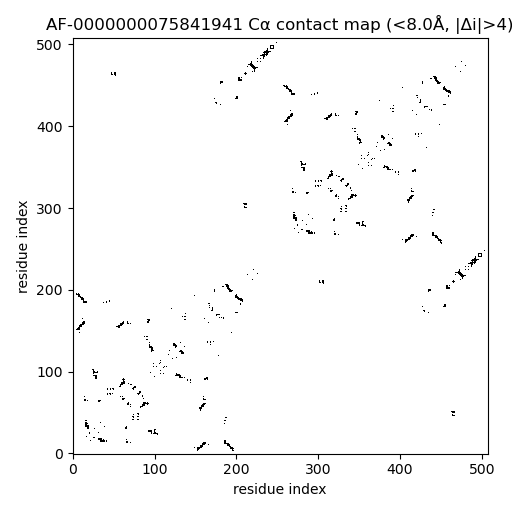20 ? 4.02 2.207 26.672 1 83.75 120 ALA B O 1
ATOM 2826 N N . GLY B 1 121 ? 3.904 4.105 25.531 1 82.38 121 GLY B N 1
ATOM 2827 C CA . GLY B 1 121 ? 2.857 3.584 24.672 1 82.38 121 GLY B CA 1
ATOM 2828 C C . GLY B 1 121 ? 1.478 3.65 25.297 1 82.38 121 GLY B C 1
ATOM 2829 O O . GLY B 1 121 ? 0.576 2.906 24.922 1 82.38 121 GLY B O 1
ATOM 2830 N N . ASP B 1 122 ? 1.342 4.453 26.344 1 86.81 122 ASP B N 1
ATOM 2831 C CA . ASP B 1 122 ? 0.034 4.676 26.953 1 86.81 122 ASP B CA 1
ATOM 2832 C C . ASP B 1 122 ? -0.857 5.527 26.062 1 86.81 122 ASP B C 1
ATOM 2834 O O . ASP B 1 122 ? -0.598 6.715 25.859 1 86.81 122 ASP B O 1
ATOM 2838 N N . ASP B 1 123 ? -1.965 4.949 25.656 1 91.25 123 ASP B N 1
ATOM 2839 C CA . ASP B 1 123 ? -2.848 5.602 24.688 1 91.25 123 ASP B CA 1
ATOM 2840 C C . ASP B 1 123 ? -3.615 6.754 25.344 1 91.25 123 ASP B C 1
ATOM 2842 O O . ASP B 1 123 ? -4.16 7.613 24.641 1 91.25 123 ASP B O 1
ATOM 2846 N N . ASP B 1 124 ? -3.627 6.801 26.641 1 94.12 124 ASP B N 1
ATOM 2847 C CA . ASP B 1 124 ? -4.438 7.797 27.328 1 94.12 124 ASP B CA 1
ATOM 2848 C C . ASP B 1 124 ? -3.57 8.938 27.859 1 94.12 124 ASP B C 1
ATOM 2850 O O . ASP B 1 124 ? -4.082 9.891 28.453 1 94.12 124 ASP B O 1
ATOM 2854 N N . TYR B 1 125 ? -2.309 8.859 27.609 1 95.38 125 TYR B N 1
ATOM 2855 C CA . TYR B 1 125 ? -1.42 9.922 28.062 1 95.38 125 TYR B CA 1
ATOM 2856 C C . TYR B 1 125 ? -1.484 11.125 27.141 1 95.38 125 TYR B C 1
ATOM 2858 O O . TYR B 1 125 ? -1.315 10.992 25.922 1 95.38 125 TYR B O 1
ATOM 2866 N N . ALA B 1 126 ? -1.66 12.289 27.734 1 96.69 126 ALA B N 1
ATOM 2867 C CA . ALA B 1 126 ? -1.597 13.578 27.047 1 96.69 126 ALA B CA 1
ATOM 2868 C C . ALA B 1 126 ? -0.41 14.406 27.531 1 96.69 126 ALA B C 1
ATOM 2870 O O . ALA B 1 126 ? -0.296 14.703 28.719 1 96.69 126 ALA B O 1
ATOM 2871 N N . PRO B 1 127 ? 0.424 14.711 26.641 1 96.62 127 PRO B N 1
ATOM 2872 C CA . PRO B 1 127 ? 1.559 15.523 27.078 1 96.62 127 PRO B CA 1
ATOM 2873 C C . PRO B 1 127 ? 1.128 16.859 27.672 1 96.62 127 PRO B C 1
ATOM 2875 O O . PRO B 1 127 ? 0.107 17.422 27.25 1 96.62 127 PRO B O 1
ATOM 2878 N N . PRO B 1 128 ? 1.877 17.391 28.609 1 96.94 128 PRO B N 1
ATOM 2879 C CA . PRO B 1 128 ? 1.551 18.703 29.156 1 96.94 128 PRO B CA 1
ATOM 2880 C C . PRO B 1 128 ? 1.635 19.828 28.125 1 96.94 128 PRO B C 1
ATOM 2882 O O . PRO B 1 128 ? 2.232 19.641 27.062 1 96.94 128 PRO B O 1
ATOM 2885 N N . GLY B 1 129 ? 0.981 20.922 28.438 1 96 129 GLY B N 1
ATOM 2886 C CA . GLY B 1 129 ? 1.02 22.078 27.562 1 96 129 GLY B CA 1
ATOM 2887 C C . GLY B 1 129 ? -0.001 22 26.438 1 96 129 GLY B C 1
ATOM 2888 O O . GLY B 1 129 ? 0.265 22.438 25.312 1 96 129 GLY B O 1
ATOM 2889 N N . GLY B 1 130 ? -1.125 21.281 26.703 1 96.19 130 GLY B N 1
ATOM 2890 C CA . GLY B 1 130 ? -2.211 21.25 25.734 1 96.19 130 GLY B CA 1
ATOM 2891 C C . GLY B 1 130 ? -2.137 20.062 24.781 1 96.19 130 GLY B C 1
ATOM 2892 O O . GLY B 1 130 ? -2.74 20.078 23.719 1 96.19 130 GLY B O 1
ATOM 2893 N N . GLY B 1 131 ? -1.412 19.047 25.141 1 97.06 131 GLY B N 1
ATOM 2894 C CA . GLY B 1 131 ? -1.291 17.859 24.312 1 97.06 131 GLY B CA 1
ATOM 2895 C C . GLY B 1 131 ? -2.549 17.016 24.297 1 97.06 131 GLY B C 1
ATOM 2896 O O . GLY B 1 131 ? -3.418 17.172 25.156 1 97.06 131 GLY B O 1
ATOM 2897 N N . GLU B 1 132 ? -2.664 16.203 23.328 1 97.44 132 GLU B N 1
ATOM 2898 C CA . GLU B 1 132 ? -3.752 15.242 23.172 1 97.44 132 GLU B CA 1
ATOM 2899 C C . GLU B 1 132 ? -3.256 13.812 23.375 1 97.44 132 GLU B C 1
ATOM 2901 O O . GLU B 1 132 ? -2.145 13.477 22.953 1 97.44 132 GLU B O 1
ATOM 2906 N N . SER B 1 133 ? -4.098 13.023 23.984 1 96.25 133 SER B N 1
ATOM 2907 C CA . SER B 1 133 ? -3.787 11.602 24.047 1 96.25 133 SER B CA 1
ATOM 2908 C C . SER B 1 133 ? -4.105 10.898 22.734 1 96.25 133 SER B C 1
ATOM 2910 O O . SER B 1 133 ? -4.855 11.43 21.906 1 96.25 133 SER B O 1
ATOM 2912 N N . LYS B 1 134 ? -3.502 9.727 22.531 1 94.06 134 LYS B N 1
ATOM 2913 C CA . LYS B 1 134 ? -3.811 8.93 21.344 1 94.06 134 LYS B CA 1
ATOM 2914 C C . LYS B 1 134 ? -5.289 8.562 21.297 1 94.06 134 LYS B C 1
ATOM 2916 O O . LYS B 1 134 ? -5.895 8.523 20.219 1 94.06 134 LYS B O 1
ATOM 2921 N N . SER B 1 135 ? -5.855 8.344 22.453 1 95.31 135 SER B N 1
ATOM 2922 C CA . SER B 1 135 ? -7.262 7.973 22.547 1 95.31 135 SER B CA 1
ATOM 2923 C C . SER B 1 135 ? -8.164 9.117 22.109 1 95.31 135 SER B C 1
ATOM 2925 O O . SER B 1 135 ? -9.18 8.898 21.438 1 95.31 135 SER B O 1
ATOM 2927 N N . GLU B 1 136 ? -7.777 10.281 22.484 1 97.19 136 GLU B N 1
ATOM 2928 C CA . GLU B 1 136 ? -8.547 11.453 22.094 1 97.19 136 GLU B CA 1
ATOM 2929 C C . GLU B 1 136 ? -8.5 11.664 20.578 1 97.19 136 GLU B C 1
ATOM 2931 O O . GLU B 1 136 ? -9.523 11.945 19.953 1 97.19 136 GLU B O 1
ATOM 2936 N N . VAL B 1 137 ? -7.379 11.492 20.031 1 96.88 137 VAL B N 1
ATOM 2937 C CA . VAL B 1 137 ? -7.211 11.625 18.594 1 96.88 137 VAL B CA 1
ATOM 2938 C C . VAL B 1 137 ? -8.031 10.547 17.875 1 96.88 137 VAL B C 1
ATOM 2940 O O . VAL B 1 137 ? -8.75 10.844 16.922 1 96.88 137 VAL B O 1
ATOM 2943 N N . ARG B 1 138 ? -7.93 9.383 18.359 1 95.88 138 ARG B N 1
ATOM 2944 C CA . ARG B 1 138 ? -8.664 8.266 17.766 1 95.88 138 ARG B CA 1
ATOM 2945 C C . ARG B 1 138 ? -10.164 8.539 17.75 1 95.88 138 ARG B C 1
ATOM 2947 O O . ARG B 1 138 ? -10.828 8.328 16.734 1 95.88 138 ARG B O 1
ATOM 2954 N N . ALA B 1 139 ? -10.617 9.055 18.828 1 97.31 139 ALA B N 1
ATOM 2955 C CA . ALA B 1 139 ? -12.055 9.305 18.953 1 97.31 139 ALA B CA 1
ATOM 2956 C C . ALA B 1 139 ? -12.523 10.336 17.922 1 97.31 139 ALA B C 1
ATOM 2958 O O . ALA B 1 139 ? -13.492 10.102 17.203 1 97.31 139 ALA B O 1
ATOM 2959 N N . ARG B 1 140 ? -11.844 11.414 17.844 1 97.88 140 ARG B N 1
ATOM 2960 C CA . ARG B 1 140 ? -12.32 12.461 16.938 1 97.88 140 ARG B CA 1
ATOM 2961 C C . ARG B 1 140 ? -12.109 12.062 15.477 1 97.88 140 ARG B C 1
ATOM 2963 O O . ARG B 1 140 ? -12.922 12.383 14.609 1 97.88 140 ARG B O 1
ATOM 2970 N N . VAL B 1 141 ? -11.031 11.414 15.195 1 97.94 141 VAL B N 1
ATOM 2971 C CA . VAL B 1 141 ? -10.719 11.016 13.82 1 97.94 141 VAL B CA 1
ATOM 2972 C C . VAL B 1 141 ? -11.742 9.992 13.328 1 97.94 141 VAL B C 1
ATOM 2974 O O . VAL B 1 141 ? -12.281 10.125 12.227 1 97.94 141 VAL B O 1
ATOM 2977 N N . LEU B 1 142 ? -12.031 8.984 14.109 1 96.31 142 LEU B N 1
ATOM 2978 C CA . LEU B 1 142 ? -12.961 7.938 13.703 1 96.31 142 LEU B CA 1
ATOM 2979 C C . LEU B 1 142 ? -14.375 8.492 13.562 1 96.31 142 LEU B C 1
ATOM 2981 O O . LEU B 1 142 ? -15.125 8.078 12.672 1 96.31 142 LEU B O 1
ATOM 2985 N N . GLU B 1 143 ? -14.672 9.406 14.422 1 97.5 143 GLU B N 1
ATOM 2986 C CA . GLU B 1 143 ? -15.961 10.078 14.289 1 97.5 143 GLU B CA 1
ATOM 2987 C C . GLU B 1 143 ? -16.062 10.82 12.953 1 97.5 143 GLU B C 1
ATOM 2989 O O . GLU B 1 143 ? -17.078 10.734 12.266 1 97.5 143 GLU B O 1
ATOM 2994 N N . ALA B 1 144 ? -15.062 11.516 12.617 1 98.25 144 ALA B N 1
ATOM 2995 C CA . ALA B 1 144 ? -15.023 12.242 11.352 1 98.25 144 ALA B CA 1
ATOM 2996 C C . ALA B 1 144 ? -15.148 11.289 10.164 1 98.25 144 ALA B C 1
ATOM 2998 O O . ALA B 1 144 ? -15.922 11.539 9.242 1 98.25 144 ALA B O 1
ATOM 2999 N N . LEU B 1 145 ? -14.422 10.211 10.18 1 97.5 145 LEU B N 1
ATOM 3000 C CA . LEU B 1 145 ? -14.453 9.242 9.086 1 97.5 145 LEU B CA 1
ATOM 3001 C C . LEU B 1 145 ? -15.836 8.625 8.938 1 97.5 145 LEU B C 1
ATOM 3003 O O . LEU B 1 145 ? -16.328 8.469 7.82 1 97.5 145 LEU B O 1
ATOM 3007 N N . ASP B 1 146 ? -16.406 8.305 10.047 1 95.88 146 ASP B N 1
ATOM 3008 C CA . ASP B 1 146 ? -17.734 7.727 10.031 1 95.88 146 ASP B CA 1
ATOM 3009 C C . ASP B 1 146 ? -18.734 8.68 9.375 1 95.88 146 ASP B C 1
ATOM 3011 O O . ASP B 1 146 ? -19.547 8.266 8.547 1 95.88 146 ASP B O 1
ATOM 3015 N N . GLU B 1 147 ? -18.641 9.867 9.773 1 97.62 147 GLU B N 1
ATOM 3016 C CA . GLU B 1 147 ? -19.547 10.867 9.211 1 97.62 147 GLU B CA 1
ATOM 3017 C C . GLU B 1 147 ? -19.297 11.07 7.723 1 97.62 147 GLU B C 1
ATOM 3019 O O . GLU B 1 147 ? -20.234 11.211 6.941 1 97.62 147 GLU B O 1
ATOM 3024 N N . ILE B 1 148 ? -18.062 11.086 7.312 1 97.88 148 ILE B N 1
ATOM 3025 C CA . ILE B 1 148 ? -17.703 11.289 5.91 1 97.88 148 ILE B CA 1
ATOM 3026 C C . ILE B 1 148 ? -18.234 10.125 5.074 1 97.88 148 ILE B C 1
ATOM 3028 O O . ILE B 1 148 ? -18.812 10.328 4.012 1 97.88 148 ILE B O 1
ATOM 3032 N N . VAL B 1 149 ? -18.078 8.938 5.535 1 96.75 149 VAL B N 1
ATOM 3033 C CA . VAL B 1 149 ? -18.531 7.754 4.812 1 96.75 149 VAL B CA 1
ATOM 3034 C C . VAL B 1 149 ? -20.047 7.789 4.652 1 96.75 149 VAL B C 1
ATOM 3036 O O . VAL B 1 149 ? -20.578 7.473 3.582 1 96.75 149 VAL B O 1
ATOM 3039 N N . ARG B 1 150 ? -20.719 8.156 5.668 1 95.38 150 ARG B N 1
ATOM 3040 C CA . ARG B 1 150 ? -22.188 8.234 5.633 1 95.38 150 ARG B CA 1
ATOM 3041 C C . ARG B 1 150 ? -22.641 9.305 4.645 1 95.38 150 ARG B C 1
ATOM 3043 O O . ARG B 1 150 ? -23.672 9.141 3.992 1 95.38 150 ARG B O 1
ATOM 3050 N N . ALA B 1 151 ? -21.922 10.305 4.57 1 97.25 151 ALA B N 1
ATOM 3051 C CA . ALA B 1 151 ? -22.297 11.438 3.727 1 97.25 151 ALA B CA 1
ATOM 3052 C C . ALA B 1 151 ? -22.016 11.148 2.256 1 97.25 151 ALA B C 1
ATOM 3054 O O . ALA B 1 151 ? -22.531 11.828 1.368 1 97.25 151 ALA B O 1
ATOM 3055 N N . HIS B 1 152 ? -21.188 10.117 1.954 1 97.31 152 HIS B N 1
ATOM 3056 C CA . HIS B 1 152 ? -20.734 9.922 0.582 1 97.31 152 HIS B CA 1
ATOM 3057 C C . HIS B 1 152 ? -20.844 8.461 0.169 1 97.31 152 HIS B C 1
ATOM 3059 O O . HIS B 1 152 ? -19.891 7.871 -0.33 1 97.31 152 HIS B O 1
ATOM 3065 N N . PRO B 1 153 ? -22.016 7.848 0.233 1 95.19 153 PRO B N 1
ATOM 3066 C CA . PRO B 1 153 ? -22.172 6.453 -0.192 1 95.19 153 PRO B CA 1
ATOM 3067 C C . PRO B 1 153 ? -21.875 6.25 -1.675 1 95.19 153 PRO B C 1
ATOM 3069 O O . PRO B 1 153 ? -22.391 6.988 -2.52 1 95.19 153 PRO B O 1
ATOM 3072 N N . GLY B 1 154 ? -20.953 5.305 -1.988 1 94.88 154 GLY B N 1
ATOM 3073 C CA . GLY B 1 154 ? -20.641 4.953 -3.365 1 94.88 154 GLY B CA 1
ATOM 3074 C C . GLY B 1 154 ? -19.625 5.887 -4.004 1 94.88 154 GLY B C 1
ATOM 3075 O O . GLY B 1 154 ? -19.359 5.785 -5.199 1 94.88 154 GLY B O 1
ATOM 3076 N N . GLN B 1 155 ? -19.078 6.805 -3.205 1 96.81 155 GLN B N 1
ATOM 3077 C CA . GLN B 1 155 ? -18.188 7.828 -3.762 1 96.81 155 GLN B CA 1
ATOM 3078 C C . GLN B 1 155 ? -16.75 7.641 -3.271 1 96.81 155 GLN B C 1
ATOM 3080 O O . GLN B 1 155 ? -16.5 6.867 -2.344 1 96.81 155 GLN B O 1
ATOM 3085 N N . ARG B 1 156 ? -15.891 8.234 -3.973 1 97.56 156 ARG B N 1
ATOM 3086 C CA . ARG B 1 156 ? -14.508 8.367 -3.549 1 97.56 156 ARG B CA 1
ATOM 3087 C C . ARG B 1 156 ? -14.227 9.773 -3.01 1 97.56 156 ARG B C 1
ATOM 3089 O O . ARG B 1 156 ? -14.555 10.766 -3.66 1 97.56 156 ARG B O 1
ATOM 3096 N N . VAL B 1 157 ? -13.625 9.797 -1.821 1 98.56 157 VAL B N 1
ATOM 3097 C CA . VAL B 1 157 ? -13.391 11.062 -1.131 1 98.56 157 VAL B CA 1
ATOM 3098 C C . VAL B 1 157 ? -11.891 11.227 -0.861 1 98.56 157 VAL B C 1
ATOM 3100 O O . VAL B 1 157 ? -11.227 10.289 -0.436 1 98.56 157 VAL B O 1
ATOM 3103 N N . LEU B 1 158 ? -11.375 12.438 -1.152 1 98.69 158 LEU B N 1
ATOM 3104 C CA . LEU B 1 158 ? -9.992 12.789 -0.841 1 98.69 158 LEU B CA 1
ATOM 3105 C C . LEU B 1 158 ? -9.891 13.43 0.54 1 98.69 158 LEU B C 1
ATOM 3107 O O . LEU B 1 158 ? -10.664 14.328 0.87 1 98.69 158 LEU B O 1
ATOM 3111 N N . ILE B 1 159 ? -8.977 12.914 1.37 1 98.88 159 ILE B N 1
ATOM 3112 C CA . ILE B 1 159 ? -8.719 13.461 2.699 1 98.88 159 ILE B CA 1
ATOM 3113 C C . ILE B 1 159 ? -7.246 13.836 2.83 1 98.88 159 ILE B C 1
ATOM 3115 O O . ILE B 1 159 ? -6.367 13 2.611 1 98.88 159 ILE B O 1
ATOM 3119 N N . VAL B 1 160 ? -6.949 15.078 3.137 1 98.88 160 VAL B N 1
ATOM 3120 C CA . VAL B 1 160 ? -5.582 15.523 3.383 1 98.88 160 VAL B CA 1
ATOM 3121 C C . VAL B 1 160 ? -5.379 15.766 4.875 1 98.88 160 VAL B C 1
ATOM 3123 O O . VAL B 1 160 ? -6.078 16.578 5.484 1 98.88 160 VAL B O 1
ATOM 3126 N N . THR B 1 161 ? -4.422 15.078 5.426 1 98.75 161 THR B N 1
ATOM 3127 C CA . THR B 1 161 ? -4.258 15.086 6.875 1 98.75 161 THR B CA 1
ATOM 3128 C C . THR B 1 161 ? -2.793 14.891 7.25 1 98.75 161 THR B C 1
ATOM 3130 O O . THR B 1 161 ? -1.896 15.367 6.551 1 98.75 161 THR B O 1
ATOM 3133 N N . HIS B 1 162 ? -2.541 14.211 8.438 1 98.38 162 HIS B N 1
ATOM 3134 C CA . HIS B 1 162 ? -1.208 14.203 9.031 1 98.38 162 HIS B CA 1
ATOM 3135 C C . HIS B 1 162 ? -0.775 12.789 9.398 1 98.38 162 HIS B C 1
ATOM 3137 O O . HIS B 1 162 ? -1.562 11.844 9.281 1 98.38 162 HIS B O 1
ATOM 3143 N N . GLY B 1 163 ? 0.467 12.68 9.773 1 96.5 163 GLY B N 1
ATOM 3144 C CA . GLY B 1 163 ? 1.064 11.391 10.062 1 96.5 163 GLY B CA 1
ATOM 3145 C C . GLY B 1 163 ? 0.407 10.68 11.227 1 96.5 163 GLY B C 1
ATOM 3146 O O . GLY B 1 163 ? 0.071 9.492 11.125 1 96.5 163 GLY B O 1
ATOM 3147 N N . ALA B 1 164 ? 0.287 11.352 12.352 1 94.12 164 ALA B N 1
ATOM 3148 C CA . ALA B 1 164 ? -0.295 10.703 13.523 1 94.12 164 ALA B CA 1
ATOM 3149 C C . ALA B 1 164 ? -1.74 10.289 13.258 1 94.12 164 ALA B C 1
ATOM 3151 O O . ALA B 1 164 ? -2.201 9.266 13.766 1 94.12 164 ALA B O 1
ATOM 3152 N N . VAL B 1 165 ? -2.412 11.07 12.477 1 96.44 165 VAL B N 1
ATOM 3153 C CA . VAL B 1 165 ? -3.791 10.758 12.117 1 96.44 165 VAL B CA 1
ATOM 3154 C C . VAL B 1 165 ? -3.826 9.492 11.258 1 96.44 165 VAL B C 1
ATOM 3156 O O . VAL B 1 165 ? -4.598 8.57 11.531 1 96.44 165 VAL B O 1
ATOM 3159 N N . LEU B 1 166 ? -2.982 9.453 10.281 1 95.44 166 LEU B N 1
ATOM 3160 C CA . LEU B 1 166 ? -2.877 8.266 9.438 1 95.44 166 LEU B CA 1
ATOM 3161 C C . LEU B 1 166 ? -2.529 7.039 10.266 1 95.44 166 LEU B C 1
ATOM 3163 O O . LEU B 1 166 ? -3.082 5.957 10.047 1 95.44 166 LEU B O 1
ATOM 3167 N N . GLY B 1 167 ? -1.58 7.207 11.133 1 92.75 167 GLY B N 1
ATOM 3168 C CA . GLY B 1 167 ? -1.234 6.113 12.031 1 92.75 167 GLY B CA 1
ATOM 3169 C C . GLY B 1 167 ? -2.412 5.613 12.844 1 92.75 167 GLY B C 1
ATOM 3170 O O . GLY B 1 167 ? -2.59 4.402 13.008 1 92.75 167 GLY B O 1
ATOM 3171 N N . THR B 1 168 ? -3.178 6.539 13.367 1 91.81 168 THR B N 1
ATOM 3172 C CA . THR B 1 168 ? -4.371 6.215 14.133 1 91.81 168 THR B CA 1
ATOM 3173 C C . THR B 1 168 ? -5.367 5.426 13.281 1 91.81 168 THR B C 1
ATOM 3175 O O . THR B 1 168 ? -5.934 4.434 13.742 1 91.81 168 THR B O 1
ATOM 3178 N N . ILE B 1 169 ? -5.543 5.855 12.125 1 92.38 169 ILE B N 1
ATOM 3179 C CA . ILE B 1 169 ? -6.465 5.203 11.203 1 92.38 169 ILE B CA 1
ATOM 3180 C C . ILE B 1 169 ? -5.996 3.775 10.93 1 92.38 169 ILE B C 1
ATOM 3182 O O . ILE B 1 169 ? -6.77 2.824 11.062 1 92.38 169 ILE B O 1
ATOM 3186 N N . ALA B 1 170 ? -4.758 3.654 10.594 1 90.12 170 ALA B N 1
ATOM 3187 C CA . ALA B 1 170 ? -4.203 2.336 10.297 1 90.12 170 ALA B CA 1
ATOM 3188 C C . ALA B 1 170 ? -4.387 1.391 11.484 1 90.12 170 ALA B C 1
ATOM 3190 O O . ALA B 1 170 ? -4.84 0.256 11.32 1 90.12 170 ALA B O 1
ATOM 3191 N N . ARG B 1 171 ? -4.105 1.86 12.625 1 88.56 171 ARG B N 1
ATOM 3192 C CA . ARG B 1 171 ? -4.215 1.044 13.828 1 88.56 171 ARG B CA 1
ATOM 3193 C C . ARG B 1 171 ? -5.66 0.639 14.086 1 88.56 171 ARG B C 1
ATOM 3195 O O . ARG B 1 171 ? -5.934 -0.499 14.477 1 88.56 171 ARG B O 1
ATOM 3202 N N . SER B 1 172 ? -6.48 1.556 13.898 1 88 172 SER B N 1
ATOM 3203 C CA . SER B 1 172 ? -7.891 1.3 14.18 1 88 172 SER B CA 1
ATOM 3204 C C . SER B 1 172 ? -8.477 0.306 13.188 1 88 172 SER B C 1
ATOM 3206 O O . SER B 1 172 ? -9.258 -0.574 13.57 1 88 172 SER B O 1
ATOM 3208 N N . VAL B 1 173 ? -8.156 0.468 11.984 1 85.81 173 VAL B N 1
ATOM 3209 C CA . VAL B 1 173 ? -8.688 -0.389 10.93 1 85.81 173 VAL B CA 1
ATOM 3210 C C . VAL B 1 173 ? -8.117 -1.797 11.07 1 85.81 173 VAL B C 1
ATOM 3212 O O . VAL B 1 173 ? -8.828 -2.787 10.875 1 85.81 173 VAL B O 1
ATOM 3215 N N . LEU B 1 174 ? -6.852 -1.831 11.445 1 83.88 174 LEU B N 1
ATOM 3216 C CA . LEU B 1 174 ? -6.164 -3.117 11.469 1 83.88 174 LEU B CA 1
ATOM 3217 C C . LEU B 1 174 ? -6.246 -3.752 12.852 1 83.88 174 LEU B C 1
ATOM 3219 O O . LEU B 1 174 ? -5.91 -4.926 13.023 1 83.88 174 LEU B O 1
ATOM 3223 N N . GLY B 1 175 ? -6.668 -3.02 13.766 1 79.69 175 GLY B N 1
ATOM 3224 C CA . GLY B 1 175 ? -6.785 -3.531 15.125 1 79.69 175 GLY B CA 1
ATOM 3225 C C . GLY B 1 175 ? -5.445 -3.736 15.805 1 79.69 175 GLY B C 1
ATOM 3226 O O . GLY B 1 175 ? -5.242 -4.734 16.5 1 79.69 175 GLY B O 1
ATOM 3227 N N . LEU B 1 176 ? -4.566 -2.834 15.555 1 74.31 176 LEU B N 1
ATOM 3228 C CA . LEU B 1 176 ? -3.217 -2.949 16.109 1 74.31 176 LEU B CA 1
ATOM 3229 C C . LEU B 1 176 ? -3.121 -2.264 17.469 1 74.31 176 LEU B C 1
ATOM 3231 O O . LEU B 1 176 ? -3.789 -1.255 17.703 1 74.31 176 LEU B O 1
ATOM 3235 N N . SER B 1 177 ? -2.471 -2.934 18.438 1 63.84 177 SER B N 1
ATOM 3236 C CA . SER B 1 177 ? -2.277 -2.326 19.75 1 63.84 177 SER B CA 1
ATOM 3237 C C . SER B 1 177 ? -1.097 -1.36 19.75 1 63.84 177 SER B C 1
ATOM 3239 O O . SER B 1 177 ? -1.08 -0.388 20.5 1 63.84 177 SER B O 1
ATOM 3241 N N . HIS B 1 178 ? -0.022 -1.695 19.125 1 61.69 178 HIS B N 1
ATOM 3242 C CA . HIS B 1 178 ? 1.181 -0.875 19.234 1 61.69 178 HIS B CA 1
ATOM 3243 C C . HIS B 1 178 ? 1.611 -0.359 17.859 1 61.69 178 HIS B C 1
ATOM 3245 O O . HIS B 1 178 ? 0.954 -0.632 16.859 1 61.69 178 HIS B O 1
ATOM 3251 N N . SER B 1 179 ? 2.654 0.581 17.938 1 56.06 179 SER B N 1
ATOM 3252 C CA . SER B 1 179 ? 3.143 1.3 16.766 1 56.06 179 SER B CA 1
ATOM 3253 C C . SER B 1 179 ? 3.354 0.356 15.594 1 56.06 179 SER B C 1
ATOM 3255 O O . SER B 1 179 ? 3.988 -0.691 15.734 1 56.06 179 SER B O 1
ATOM 3257 N N . ALA B 1 180 ? 2.389 0.607 14.734 1 61.88 180 ALA B N 1
ATOM 3258 C CA . ALA B 1 180 ? 2.367 -0.272 13.57 1 61.88 180 ALA B CA 1
ATOM 3259 C C . ALA B 1 180 ? 3.586 -0.033 12.68 1 61.88 180 ALA B C 1
ATOM 3261 O O . ALA B 1 180 ? 4.117 1.078 12.633 1 61.88 180 ALA B O 1
ATOM 3262 N N . ALA B 1 181 ? 4.16 -1.063 12.125 1 78.06 181 ALA B N 1
ATOM 3263 C CA . ALA B 1 181 ? 5.27 -1.236 11.188 1 78.06 181 ALA B CA 1
ATOM 3264 C C . ALA B 1 181 ? 4.883 -0.767 9.789 1 78.06 181 ALA B C 1
ATOM 3266 O O . ALA B 1 181 ? 5.156 -1.453 8.797 1 78.06 181 ALA B O 1
ATOM 3267 N N . MET B 1 182 ? 4.012 0.427 9.75 1 83.06 182 MET B N 1
ATOM 3268 C CA . MET B 1 182 ? 3.666 0.983 8.445 1 83.06 182 MET B CA 1
ATOM 3269 C C . MET B 1 182 ? 4.254 2.379 8.273 1 83.06 182 MET B C 1
ATOM 3271 O O . MET B 1 182 ? 4.109 3.23 9.156 1 83.06 182 MET B O 1
ATOM 3275 N N . GLU B 1 183 ? 4.82 2.602 7.234 1 83.44 183 GLU B N 1
ATOM 3276 C CA . GLU B 1 183 ? 5.387 3.914 6.938 1 83.44 183 GLU B CA 1
ATOM 3277 C C . GLU B 1 183 ? 4.297 4.91 6.547 1 83.44 183 GLU B C 1
ATOM 3279 O O . GLU B 1 183 ? 3.232 4.512 6.066 1 83.44 183 GLU B O 1
ATOM 3284 N N . LYS B 1 184 ? 4.531 6.16 6.871 1 90.44 184 LYS B N 1
ATOM 3285 C CA . LYS B 1 184 ? 3.584 7.219 6.547 1 90.44 184 LYS B CA 1
ATOM 3286 C C . LYS B 1 184 ? 4.289 8.414 5.914 1 90.44 184 LYS B C 1
ATOM 3288 O O . LYS B 1 184 ? 4.234 9.523 6.445 1 90.44 184 LYS B O 1
ATOM 3293 N N . PRO B 1 185 ? 4.863 8.258 4.719 1 92.44 185 PRO B N 1
ATOM 3294 C CA . PRO B 1 185 ? 5.562 9.375 4.07 1 92.44 185 PRO B CA 1
ATOM 3295 C C . PRO B 1 185 ? 4.613 10.469 3.59 1 92.44 185 PRO B C 1
ATOM 3297 O O . PRO B 1 185 ? 3.395 10.266 3.57 1 92.44 185 PRO B O 1
ATOM 3300 N N . ASN B 1 186 ? 5.199 11.609 3.322 1 97.31 186 ASN B N 1
ATOM 3301 C CA . ASN B 1 186 ? 4.43 12.742 2.812 1 97.31 186 ASN B CA 1
ATOM 3302 C C . ASN B 1 186 ? 3.963 12.5 1.38 1 97.31 186 ASN B C 1
ATOM 3304 O O . ASN B 1 186 ? 4.684 11.906 0.579 1 97.31 186 ASN B O 1
ATOM 3308 N N . CYS B 1 187 ? 2.729 12.914 1.108 1 97.12 187 CYS B N 1
ATOM 3309 C CA . CYS B 1 187 ? 2.152 12.953 -0.231 1 97.12 187 CYS B CA 1
ATOM 3310 C C . CYS B 1 187 ? 2.139 11.562 -0.853 1 97.12 187 CYS B C 1
ATOM 3312 O O . CYS B 1 187 ? 2.523 11.391 -2.012 1 97.12 187 CYS B O 1
ATOM 3314 N N . VAL B 1 188 ? 1.726 10.602 -0.117 1 95.81 188 VAL B N 1
ATOM 3315 C CA . VAL B 1 188 ? 1.588 9.234 -0.613 1 95.81 188 VAL B CA 1
ATOM 3316 C C . VAL B 1 188 ? 0.124 8.805 -0.544 1 95.81 188 VAL B C 1
ATOM 3318 O O . VAL B 1 188 ? -0.613 9.234 0.348 1 95.81 188 VAL B O 1
ATOM 3321 N N . ILE B 1 189 ? -0.268 7.969 -1.484 1 95.94 189 ILE B N 1
ATOM 3322 C CA . ILE B 1 189 ? -1.665 7.562 -1.593 1 95.94 189 ILE B CA 1
ATOM 3323 C C . ILE B 1 189 ? -1.937 6.395 -0.649 1 95.94 189 ILE B C 1
ATOM 3325 O O . ILE B 1 189 ? -1.25 5.371 -0.705 1 95.94 189 ILE B O 1
ATOM 3329 N N . ASN B 1 190 ? -2.826 6.52 0.226 1 97.19 190 ASN B N 1
ATOM 3330 C CA . ASN B 1 190 ? -3.453 5.469 1.022 1 97.19 190 ASN B CA 1
ATOM 3331 C C . ASN B 1 190 ? -4.949 5.367 0.741 1 97.19 190 ASN B C 1
ATOM 3333 O O . ASN B 1 190 ? -5.676 6.359 0.853 1 97.19 190 ASN B O 1
ATOM 3337 N N . LEU B 1 191 ? -5.41 4.207 0.365 1 96.5 191 LEU B N 1
ATOM 3338 C CA . LEU B 1 191 ? -6.805 4.02 -0.017 1 96.5 191 LEU B CA 1
ATOM 3339 C C . LEU B 1 191 ? -7.5 3.051 0.935 1 96.5 191 LEU B C 1
ATOM 3341 O O . LEU B 1 191 ? -7.109 1.887 1.04 1 96.5 191 LEU B O 1
ATOM 3345 N N . LEU B 1 192 ? -8.508 3.559 1.631 1 96.12 192 LEU B N 1
ATOM 3346 C CA . LEU B 1 192 ? -9.375 2.754 2.484 1 96.12 192 LEU B CA 1
ATOM 3347 C C . LEU B 1 192 ? -10.742 2.555 1.839 1 96.12 192 LEU B C 1
ATOM 3349 O O . LEU B 1 192 ? -11.281 3.479 1.228 1 96.12 192 LEU B O 1
ATOM 3353 N N . ARG B 1 193 ? -11.281 1.429 2.062 1 95.25 193 ARG B N 1
ATOM 3354 C CA . ARG B 1 193 ? -12.625 1.132 1.579 1 95.25 193 ARG B CA 1
ATOM 3355 C C . ARG B 1 193 ? -13.555 0.773 2.732 1 95.25 193 ARG B C 1
ATOM 3357 O O . ARG B 1 193 ? -13.164 0.051 3.652 1 95.25 193 ARG B O 1
ATOM 3364 N N . TRP B 1 194 ? -14.656 1.343 2.703 1 93.62 194 TRP B N 1
ATOM 3365 C CA . TRP B 1 194 ? -15.75 0.976 3.594 1 93.62 194 TRP B CA 1
ATOM 3366 C C . TRP B 1 194 ? -16.812 0.172 2.852 1 93.62 194 TRP B C 1
ATOM 3368 O O . TRP B 1 194 ? -17.453 0.68 1.924 1 93.62 194 TRP B O 1
ATOM 3378 N N . ARG B 1 195 ? -16.922 -1.062 3.219 1 88.56 195 ARG B N 1
ATOM 3379 C CA . ARG B 1 195 ? -17.875 -1.967 2.57 1 88.56 195 ARG B CA 1
ATOM 3380 C C . ARG B 1 195 ? -18.547 -2.873 3.592 1 88.56 195 ARG B C 1
ATOM 3382 O O . ARG B 1 195 ? -17.875 -3.52 4.398 1 88.56 195 ARG B O 1
ATOM 3389 N N . LYS B 1 196 ? -19.859 -2.908 3.562 1 85.81 196 LYS B N 1
ATOM 3390 C CA . LYS B 1 196 ? -20.641 -3.793 4.418 1 85.81 196 LYS B CA 1
ATOM 3391 C C . LYS B 1 196 ? -20.297 -3.582 5.891 1 85.81 196 LYS B C 1
ATOM 3393 O O . LYS B 1 196 ? -20.109 -4.547 6.633 1 85.81 196 LYS B O 1
ATOM 3398 N N . GLY B 1 197 ? -20.062 -2.35 6.289 1 85.94 197 GLY B N 1
ATOM 3399 C CA . GLY B 1 197 ? -19.859 -1.998 7.688 1 85.94 197 GLY B CA 1
ATOM 3400 C C . GLY B 1 197 ? -18.453 -2.254 8.172 1 85.94 197 GLY B C 1
ATOM 3401 O O . GLY B 1 197 ? -18.188 -2.256 9.383 1 85.94 197 GLY B O 1
ATOM 3402 N N . LYS B 1 198 ? -17.547 -2.455 7.238 1 88.38 198 LYS B N 1
ATOM 3403 C CA . LYS B 1 198 ? -16.172 -2.75 7.625 1 88.38 198 LYS B CA 1
ATOM 3404 C C . LYS B 1 198 ? -15.188 -1.922 6.812 1 88.38 198 LYS B C 1
ATOM 3406 O O . LYS B 1 198 ? -15.43 -1.623 5.641 1 88.38 198 LYS B O 1
ATOM 3411 N N . TRP B 1 199 ? -14.055 -1.577 7.516 1 90.56 199 TRP B N 1
ATOM 3412 C CA . TRP B 1 199 ? -12.953 -0.887 6.852 1 90.56 199 TRP B CA 1
ATOM 3413 C C . TRP B 1 199 ? -11.93 -1.883 6.324 1 90.56 199 TRP B C 1
ATOM 3415 O O . TRP B 1 199 ? -11.609 -2.871 6.988 1 90.56 199 TRP B O 1
ATOM 3425 N N . GLU B 1 200 ? -11.438 -1.634 5.141 1 91.62 200 GLU B N 1
ATOM 3426 C CA . GLU B 1 200 ? -10.305 -2.373 4.586 1 91.62 200 GLU B CA 1
ATOM 3427 C C . GLU B 1 200 ? -9.273 -1.427 3.977 1 91.62 200 GLU B C 1
ATOM 3429 O O . GLU B 1 200 ? -9.633 -0.405 3.389 1 91.62 200 GLU B O 1
ATOM 3434 N N . ILE B 1 201 ? -8.039 -1.803 4.145 1 92.62 201 ILE B N 1
ATOM 3435 C CA . ILE B 1 201 ? -6.98 -1.074 3.457 1 92.62 201 ILE B CA 1
ATOM 3436 C C . ILE B 1 201 ? -6.758 -1.669 2.068 1 92.62 201 ILE B C 1
ATOM 3438 O O . ILE B 1 201 ? -6.379 -2.836 1.938 1 92.62 201 ILE B O 1
ATOM 3442 N N . ALA B 1 202 ? -6.992 -0.892 1.077 1 94.75 202 ALA B N 1
ATOM 3443 C CA . ALA B 1 202 ? -6.801 -1.326 -0.304 1 94.75 202 ALA B CA 1
ATOM 3444 C C . ALA B 1 202 ? -5.395 -0.988 -0.794 1 94.75 202 ALA B C 1
ATOM 3446 O O . ALA B 1 202 ? -4.762 -1.791 -1.484 1 94.75 202 ALA B O 1
ATOM 3447 N N . ILE B 1 203 ? -4.949 0.176 -0.461 1 95.25 203 ILE B N 1
ATOM 3448 C CA . ILE B 1 203 ? -3.613 0.631 -0.826 1 95.25 203 ILE B CA 1
ATOM 3449 C C . ILE B 1 203 ? -2.969 1.343 0.361 1 95.25 203 ILE B C 1
ATOM 3451 O O . ILE B 1 203 ? -3.629 2.109 1.067 1 95.25 203 ILE B O 1
ATOM 3455 N N . TRP B 1 204 ? -1.707 1.092 0.539 1 94.69 204 TRP B N 1
ATOM 3456 C CA . TRP B 1 204 ? -0.921 1.842 1.512 1 94.69 204 TRP B CA 1
ATOM 3457 C C . TRP B 1 204 ? 0.441 2.219 0.938 1 94.69 204 TRP B C 1
ATOM 3459 O O . TRP B 1 204 ? 1.137 1.374 0.37 1 94.69 204 TRP B O 1
ATOM 3469 N N . GLY B 1 205 ? 0.757 3.492 1.001 1 95.5 205 GLY B N 1
ATOM 3470 C CA . GLY B 1 205 ? 2.133 3.902 0.771 1 95.5 205 GLY B CA 1
ATOM 3471 C C . GLY B 1 205 ? 2.477 4.043 -0.7 1 95.5 205 GLY B C 1
ATOM 3472 O O . GLY B 1 205 ? 3.639 3.906 -1.088 1 95.5 205 GLY B O 1
ATOM 3473 N N . ASP B 1 206 ? 1.523 4.273 -1.611 1 93.88 206 ASP B N 1
ATOM 3474 C CA . ASP B 1 206 ? 1.809 4.418 -3.035 1 93.88 206 ASP B CA 1
ATOM 3475 C C . ASP B 1 206 ? 2.367 5.805 -3.346 1 93.88 206 ASP B C 1
ATOM 3477 O O . ASP B 1 206 ? 1.614 6.777 -3.441 1 93.88 206 ASP B O 1
ATOM 3481 N N . ALA B 1 207 ? 3.607 5.883 -3.557 1 91.56 207 ALA B N 1
ATOM 3482 C CA . ALA B 1 207 ? 4.293 7.133 -3.863 1 91.56 207 ALA B CA 1
ATOM 3483 C C . ALA B 1 207 ? 4.539 7.27 -5.363 1 91.56 207 ALA B C 1
ATOM 3485 O O . ALA B 1 207 ? 5.191 8.219 -5.809 1 91.56 207 ALA B O 1
ATOM 3486 N N . GLY B 1 208 ? 4.086 6.285 -6.117 1 89.06 208 GLY B N 1
ATOM 3487 C CA . GLY B 1 208 ? 4.309 6.305 -7.555 1 89.06 208 GLY B CA 1
ATOM 3488 C C . GLY B 1 208 ? 5.664 5.758 -7.957 1 89.06 208 GLY B C 1
ATOM 3489 O O . GLY B 1 208 ? 6.156 6.043 -9.055 1 89.06 208 GLY B O 1
ATOM 3490 N N . GLU B 1 209 ? 6.254 5.043 -7.133 1 86.56 209 GLU B N 1
ATOM 3491 C CA . GLU B 1 209 ? 7.59 4.5 -7.367 1 86.56 209 GLU B CA 1
ATOM 3492 C C . GLU B 1 209 ? 7.609 3.602 -8.602 1 86.56 209 GLU B C 1
ATOM 3494 O O . GLU B 1 209 ? 8.625 3.512 -9.297 1 86.56 209 GLU B O 1
ATOM 3499 N N . PHE B 1 210 ? 6.543 2.959 -8.914 1 88.44 210 PHE B N 1
ATOM 3500 C CA . PHE B 1 210 ? 6.516 1.974 -9.992 1 88.44 210 PHE B CA 1
ATOM 3501 C C . PHE B 1 210 ? 5.676 2.475 -11.156 1 88.44 210 PHE B C 1
ATOM 3503 O O . PHE B 1 210 ? 5.188 1.679 -11.961 1 88.44 210 PHE B O 1
ATOM 3510 N N . CYS B 1 211 ? 5.426 3.74 -11.125 1 82.75 211 CYS B N 1
ATOM 3511 C CA . CYS B 1 211 ? 4.781 4.355 -12.281 1 82.75 211 CYS B CA 1
ATOM 3512 C C . CYS B 1 211 ? 5.785 4.594 -13.398 1 82.75 211 CYS B C 1
ATOM 3514 O O . CYS B 1 211 ? 6.926 4.98 -13.148 1 82.75 211 CYS B O 1
ATOM 3516 N N . ALA B 1 212 ? 5.566 3.936 -14.555 1 63.31 212 ALA B N 1
ATOM 3517 C CA . ALA B 1 212 ? 6.461 4.121 -15.695 1 63.31 212 ALA B CA 1
ATOM 3518 C C . ALA B 1 212 ? 6.664 5.602 -15.992 1 63.31 212 ALA B C 1
ATOM 3520 O O . ALA B 1 212 ? 5.719 6.391 -15.945 1 63.31 212 ALA B O 1
ATOM 3521 N N . VAL B 1 213 ? 7.871 6.121 -15.406 1 51.97 213 VAL B N 1
ATOM 3522 C CA . VAL B 1 213 ? 8.203 7.461 -15.883 1 51.97 213 VAL B CA 1
ATOM 3523 C C . VAL B 1 213 ? 8.594 7.398 -17.359 1 51.97 213 VAL B C 1
ATOM 3525 O O . VAL B 1 213 ? 9.148 6.402 -17.812 1 51.97 213 VAL B O 1
ATOM 3528 N N . LEU B 1 214 ? 7.816 8.008 -18.094 1 47 214 LEU B N 1
ATOM 3529 C CA . LEU B 1 214 ? 8.297 8.117 -19.469 1 47 214 LEU B CA 1
ATOM 3530 C C . LEU B 1 214 ? 9.812 8.258 -19.5 1 47 214 LEU B C 1
ATOM 3532 O O . LEU B 1 214 ? 10.391 9 -18.703 1 47 214 LEU B O 1
ATOM 3536 N N . PRO B 1 215 ? 10.477 7.164 -19.828 1 41.56 215 PRO B N 1
ATOM 3537 C CA . PRO B 1 215 ? 11.93 7.363 -19.922 1 41.56 215 PRO B CA 1
ATOM 3538 C C . PRO B 1 215 ? 12.305 8.812 -20.219 1 41.56 215 PRO B C 1
ATOM 3540 O O . PRO B 1 215 ? 11.539 9.531 -20.875 1 41.56 215 PRO B O 1
ATOM 3543 N N . HIS B 1 216 ? 13.266 9.258 -19.5 1 36.91 216 HIS B N 1
ATOM 3544 C CA . HIS B 1 216 ? 13.906 10.492 -19.922 1 36.91 216 HIS B CA 1
ATOM 3545 C C . HIS B 1 216 ? 14.141 10.5 -21.438 1 36.91 216 HIS B C 1
ATOM 3547 O O . HIS B 1 216 ? 14.695 9.539 -21.984 1 36.91 216 HIS B O 1
ATOM 3553 N N . GLY B 1 217 ? 13.531 11.422 -22.125 1 39.91 217 GLY B N 1
ATOM 3554 C CA . GLY B 1 217 ? 13.602 11.57 -23.562 1 39.91 217 GLY B CA 1
ATOM 3555 C C . GLY B 1 217 ? 12.383 11.023 -24.297 1 39.91 217 GLY B C 1
ATOM 3556 O O . GLY B 1 217 ? 12.305 11.078 -25.516 1 39.91 217 GLY B O 1
ATOM 3557 N N . GLU B 1 218 ? 11.773 10.227 -23.562 1 44.44 218 GLU B N 1
ATOM 3558 C CA . GLU B 1 218 ? 10.539 9.781 -24.203 1 44.44 218 GLU B CA 1
ATOM 3559 C C . GLU B 1 218 ? 9.359 10.672 -23.812 1 44.44 218 GLU B C 1
ATOM 3561 O O . GLU B 1 218 ? 9.25 11.078 -22.656 1 44.44 218 GLU B O 1
ATOM 3566 N N . TRP B 1 219 ? 8.992 11.352 -24.656 1 44.69 219 TRP B N 1
ATOM 3567 C CA . TRP B 1 219 ? 7.918 12.328 -24.547 1 44.69 219 TRP B CA 1
ATOM 3568 C C . TRP B 1 219 ? 6.559 11.664 -24.75 1 44.69 219 TRP B C 1
ATOM 3570 O O . TRP B 1 219 ? 6.422 10.766 -25.594 1 44.69 219 TRP B O 1
ATOM 3580 N N . LEU B 1 220 ? 5.777 11.797 -23.953 1 45.91 220 LEU B N 1
ATOM 3581 C CA . LEU B 1 220 ? 4.375 11.484 -24.203 1 45.91 220 LEU B CA 1
ATOM 3582 C C . LEU B 1 220 ? 3.805 12.367 -25.297 1 45.91 220 LEU B C 1
ATOM 3584 O O . LEU B 1 220 ? 3.838 13.602 -25.188 1 45.91 220 LEU B O 1
ATOM 3588 N N . VAL B 1 221 ? 3.779 11.844 -26.438 1 51.53 221 VAL B N 1
ATOM 3589 C CA . VAL B 1 221 ? 3.199 12.594 -27.547 1 51.53 221 VAL B CA 1
ATOM 3590 C C . VAL B 1 221 ? 1.774 12.109 -27.812 1 51.53 221 VAL B C 1
ATOM 3592 O O . VAL B 1 221 ? 1.533 10.906 -27.922 1 51.53 221 VAL B O 1
ATOM 3595 N N . ASP B 1 222 ? 0.95 12.844 -27.391 1 50.31 222 ASP B N 1
ATOM 3596 C CA . ASP B 1 222 ? -0.405 12.523 -27.828 1 50.31 222 ASP B CA 1
ATOM 3597 C C . ASP B 1 222 ? -0.521 12.594 -29.344 1 50.31 222 ASP B C 1
ATOM 3599 O O . ASP B 1 222 ? 0.443 12.945 -30.031 1 50.31 222 ASP B O 1
ATOM 3603 N N . THR B 1 223 ? -1.697 11.992 -29.766 1 52.69 223 THR B N 1
ATOM 3604 C CA . THR B 1 223 ? -1.937 12 -31.203 1 52.69 223 THR B CA 1
ATOM 3605 C C . THR B 1 223 ? -1.696 13.391 -31.781 1 52.69 223 THR B C 1
ATOM 3607 O O . THR B 1 223 ? -1.114 13.531 -32.844 1 52.69 223 THR B O 1
ATOM 3610 N N . SER B 1 224 ? -2.002 14.344 -31.047 1 56.12 224 SER B N 1
ATOM 3611 C CA . SER B 1 224 ? -1.809 15.703 -31.531 1 56.12 224 SER B CA 1
ATOM 3612 C C . SER B 1 224 ? -0.331 16.078 -31.562 1 56.12 224 SER B C 1
ATOM 3614 O O . SER B 1 224 ? 0.143 16.688 -32.531 1 56.12 224 SER B O 1
ATOM 3616 N N . ALA B 1 225 ? 0.328 15.617 -30.562 1 59.25 225 ALA B N 1
ATOM 3617 C CA . ALA B 1 225 ? 1.759 15.914 -30.531 1 59.25 225 ALA B CA 1
ATOM 3618 C C . ALA B 1 225 ? 2.506 15.094 -31.578 1 59.25 225 ALA B C 1
ATOM 3620 O O . ALA B 1 225 ? 3.43 15.594 -32.219 1 59.25 225 ALA B O 1
ATOM 3621 N N . ALA B 1 226 ? 2.047 13.922 -31.656 1 60.72 226 ALA B N 1
ATOM 3622 C CA . ALA B 1 226 ? 2.627 13.094 -32.719 1 60.72 226 ALA B CA 1
ATOM 3623 C C . ALA B 1 226 ? 2.396 13.711 -34.094 1 60.72 226 ALA B C 1
ATOM 3625 O O . ALA B 1 226 ? 3.318 13.781 -34.906 1 60.72 226 ALA B O 1
ATOM 3626 N N . LEU B 1 227 ? 1.291 14.141 -34.281 1 63.47 227 LEU B N 1
ATOM 3627 C CA . LEU B 1 227 ? 0.952 14.789 -35.531 1 63.47 227 LEU B CA 1
ATOM 3628 C C . LEU B 1 227 ? 1.729 16.094 -35.688 1 63.47 227 LEU B C 1
ATOM 3630 O O . LEU B 1 227 ? 2.154 16.438 -36.812 1 63.47 227 LEU B O 1
ATOM 3634 N N . ARG B 1 228 ? 1.998 16.734 -34.656 1 68.56 228 ARG B N 1
ATOM 3635 C CA . ARG B 1 228 ? 2.805 17.953 -34.719 1 68.56 228 ARG B CA 1
ATOM 3636 C C . ARG B 1 228 ? 4.25 17.625 -35.094 1 68.56 228 ARG B C 1
ATOM 3638 O O . ARG B 1 228 ? 4.875 18.344 -35.875 1 68.56 228 ARG B O 1
ATOM 3645 N N . LEU B 1 229 ? 4.562 16.562 -34.5 1 71.25 229 LEU B N 1
ATOM 3646 C CA . LEU B 1 229 ? 5.926 16.156 -34.812 1 71.25 229 LEU B CA 1
ATOM 3647 C C . LEU B 1 229 ? 6.035 15.727 -36.281 1 71.25 229 LEU B C 1
ATOM 3649 O O . LEU B 1 229 ? 6.984 16.094 -36.969 1 71.25 229 LEU B O 1
ATOM 3653 N N . ILE B 1 230 ? 5.109 15.008 -36.688 1 70.56 230 ILE B N 1
ATOM 3654 C CA . ILE B 1 230 ? 5.051 14.617 -38.094 1 70.56 230 ILE B CA 1
ATOM 3655 C C . ILE B 1 230 ? 4.906 15.867 -38.969 1 70.56 230 ILE B C 1
ATOM 3657 O O . ILE B 1 230 ? 5.566 15.992 -40 1 70.56 230 ILE B O 1
ATOM 3661 N N . GLY B 1 231 ? 4.082 16.75 -38.5 1 75.88 231 GLY B N 1
ATOM 3662 C CA . GLY B 1 231 ? 3.902 18 -39.219 1 75.88 231 GLY B CA 1
ATOM 3663 C C . GLY B 1 231 ? 5.172 18.828 -39.312 1 75.88 231 GLY B C 1
ATOM 3664 O O . GLY B 1 231 ? 5.488 19.375 -40.375 1 75.88 231 GLY B O 1
ATOM 3665 N N . MET B 1 232 ? 5.824 18.891 -38.281 1 73.12 232 MET B N 1
ATOM 3666 C CA . MET B 1 232 ? 7.109 19.594 -38.281 1 73.12 232 MET B CA 1
ATOM 3667 C C . MET B 1 232 ? 8.07 18.938 -39.25 1 73.12 232 MET B C 1
ATOM 3669 O O . MET B 1 232 ? 8.734 19.625 -40.031 1 73.12 232 MET B O 1
ATOM 3673 N N . GLY B 1 233 ? 8.133 17.719 -39.188 1 75.62 233 GLY B N 1
ATOM 3674 C CA . GLY B 1 233 ? 8.922 17.016 -40.188 1 75.62 233 GLY B CA 1
ATOM 3675 C C . GLY B 1 233 ? 8.477 17.281 -41.594 1 75.62 233 GLY B C 1
ATOM 3676 O O . GLY B 1 233 ? 9.305 17.469 -42.5 1 75.62 233 GLY B O 1
ATOM 3677 N N . PHE B 1 234 ? 7.207 17.25 -41.844 1 79 234 PHE B N 1
ATOM 3678 C CA . PHE B 1 234 ? 6.648 17.469 -43.188 1 79 234 PHE B CA 1
ATOM 3679 C C . PHE B 1 234 ? 7.062 18.844 -43.719 1 79 234 PHE B C 1
ATOM 3681 O O . PHE B 1 234 ? 7.488 18.953 -44.875 1 79 234 PHE B O 1
ATOM 3688 N N . VAL B 1 235 ? 6.93 19.828 -42.844 1 79.31 235 VAL B N 1
ATOM 3689 C CA . VAL B 1 235 ? 7.277 21.172 -43.281 1 79.31 235 VAL B CA 1
ATOM 3690 C C . VAL B 1 235 ? 8.766 21.25 -43.594 1 79.31 235 VAL B C 1
ATOM 3692 O O . VAL B 1 235 ? 9.156 21.797 -44.625 1 79.31 235 VAL B O 1
ATOM 3695 N N . LEU B 1 236 ? 9.539 20.703 -42.844 1 79.62 236 LEU B N 1
ATOM 3696 C CA . LEU B 1 236 ? 10.977 20.688 -43.094 1 79.62 236 LEU B CA 1
ATOM 3697 C C . LEU B 1 236 ? 11.312 19.922 -44.375 1 79.62 236 LEU B C 1
ATOM 3699 O O . LEU B 1 236 ? 12.148 20.344 -45.156 1 79.62 236 LEU B O 1
ATOM 3703 N N . GLY B 1 237 ? 10.688 18.875 -44.5 1 76.81 237 GLY B N 1
ATOM 3704 C CA . GLY B 1 237 ? 10.867 18.094 -45.719 1 76.81 237 GLY B CA 1
ATOM 3705 C C . GLY B 1 237 ? 10.383 18.797 -46.969 1 76.81 237 GLY B C 1
ATOM 3706 O O . GLY B 1 237 ? 11.055 18.781 -48 1 76.81 237 GLY B O 1
ATOM 3707 N N . ALA B 1 238 ? 9.281 19.344 -46.844 1 78.56 238 ALA B N 1
ATOM 3708 C CA . ALA B 1 238 ? 8.734 20.078 -48 1 78.56 238 ALA B CA 1
ATOM 3709 C C . ALA B 1 238 ? 9.664 21.219 -48.406 1 78.56 238 ALA B C 1
ATOM 3711 O O . ALA B 1 238 ? 9.875 21.438 -49.594 1 78.56 238 ALA B O 1
ATOM 3712 N N . ILE B 1 239 ? 10.195 21.875 -47.531 1 79.44 239 ILE B N 1
ATOM 3713 C CA . ILE B 1 239 ? 11.156 22.922 -47.812 1 79.44 239 ILE B CA 1
ATOM 3714 C C . ILE B 1 239 ? 12.391 22.344 -48.469 1 79.44 239 ILE B C 1
ATOM 3716 O O . ILE B 1 239 ? 12.828 22.828 -49.531 1 79.44 239 ILE B O 1
ATOM 3720 N N . ALA B 1 240 ? 12.836 21.312 -47.969 1 79.62 240 ALA B N 1
ATOM 3721 C CA . ALA B 1 240 ? 14.008 20.656 -48.531 1 79.62 240 ALA B CA 1
ATOM 3722 C C . ALA B 1 240 ? 13.719 20.109 -49.938 1 79.62 240 ALA B C 1
ATOM 3724 O O . ALA B 1 240 ? 14.539 20.25 -50.844 1 79.62 240 ALA B O 1
ATOM 3725 N N . GLY B 1 241 ? 12.609 19.562 -50.062 1 76.5 241 GLY B N 1
ATOM 3726 C CA . GLY B 1 241 ? 12.195 19.031 -51.344 1 76.5 241 GLY B CA 1
ATOM 3727 C C . GLY B 1 241 ? 12.023 20.109 -52.406 1 76.5 241 GLY B C 1
ATOM 3728 O O . GLY B 1 241 ? 12.438 19.938 -53.531 1 76.5 241 GLY B O 1
ATOM 3729 N N . THR B 1 242 ? 11.461 21.109 -52.031 1 76.06 242 THR B N 1
ATOM 3730 C CA . THR B 1 242 ? 11.281 22.234 -52.969 1 76.06 242 THR B CA 1
ATOM 3731 C C . THR B 1 242 ? 12.633 22.781 -53.406 1 76.06 242 THR B C 1
ATOM 3733 O O . THR B 1 242 ? 12.836 23.047 -54.594 1 76.06 242 THR B O 1
ATOM 3736 N N . LEU B 1 243 ? 13.531 22.844 -52.594 1 77 243 LEU B N 1
ATOM 3737 C CA . LEU B 1 243 ? 14.867 23.328 -52.906 1 77 243 LEU B CA 1
ATOM 3738 C C . LEU B 1 243 ? 15.594 22.344 -53.812 1 77 243 LEU B C 1
ATOM 3740 O O . LEU B 1 243 ? 16.266 22.75 -54.781 1 77 243 LEU B O 1
ATOM 3744 N N . TRP B 1 244 ? 15.383 21.203 -53.594 1 79.06 244 TRP B N 1
ATOM 3745 C CA . TRP B 1 244 ? 16 20.156 -54.375 1 79.06 244 TRP B CA 1
ATOM 3746 C C . TRP B 1 244 ? 15.367 20.078 -55.781 1 79.06 244 TRP B C 1
ATOM 3748 O O . TRP B 1 244 ? 16.062 19.938 -56.781 1 79.06 244 TRP B O 1
ATOM 3758 N N . GLY B 1 245 ? 14.117 20.172 -55.75 1 72.38 245 GLY B N 1
ATOM 3759 C CA . GLY B 1 245 ? 13.422 20.203 -57 1 72.38 245 GLY B CA 1
ATOM 3760 C C . GLY B 1 245 ? 13.812 21.406 -57.875 1 72.38 245 GLY B C 1
ATOM 3761 O O . GLY B 1 245 ? 14.016 21.266 -59.062 1 72.38 245 GLY B O 1
ATOM 3762 N N . ALA B 1 246 ? 14.023 22.406 -57.281 1 75 246 ALA B N 1
ATOM 3763 C CA . ALA B 1 246 ? 14.477 23.625 -57.969 1 75 246 ALA B CA 1
ATOM 3764 C C . ALA B 1 246 ? 15.906 23.453 -58.469 1 75 246 ALA B C 1
ATOM 3766 O O . ALA B 1 246 ? 16.234 23.875 -59.594 1 75 246 ALA B O 1
ATOM 3767 N N . ALA B 1 247 ? 16.594 22.844 -57.781 1 77.19 247 ALA B N 1
ATOM 3768 C CA . ALA B 1 247 ? 17.984 22.625 -58.156 1 77.19 247 ALA B CA 1
ATOM 3769 C C . ALA B 1 247 ? 18.094 21.641 -59.312 1 77.19 247 ALA B C 1
ATOM 3771 O O . ALA B 1 247 ? 18.891 21.844 -60.25 1 77.19 247 ALA B O 1
ATOM 3772 N N . LEU B 1 248 ? 17.281 20.781 -59.344 1 78.81 248 LEU B N 1
ATOM 3773 C CA . LEU B 1 248 ? 17.25 19.797 -60.406 1 78.81 248 LEU B CA 1
ATOM 3774 C C . LEU B 1 248 ? 16.766 20.422 -61.719 1 78.81 248 LEU B C 1
ATOM 3776 O O . LEU B 1 248 ? 17.266 20.094 -62.812 1 78.81 248 LEU B O 1
ATOM 3780 N N . ALA B 1 249 ? 15.961 21.297 -61.625 1 72.62 249 ALA B N 1
ATOM 3781 C CA . ALA B 1 249 ? 15.414 21.984 -62.781 1 72.62 249 ALA B CA 1
ATOM 3782 C C . ALA B 1 249 ? 16.422 22.969 -63.375 1 72.62 249 ALA B C 1
ATOM 3784 O O . ALA B 1 249 ? 16.484 23.172 -64.562 1 72.62 249 ALA B O 1
ATOM 3785 N N . SER B 1 250 ? 17.188 23.484 -62.656 1 73.31 250 SER B N 1
ATOM 3786 C CA . SER B 1 250 ? 18.203 24.422 -63.125 1 73.31 250 SER B CA 1
ATOM 3787 C C . SER B 1 250 ? 19.359 23.703 -63.812 1 73.31 250 SER B C 1
ATOM 3789 O O . SER B 1 250 ? 19.969 24.234 -64.75 1 73.31 250 SER B O 1
ATOM 3791 N N . ARG B 1 251 ? 19.578 22.641 -63.594 1 68.62 251 ARG B N 1
ATOM 3792 C CA . ARG B 1 251 ? 20.656 21.875 -64.188 1 68.62 251 ARG B CA 1
ATOM 3793 C C . ARG B 1 251 ? 20.25 21.344 -65.562 1 68.62 251 ARG B C 1
ATOM 3795 O O . ARG B 1 251 ? 21.094 21.156 -66.438 1 68.62 251 ARG B O 1
ATOM 3802 N N . ARG B 1 252 ? 19.047 21.141 -65.812 1 64.25 252 ARG B N 1
ATOM 3803 C CA . ARG B 1 252 ? 18.578 20.672 -67.125 1 64.25 252 ARG B CA 1
ATOM 3804 C C . ARG B 1 252 ? 18.578 21.812 -68.125 1 64.25 252 ARG B C 1
ATOM 3806 O O . ARG B 1 252 ? 18.406 21.578 -69.312 1 64.25 252 ARG B O 1
ATOM 3813 N N . ARG B 1 253 ? 18.844 22.844 -67.688 1 61.94 253 ARG B N 1
ATOM 3814 C CA . ARG B 1 253 ? 18.938 24.016 -68.562 1 61.94 253 ARG B CA 1
ATOM 3815 C C . ARG B 1 253 ? 20.375 24.25 -69 1 61.94 253 ARG B C 1
ATOM 3817 O O . ARG B 1 253 ? 20.625 25.031 -69.875 1 61.94 253 ARG B O 1
ATOM 3824 N N . GLN B 1 254 ? 21.281 23.656 -68.562 1 54.44 254 GLN B N 1
ATOM 3825 C CA . GLN B 1 254 ? 22.641 23.75 -69.125 1 54.44 254 GLN B CA 1
ATOM 3826 C C . GLN B 1 254 ? 22.969 22.562 -70 1 54.44 254 GLN B C 1
ATOM 3828 O O . GLN B 1 254 ? 24.078 22.016 -69.938 1 54.44 254 GLN B O 1
#

pLDDT: mean 87.56, std 14.98, range [25.03, 98.88]

Solvent-accessible surface area (backbone atoms only — not comparable to full-atom values): 24924 Å² total; per-residue (Å²): 129,82,75,73,62,51,49,21,34,39,40,42,25,25,26,35,40,24,48,38,58,77,66,48,25,41,43,40,76,51,76,48,58,61,32,74,64,13,50,50,39,28,50,54,42,10,44,22,57,54,41,27,88,61,73,70,74,45,34,37,20,9,64,50,60,41,17,35,53,34,40,49,50,32,24,22,75,80,59,19,64,54,50,71,75,42,74,35,70,54,40,38,44,54,28,43,26,71,47,42,72,29,32,66,68,52,33,51,71,76,36,44,68,58,49,51,51,60,71,68,62,54,47,76,52,48,44,61,73,74,24,46,19,54,51,57,47,44,52,42,36,53,51,47,50,52,52,51,44,70,74,33,66,57,33,31,32,38,35,24,24,29,54,63,45,51,50,44,48,52,28,63,54,50,62,38,90,60,90,63,38,57,62,70,61,58,40,20,46,25,32,36,34,37,46,85,91,38,58,29,41,48,27,35,40,46,68,59,62,48,29,64,59,63,51,91,57,26,40,72,24,30,54,66,45,43,46,46,33,20,45,51,15,18,54,54,14,22,55,51,14,27,54,49,26,47,52,56,57,57,58,76,72,108,130,82,77,73,62,49,49,20,34,40,40,40,25,25,26,35,40,23,50,39,60,78,65,49,26,40,41,36,74,53,78,49,57,59,33,74,66,12,50,50,41,28,50,54,42,10,45,23,58,52,42,26,86,61,75,70,74,45,34,39,19,9,64,50,60,41,17,33,52,35,42,48,50,31,24,23,76,81,60,18,63,54,49,72,75,44,75,35,70,53,40,38,46,54,28,44,26,71,46,43,73,30,32,66,67,52,32,51,71,76,37,44,68,59,49,50,50,60,71,68,64,54,46,77,52,46,45,62,73,75,23,46,18,55,50,56,48,42,52,41,35,51,51,48,50,52,51,51,46,69,74,36,65,56,34,30,33,38,34,25,24,30,54,64,44,51,51,44,49,51,28,62,55,50,61,36,90,60,91,61,38,57,62,70,61,58,42,20,46,25,30,35,35,38,48,84,91,38,57,30,41,48,28,36,42,47,68,57,63,49,28,63,58,64,52,91,57,24,38,72,24,28,55,66,46,42,47,45,33,20,46,51,15,19,53,54,12,21,54,51,14,27,54,49,26,46,52,57,57,57,57,76,72,109

Secondary structure (DSSP, 8-state):
-----PPEEEEEEEPPPBHHHHHTB--TT---PBPHHHHHHHHHHHHHHHHSSS---EEEE-SSHHHHHHHHHHT-TTTS----EEE-GGGSPPP-GGGTT-BHHHHHHH-HHHHHHHHTT-TT---TTT---HHHHHHHHHHHHHHHHHHSTT-EEEEEE-HHHHHHHHHHHHT-SS--SB---TT-EEEEEEETTEEEEEEEEE-STTS----TT-EEE-HHHHHHHHHHHHHHHHHHHHHHHHHHHHHTT-/-----PPEEEEEEEPPPBHHHHHTB--TT---PBPHHHHHHHHHHHHHHHHSSS---EEEE-SSHHHHHHHHHHT-TTTS----EEE-GGGSPPP-GGGTT-BHHHHHHH-HHHHHHHHTT-TT---TTT---HHHHHHHHHHHHHHHHHHSTT-EEEEEE-HHHHHHHHHHHHT-SS--SB---TT-EEEEEEETTEEEEEEEEE-STTS----TT-EEE-HHHHHHHHHHHHHHHHHHHHHHHHHHHHHTT-

Radius of gyration: 28.39 Å; Cα contacts (8 Å, |Δi|>4): 1092; chains: 2; bounding box: 67×63×102 Å

Foldseek 3Di:
DPPQQFKEKEKEFEFFAFPCNVVQFAAALHDGHHDPRRLVLLLVLQQVQCVDPFAADEEEEAPHPRQVVSSCNQCPPVRHNVHDYHHDNLQAGWHQAPRGPHHPVRCCVVPVPSVVVVVVQDQQDAGPRDTGGVVRSLVSLVVVVVVVCVVAGNHYYYYYHHDSSVQSVVCVQVVNSGRDPADRDHNFIWMWMDGPNHIDTPDGGHSCPPPPDQPDVRDPQDPVNVVVVVVVVVVVVVVVVVVVVVVVVVVVVD/DPPQQFKEKEKEFEFFAFPCNVVQFAAALHDGHHDPRRLVLLLVLQQVQCVDPAAADEEEEAPHPRQVVSSCNQCPPVRHNVHDYHYDNLQAGWHQAPRGPHHPVRCCVVPVPSVVVVVVQDQQDARPRDTGGVVRSLVSLVVVVVVVCVVAGNHYYYYYHHDSSVQSVVCVQVVNRGRDPADRDHNFIWMWMDGPNHIDTPDGGHSCPPPPDQPDVRDPQDPVNVVVVVVVVVVVVVVVVVVVVVVVVVVVVD

Organism: Prymnesium parvum (NCBI:txid97485)

Nearest PDB structures (foldseek):
  5vve-assembly1_A  TM=8.223E-01  e=4.684E-15  Naegleria fowleri
  1fzt-assembly1_A  TM=8.181E-01  e=4.127E-15  Schizosaccharomyces pombe
  5um0-assembly1_D  TM=7.935E-01  e=1.375E-14  Neisseria gonorrhoeae NCCP11945
  1e58-assembly1_A  TM=7.690E-01  e=6.850E-15  Escherichia coli K-12
  4eo9-assembly1_A-2  TM=8.358E-01  e=3.066E-13  Mycobacterium leprae Br4923

InterPro domains:
  IPR001345 Phosphoglycerate/bisphosphoglycerate mutase, active site [PS00175] (12-21)
  IPR013078 Histidine phosphatase superfamily, clade-1 [PF00300] (10-206)
  IPR013078 Histidine phosphatase superfamily, clade-1 [SM00855] (9-169)
  IPR013078 Histidine phosphatase superfamily, clade-1 [cd07067] (9-194)
  IPR029033 Histidine phosphatase superfamily [G3DSA:3.40.50.1240] (7-211)
  IPR029033 Histidine phosphatase superfamily [SSF53254] (8-208)
  IPR050275 Phosphoglycerate Mutase/Phosphatase [PTHR48100] (8-198)